Protein AF-A0A973J5K8-F1 (afdb_monomer)

Foldseek 3Di:
DDPPPDPDPPLRVLVVVLLVLQQVLNALVNSLVSLVVVCVVPVPPQVSLLLNLLSCVVVVNLVVSCVSLVVQCPDPHHDLSSLLSNLLSCLLVLVLVSNVVSLVVNCVVCVPNPLCNLVSQLNSCLSNLNLVSNLVSLPVQLPPLVPLDPSVLLSLLSNLLSCVSVVNLLVSQVSLVSSVVSCQLALCVVVSNDPVVSNSPPPSLQVVLCCCPPPPVNVVSHALQSNLVSLVSNLSNCSRHNSDRDCVSLVSSCVRNVRLSSLQVQLVVCLVVLVQLSNLLSQLSVLVSVVVSPPPDDLVVQVCPVPRTDDAFLVSLVVHDLVCLVSNLVSLVVSVVVDPDLVSLQSRVVVSCVGHNVNNCVVNVVLVSLLVSLVVSQVRDDGDPPSLVSNLVSCVSVVNVVVSVVSVVVVVVVVVVVVVVVVVVVVVPDDDDDDDDDQQPADPPDPDADWDDDPSHTDRDPLLVLLVVLCVVVVWDKDAQDWDADVVPRDIDTARMWTDDPNATEGEHEDEPVPPPPPVVVVVVVVSVVVVPHPQYDYDYSVCSNPPSNVSVVVSVVSSVVVPVVPDDPPPDD

Solvent-accessible surface area (backbone atoms only — not comparable to full-atom values): 31720 Å² total; per-residue (Å²): 135,79,95,75,74,73,78,67,50,77,65,54,50,50,53,49,48,54,52,45,29,70,75,71,74,45,38,39,62,59,47,52,52,50,36,54,52,46,34,72,78,39,76,83,42,63,70,44,31,43,54,43,22,47,52,26,44,75,70,74,35,32,70,62,17,44,62,58,30,45,79,40,61,79,45,102,75,47,41,57,69,37,25,50,50,42,10,43,30,29,12,71,71,63,38,56,70,59,12,54,49,29,45,52,50,37,48,74,77,34,76,91,71,50,89,56,48,34,52,53,50,15,53,28,25,42,53,67,68,40,35,69,66,12,32,54,22,9,48,65,38,19,56,56,85,86,56,77,44,71,51,23,36,53,11,28,50,46,33,16,35,27,27,45,76,72,66,40,40,69,59,14,46,53,32,44,52,53,26,49,51,51,44,68,70,57,73,54,80,68,68,80,76,50,82,64,48,78,77,61,69,48,69,52,54,54,52,45,26,48,38,44,71,72,35,63,83,43,30,71,68,43,54,58,44,55,45,11,48,30,31,37,53,40,28,58,48,24,64,60,63,33,82,72,51,58,64,62,36,44,54,53,10,48,73,43,42,66,53,42,83,53,12,59,62,47,21,57,51,24,56,77,70,66,39,56,34,56,19,47,46,24,40,55,43,21,53,52,51,50,57,72,62,40,92,78,64,65,78,69,66,75,73,44,83,79,72,81,66,94,65,80,30,65,83,45,31,82,71,57,54,79,87,46,52,60,51,33,49,51,33,47,51,49,56,54,70,76,49,85,52,51,65,57,41,60,68,48,49,50,53,47,34,68,38,19,52,50,53,41,29,58,78,64,68,34,33,73,58,42,25,54,53,24,50,68,59,51,75,59,56,85,81,61,67,63,37,55,50,44,24,41,51,19,28,53,77,70,72,34,63,68,57,40,52,53,49,54,53,49,51,54,50,50,54,52,50,53,51,50,51,51,51,49,52,54,71,74,71,58,86,91,81,86,87,86,91,64,84,51,82,47,82,81,86,66,91,92,64,76,72,42,80,55,97,55,32,69,34,81,45,74,24,54,53,38,35,51,52,37,43,54,76,68,70,54,54,66,40,67,48,41,80,44,73,43,88,90,72,78,46,74,47,64,49,53,28,40,38,44,57,97,91,41,54,31,38,47,36,70,47,49,87,90,63,63,97,41,62,70,56,56,54,56,61,54,51,61,45,43,80,75,69,37,73,38,72,48,78,40,50,30,65,52,29,55,77,38,20,58,60,50,51,53,51,50,53,51,54,54,54,57,73,57,66,88,67,67,76,81,83,72,84,132

Nearest PDB structures (foldseek):
  8re6-assembly1_A  TM=4.467E-01  e=5.058E-03  Homo sapiens
  9f8w-assembly2_B  TM=3.833E-01  e=9.971E-03  Trypanosoma brucei
  4zlh-assembly1_A  TM=3.285E-01  e=1.487E-02  Escherichia coli O157:H7
  7naz-assembly1_A  TM=5.073E-01  e=8.060E-01  Mycolicibacterium smegmatis MC2 155
  4ja7-assembly1_A  TM=4.007E-01  e=5.407E-01  Rattus norvegicus

Structure (mmCIF, N/CA/C/O backbone):
data_AF-A0A973J5K8-F1
#
_entry.id   AF-A0A973J5K8-F1
#
loop_
_atom_site.group_PDB
_atom_site.id
_atom_site.type_symbol
_atom_site.label_atom_id
_atom_site.label_alt_id
_atom_site.label_comp_id
_atom_site.label_asym_id
_atom_site.label_entity_id
_atom_site.label_seq_id
_atom_site.pdbx_PDB_ins_code
_atom_site.Cartn_x
_atom_site.Cartn_y
_atom_site.Cartn_z
_atom_site.occupancy
_atom_site.B_iso_or_equiv
_atom_site.auth_seq_id
_atom_site.auth_comp_id
_atom_site.auth_asym_id
_atom_site.auth_atom_id
_atom_site.pdbx_PDB_model_num
ATOM 1 N N . MET A 1 1 ? -28.794 -14.632 -7.925 1.00 35.38 1 MET A N 1
ATOM 2 C CA . MET A 1 1 ? -27.806 -15.325 -8.776 1.00 35.38 1 MET A CA 1
ATOM 3 C C . MET A 1 1 ? -28.129 -14.933 -10.201 1.00 35.38 1 MET A C 1
ATOM 5 O O . MET A 1 1 ? -29.163 -15.359 -10.692 1.00 35.38 1 MET A O 1
ATOM 9 N N . ASP A 1 2 ? -27.341 -14.034 -1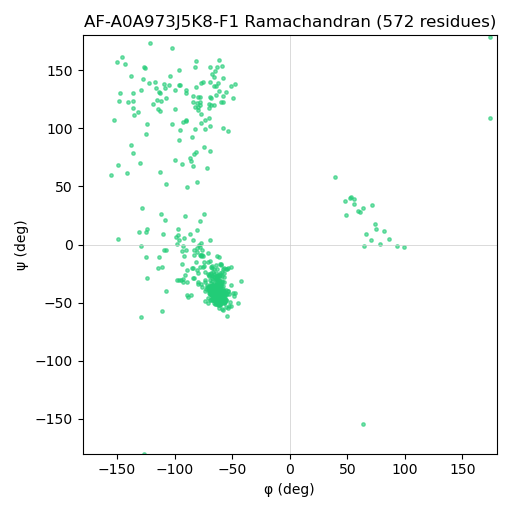0.788 1.00 38.00 2 ASP A N 1
ATOM 10 C CA . ASP A 1 2 ? -27.582 -13.514 -12.139 1.00 38.00 2 ASP A CA 1
ATOM 11 C C . ASP A 1 2 ? -27.044 -14.485 -13.201 1.00 38.00 2 ASP A C 1
ATOM 13 O O . ASP A 1 2 ? -25.845 -14.740 -13.277 1.00 38.00 2 ASP A O 1
ATOM 17 N N . GLU A 1 3 ? -27.938 -15.002 -14.045 1.00 38.19 3 GLU A N 1
ATOM 18 C CA . GLU A 1 3 ? -27.692 -15.977 -15.126 1.00 38.19 3 GLU A CA 1
ATOM 19 C C . GLU A 1 3 ? -27.067 -15.367 -16.407 1.00 38.19 3 GLU A C 1
ATOM 21 O O . GLU A 1 3 ? -27.139 -15.949 -17.491 1.00 38.19 3 GLU A O 1
ATOM 26 N N . HIS A 1 4 ? -26.434 -14.189 -16.323 1.00 42.28 4 HIS A N 1
ATOM 27 C CA . HIS A 1 4 ? -25.951 -13.452 -17.505 1.00 42.28 4 HIS A CA 1
ATOM 28 C C . HIS A 1 4 ? -24.464 -13.071 -17.517 1.00 42.28 4 HIS A C 1
ATOM 30 O O . HIS A 1 4 ? -24.026 -12.362 -18.426 1.00 42.28 4 HIS A O 1
ATOM 36 N N . GLN A 1 5 ? -23.641 -13.594 -16.603 1.00 44.12 5 GLN A N 1
ATOM 37 C CA . GLN A 1 5 ? -22.193 -13.588 -16.829 1.00 44.12 5 GLN A CA 1
ATOM 38 C C . GLN A 1 5 ? -21.855 -14.648 -17.884 1.00 44.12 5 GLN A C 1
ATOM 40 O O . GLN A 1 5 ? -21.917 -15.847 -17.621 1.00 44.12 5 GLN A O 1
ATOM 45 N N . GLN A 1 6 ? -21.515 -14.208 -19.102 1.00 42.88 6 GLN A N 1
ATOM 46 C CA . GLN A 1 6 ? -20.820 -15.081 -20.051 1.00 42.88 6 GLN A CA 1
ATOM 47 C C . GLN A 1 6 ? -19.608 -15.698 -19.336 1.00 42.88 6 GLN A C 1
ATOM 49 O O . GLN A 1 6 ? -18.919 -14.966 -18.619 1.00 42.88 6 GLN A O 1
ATOM 54 N N . PRO A 1 7 ? -19.335 -17.004 -19.497 1.00 47.56 7 PRO A N 1
ATOM 55 C CA . PRO A 1 7 ? -18.177 -17.610 -18.863 1.00 47.56 7 PRO A CA 1
ATOM 56 C C . PRO A 1 7 ? -16.928 -16.869 -19.344 1.00 47.56 7 PRO A C 1
ATOM 58 O O . PRO A 1 7 ? -16.696 -16.771 -20.552 1.00 47.56 7 PRO A O 1
ATOM 61 N N . ALA A 1 8 ? -16.158 -16.318 -18.400 1.00 70.81 8 ALA A N 1
ATOM 62 C CA . ALA A 1 8 ? -14.823 -15.803 -18.679 1.00 70.81 8 ALA A CA 1
ATOM 63 C C . ALA A 1 8 ? -14.064 -16.865 -19.487 1.00 70.81 8 ALA A C 1
ATOM 65 O O . ALA A 1 8 ? -14.207 -18.065 -19.217 1.00 70.81 8 ALA A O 1
ATOM 66 N N . SER A 1 9 ? -13.310 -16.460 -20.516 1.00 89.88 9 SER A N 1
ATOM 67 C CA . SER A 1 9 ? -12.543 -17.446 -21.277 1.00 89.88 9 SER A CA 1
ATOM 68 C C . SER A 1 9 ? -11.588 -18.180 -20.328 1.00 89.88 9 SER A C 1
ATOM 70 O O . SER A 1 9 ? -11.187 -17.641 -19.298 1.00 89.88 9 SER A O 1
ATOM 72 N N . ALA A 1 10 ? -11.201 -19.417 -20.647 1.00 90.62 10 ALA A N 1
ATOM 73 C CA . ALA A 1 10 ? -10.268 -20.160 -19.795 1.00 90.62 10 ALA A CA 1
ATOM 74 C C . ALA A 1 10 ? -8.937 -19.402 -19.577 1.00 90.62 10 ALA A C 1
ATOM 76 O O . ALA A 1 10 ? -8.305 -19.559 -18.534 1.00 90.62 10 ALA A O 1
ATOM 77 N N . LEU A 1 11 ? -8.546 -18.557 -20.539 1.00 90.50 11 LEU A N 1
ATOM 78 C CA . LEU A 1 11 ? -7.418 -17.637 -20.419 1.00 90.50 11 LEU A CA 1
ATOM 79 C C . LEU A 1 11 ? -7.700 -16.523 -19.401 1.00 90.50 11 LEU A C 1
ATOM 81 O O . LEU A 1 11 ? -6.868 -16.284 -18.531 1.00 90.50 11 LEU A O 1
ATOM 85 N N . ASP A 1 12 ? -8.865 -15.876 -19.476 1.00 89.19 12 ASP A N 1
ATOM 86 C CA . ASP A 1 12 ? -9.245 -14.813 -18.536 1.00 89.19 12 ASP A CA 1
ATOM 87 C C . ASP A 1 12 ? -9.329 -15.345 -17.105 1.00 89.19 12 ASP A C 1
ATOM 89 O O . ASP A 1 12 ? -8.815 -14.709 -16.193 1.00 89.19 12 ASP A O 1
ATOM 93 N N . ALA A 1 13 ? -9.901 -16.536 -16.910 1.00 89.38 13 ALA A N 1
ATOM 94 C CA . ALA A 1 13 ? -9.967 -17.182 -15.602 1.00 89.38 13 ALA A CA 1
ATOM 95 C C . ALA A 1 13 ? -8.569 -17.503 -15.043 1.00 89.38 13 ALA A C 1
ATOM 97 O O . ALA A 1 13 ? -8.321 -17.296 -13.858 1.00 89.38 13 ALA A O 1
ATOM 98 N N . LEU A 1 14 ? -7.633 -17.962 -15.886 1.00 93.12 14 LEU A N 1
ATOM 99 C CA . LEU A 1 14 ? -6.245 -18.205 -15.474 1.00 93.12 14 LEU A CA 1
ATOM 100 C C . LEU A 1 14 ? -5.534 -16.904 -15.095 1.00 93.12 14 LEU A C 1
ATOM 102 O O . LEU A 1 14 ? -4.844 -16.864 -14.082 1.00 93.12 14 LEU A O 1
ATOM 106 N N . LEU A 1 15 ? -5.702 -15.841 -15.887 1.00 88.31 15 LEU A N 1
ATOM 107 C CA . LEU A 1 15 ? -5.107 -14.536 -15.594 1.00 88.31 15 LEU A CA 1
ATOM 108 C C . LEU A 1 15 ? -5.722 -13.907 -14.339 1.00 88.31 15 LEU A C 1
ATOM 110 O O . LEU A 1 15 ? -4.998 -13.320 -13.545 1.00 88.31 15 LEU A O 1
ATOM 114 N N . GLN A 1 16 ? -7.029 -14.061 -14.126 1.00 86.88 16 GLN A N 1
ATOM 115 C CA . GLN A 1 16 ? -7.697 -13.643 -12.893 1.00 86.88 16 GLN A CA 1
ATOM 116 C C . GLN A 1 16 ? -7.190 -14.425 -11.685 1.00 86.88 16 GLN A C 1
ATOM 118 O O . GLN A 1 16 ? -6.966 -13.827 -10.640 1.00 86.88 16 GLN A O 1
ATOM 123 N N . TRP A 1 17 ? -6.959 -15.731 -11.827 1.00 88.38 17 TRP A N 1
ATOM 124 C CA . TRP A 1 17 ? -6.377 -16.542 -10.761 1.00 88.38 17 TRP A CA 1
ATOM 125 C C . TRP A 1 17 ? -4.927 -16.143 -10.468 1.00 88.38 17 TRP A C 1
ATOM 127 O O . TRP A 1 17 ? -4.540 -16.004 -9.316 1.00 88.38 17 TRP A O 1
ATOM 137 N N . GLU A 1 18 ? -4.121 -15.872 -11.493 1.00 88.12 18 GLU A N 1
ATOM 138 C CA . GLU A 1 18 ? -2.761 -15.365 -11.289 1.00 88.12 18 GLU A CA 1
ATOM 139 C C . GLU A 1 18 ? -2.751 -14.008 -10.572 1.00 88.12 18 GLU A C 1
ATOM 141 O O . GLU A 1 18 ? -1.884 -13.770 -9.732 1.00 88.12 18 GLU A O 1
ATOM 146 N N . VAL A 1 19 ? -3.734 -13.151 -10.859 1.00 83.81 19 VAL A N 1
ATOM 147 C CA . VAL A 1 19 ? -3.956 -11.903 -10.122 1.00 83.81 19 VAL A CA 1
ATOM 148 C C . VAL A 1 19 ? -4.424 -12.180 -8.694 1.00 83.81 19 VAL A C 1
ATOM 150 O O . VAL A 1 19 ? -3.909 -11.549 -7.783 1.00 83.81 19 VAL A O 1
ATOM 153 N N . SER A 1 20 ? -5.336 -13.126 -8.452 1.00 81.94 20 SER A N 1
ATOM 154 C CA . SER A 1 20 ? -5.770 -13.440 -7.081 1.00 81.94 20 SER A CA 1
ATOM 155 C C . SER A 1 20 ? -4.614 -13.967 -6.236 1.00 81.94 20 SER A C 1
ATOM 157 O O . SER A 1 20 ? -4.488 -13.570 -5.086 1.00 81.94 20 SER A O 1
ATOM 159 N N . LEU A 1 21 ? -3.695 -14.747 -6.820 1.00 81.25 21 LEU A N 1
ATOM 160 C CA . LEU A 1 21 ? -2.487 -15.208 -6.133 1.00 81.25 21 LEU A CA 1
ATOM 161 C C . LEU A 1 21 ? -1.580 -14.058 -5.666 1.00 81.25 21 LEU A C 1
ATOM 163 O O . LEU A 1 21 ? -0.841 -14.251 -4.711 1.00 81.25 21 LEU A O 1
ATOM 167 N N . TRP A 1 22 ? -1.628 -12.867 -6.276 1.00 71.50 22 TRP A N 1
ATOM 168 C CA . TRP A 1 22 ? -0.934 -11.696 -5.719 1.00 71.50 22 TRP A CA 1
ATOM 169 C C . TRP A 1 22 ? -1.528 -11.227 -4.392 1.00 71.50 22 TRP A C 1
ATOM 171 O O . TRP A 1 22 ? -0.795 -10.756 -3.528 1.00 71.50 22 TRP A O 1
ATOM 181 N N . PHE A 1 23 ? -2.848 -11.325 -4.251 1.00 69.31 23 PHE A N 1
ATOM 182 C CA . PHE A 1 23 ? -3.581 -10.802 -3.102 1.00 69.31 23 PHE A CA 1
ATOM 183 C C . PHE A 1 23 ? -3.767 -11.854 -2.003 1.00 69.31 23 PHE A C 1
ATOM 185 O O . PHE A 1 23 ? -3.746 -11.532 -0.823 1.00 69.31 23 PHE A O 1
ATOM 192 N N . GLU A 1 24 ? -3.896 -13.124 -2.379 1.00 71.88 24 GLU A N 1
ATOM 193 C CA . GLU A 1 24 ? -4.186 -14.249 -1.483 1.00 71.88 24 GLU A CA 1
ATOM 194 C C . GLU A 1 24 ? -2.912 -14.916 -0.931 1.00 71.88 24 GLU A C 1
ATOM 196 O O . GLU A 1 24 ? -2.932 -16.095 -0.582 1.00 71.88 24 GLU A O 1
ATOM 201 N N . GLN A 1 25 ? -1.792 -14.184 -0.866 1.00 67.69 25 GLN A N 1
ATOM 202 C CA . GLN A 1 25 ? -0.486 -14.697 -0.414 1.00 67.69 25 GLN A CA 1
ATOM 203 C C . GLN A 1 25 ? 0.043 -15.884 -1.246 1.00 67.69 25 GLN A C 1
ATOM 205 O O . GLN A 1 25 ? 0.785 -16.734 -0.747 1.00 67.69 25 GLN A O 1
ATOM 210 N N . GLY A 1 26 ? -0.325 -15.965 -2.527 1.00 72.81 26 GLY A N 1
ATOM 211 C CA . GLY A 1 26 ? 0.233 -16.957 -3.438 1.00 72.81 26 GLY A CA 1
ATOM 212 C C . GLY A 1 26 ? 1.740 -16.761 -3.588 1.00 72.81 26 GLY A C 1
ATOM 213 O O . GLY A 1 26 ? 2.218 -15.647 -3.812 1.00 72.81 26 GLY A O 1
ATOM 214 N N . THR A 1 27 ? 2.512 -17.842 -3.474 1.00 82.06 27 THR A N 1
ATOM 215 C CA . THR A 1 27 ? 3.973 -17.735 -3.550 1.00 82.06 27 THR A CA 1
ATOM 216 C C . THR A 1 27 ? 4.419 -17.377 -4.968 1.00 82.06 27 THR A C 1
ATOM 218 O O . THR A 1 27 ? 3.773 -17.730 -5.963 1.00 82.06 27 THR A O 1
ATOM 221 N N . PHE A 1 28 ? 5.572 -16.715 -5.081 1.00 84.69 28 PHE A N 1
ATOM 222 C CA . PHE A 1 28 ? 6.217 -16.445 -6.369 1.00 84.69 28 PHE A CA 1
ATOM 223 C C . PHE A 1 28 ? 6.330 -17.715 -7.236 1.00 84.69 28 PHE A C 1
ATOM 225 O O . PHE A 1 28 ? 6.009 -17.700 -8.425 1.00 84.69 28 PHE A O 1
ATOM 232 N N . GLU A 1 29 ? 6.691 -18.843 -6.619 1.00 88.62 29 GLU A N 1
ATOM 233 C CA . GLU A 1 29 ? 6.800 -20.154 -7.268 1.00 88.62 29 GLU A CA 1
ATOM 234 C C . GLU A 1 29 ? 5.454 -20.666 -7.794 1.00 88.62 29 GLU A C 1
ATOM 236 O O . GLU A 1 29 ? 5.379 -21.145 -8.925 1.00 88.62 29 GLU A O 1
ATOM 241 N N . GLN A 1 30 ? 4.374 -20.540 -7.015 1.00 89.88 30 GLN A N 1
ATOM 242 C CA . GLN A 1 30 ? 3.031 -20.934 -7.454 1.00 89.88 30 GLN A CA 1
ATOM 243 C C . GLN A 1 30 ? 2.604 -20.149 -8.694 1.00 89.88 30 GLN A C 1
ATOM 245 O O . GLN A 1 30 ? 2.054 -20.724 -9.635 1.00 89.88 30 GLN A O 1
ATOM 250 N N . ARG A 1 31 ? 2.904 -18.848 -8.728 1.00 90.19 31 ARG A N 1
ATOM 251 C CA . ARG A 1 31 ? 2.597 -17.982 -9.871 1.00 90.19 31 ARG A CA 1
ATOM 252 C C . ARG A 1 31 ? 3.441 -18.315 -11.093 1.00 90.19 31 ARG A C 1
ATOM 254 O O . ARG A 1 31 ? 2.902 -18.403 -12.198 1.00 90.19 31 ARG A O 1
ATOM 261 N N . LEU A 1 32 ? 4.736 -18.559 -10.899 1.00 92.25 32 LEU A N 1
ATOM 262 C CA . LEU A 1 32 ? 5.631 -18.998 -11.966 1.00 92.25 32 LEU A CA 1
ATOM 263 C C . LEU A 1 32 ? 5.133 -20.313 -12.587 1.00 92.25 32 LEU A C 1
ATOM 265 O O . LEU A 1 32 ? 4.988 -20.399 -13.807 1.00 92.25 32 LEU A O 1
ATOM 269 N N . LEU A 1 33 ? 4.784 -21.302 -11.757 1.00 94.31 33 LEU A N 1
ATOM 270 C CA . LEU A 1 33 ? 4.230 -22.587 -12.196 1.00 94.31 33 LEU A CA 1
ATOM 271 C C . LEU A 1 33 ? 2.882 -22.427 -12.913 1.00 94.31 33 LEU A C 1
ATOM 273 O O . LEU A 1 33 ? 2.669 -23.051 -13.956 1.00 94.31 33 LEU A O 1
ATOM 277 N N . LEU A 1 34 ? 1.987 -21.577 -12.397 1.00 94.62 34 LEU A N 1
ATOM 278 C CA . LEU A 1 34 ? 0.690 -21.296 -13.018 1.00 94.62 34 LEU A CA 1
ATOM 279 C C . LEU A 1 34 ? 0.861 -20.696 -14.419 1.00 94.62 34 LEU A C 1
ATOM 281 O O . LEU A 1 34 ? 0.202 -21.134 -15.362 1.00 94.62 34 LEU A O 1
ATOM 285 N N . LEU A 1 35 ? 1.764 -19.727 -14.582 1.00 95.31 35 LEU A N 1
ATOM 286 C CA . LEU A 1 35 ? 2.022 -19.089 -15.874 1.00 95.31 35 LEU A CA 1
ATOM 287 C C . LEU A 1 35 ? 2.764 -20.011 -16.847 1.00 95.31 35 LEU A C 1
ATOM 289 O O . LEU A 1 35 ? 2.469 -19.985 -18.042 1.00 95.31 35 LEU A O 1
ATOM 293 N N . GLN A 1 36 ? 3.670 -20.865 -16.366 1.00 96.94 36 GLN A N 1
ATOM 294 C CA . GLN A 1 36 ? 4.286 -21.915 -17.185 1.00 96.94 36 GLN A CA 1
ATOM 295 C C . GLN A 1 36 ? 3.241 -22.922 -17.685 1.00 96.94 36 GLN A C 1
ATOM 297 O O . GLN A 1 36 ? 3.244 -23.291 -18.862 1.00 96.94 36 GLN A O 1
ATOM 302 N N . ASP A 1 37 ? 2.311 -23.349 -16.826 1.00 96.31 37 ASP A N 1
ATOM 303 C CA . ASP A 1 37 ? 1.196 -24.205 -17.235 1.00 96.31 37 ASP A CA 1
ATOM 304 C C . ASP A 1 37 ? 0.266 -23.496 -18.226 1.00 96.31 37 ASP A C 1
ATOM 306 O O . ASP A 1 37 ? -0.091 -24.060 -19.263 1.00 96.31 37 ASP A O 1
ATOM 310 N N . GLY A 1 38 ? -0.046 -22.228 -17.956 1.00 95.88 38 GLY A N 1
ATOM 311 C CA . GLY A 1 38 ? -0.803 -21.367 -18.852 1.00 95.88 38 GLY A CA 1
ATOM 312 C C . GLY A 1 38 ? -0.159 -21.253 -20.232 1.00 95.88 38 GLY A C 1
ATOM 313 O O . GLY A 1 38 ? -0.855 -21.399 -21.233 1.00 95.88 38 GLY A O 1
ATOM 314 N N . LEU A 1 39 ? 1.166 -21.086 -20.309 1.00 97.56 39 LEU A N 1
ATOM 315 C CA . LEU A 1 39 ? 1.885 -21.000 -21.581 1.00 97.56 39 LEU A CA 1
ATOM 316 C C . LEU A 1 39 ? 1.824 -22.321 -22.359 1.00 97.56 39 LEU A C 1
ATOM 318 O O . LEU A 1 39 ? 1.682 -22.302 -23.577 1.00 97.56 39 LEU A O 1
ATOM 322 N N . ARG A 1 40 ? 1.872 -23.477 -21.680 1.00 97.44 40 ARG A N 1
ATOM 323 C CA . ARG A 1 40 ? 1.702 -24.785 -22.343 1.00 97.44 40 ARG A CA 1
ATOM 324 C C . ARG A 1 40 ? 0.308 -24.955 -22.947 1.00 97.44 40 ARG A C 1
ATOM 326 O O . ARG A 1 40 ? 0.180 -25.562 -24.006 1.00 97.44 40 ARG A O 1
ATOM 333 N N . ARG A 1 41 ? -0.730 -24.446 -22.277 1.00 96.62 41 ARG A N 1
ATOM 334 C CA . ARG A 1 41 ? -2.128 -24.531 -22.742 1.00 96.62 41 ARG A CA 1
ATOM 335 C C . ARG A 1 41 ? -2.461 -23.488 -23.808 1.00 96.62 41 ARG A C 1
ATOM 337 O O . ARG A 1 41 ? -3.258 -23.765 -24.699 1.00 96.62 41 ARG A O 1
ATOM 344 N N . PHE A 1 42 ? -1.853 -22.309 -23.713 1.00 96.62 42 PHE A N 1
ATOM 345 C CA . PHE A 1 42 ? -2.103 -21.159 -24.577 1.00 96.62 42 PHE A CA 1
ATOM 346 C C . PHE A 1 42 ? -0.771 -20.596 -25.104 1.00 96.62 42 PHE A C 1
ATOM 348 O O . PHE A 1 42 ? -0.363 -19.500 -24.708 1.00 96.62 42 PHE A O 1
ATOM 355 N N . PRO A 1 43 ? -0.074 -21.322 -26.000 1.00 96.12 43 PRO A N 1
ATOM 356 C CA . PRO A 1 43 ? 1.269 -20.951 -26.446 1.00 96.12 43 PRO A CA 1
ATOM 357 C C . PRO A 1 43 ? 1.323 -19.585 -27.135 1.00 96.12 43 PRO A C 1
ATOM 359 O O . PRO A 1 43 ? 2.346 -18.914 -27.062 1.00 96.12 43 PRO A O 1
ATOM 362 N N . ASP A 1 44 ? 0.233 -19.120 -27.740 1.00 94.19 44 ASP A N 1
ATOM 363 C CA . ASP A 1 44 ? 0.199 -17.842 -28.462 1.00 94.19 44 ASP A CA 1
ATOM 364 C C . ASP A 1 44 ? -0.344 -16.679 -27.608 1.00 94.19 44 ASP A C 1
ATOM 366 O O . ASP A 1 44 ? -0.494 -15.555 -28.087 1.00 94.19 44 ASP A O 1
ATOM 370 N N . ALA A 1 45 ? -0.643 -16.911 -26.323 1.00 94.69 45 ALA A N 1
ATOM 371 C CA . ALA A 1 45 ? -1.190 -15.880 -25.446 1.00 94.69 45 ALA A CA 1
ATOM 372 C C . ALA A 1 45 ? -0.117 -14.855 -25.041 1.00 94.69 45 ALA A C 1
ATOM 374 O O . ALA A 1 45 ? 0.650 -15.061 -24.095 1.00 94.69 45 ALA A O 1
ATOM 375 N N . ALA A 1 46 ? -0.114 -13.702 -25.716 1.00 93.00 46 ALA A N 1
ATOM 376 C CA . ALA A 1 46 ? 0.823 -12.609 -25.453 1.00 93.00 46 ALA A CA 1
ATOM 377 C C . ALA A 1 46 ? 0.839 -12.164 -23.978 1.00 93.00 46 ALA A C 1
ATOM 379 O O . ALA A 1 46 ? 1.909 -11.943 -23.414 1.00 93.00 46 ALA A O 1
ATOM 380 N N . ALA A 1 47 ? -0.328 -12.095 -23.327 1.00 91.00 47 ALA A N 1
ATOM 381 C CA . ALA A 1 47 ? -0.439 -11.711 -21.918 1.00 91.00 47 ALA A CA 1
ATOM 382 C C . ALA A 1 47 ? 0.319 -12.669 -20.978 1.00 91.00 47 ALA A C 1
ATOM 384 O O . ALA A 1 47 ? 1.014 -12.210 -20.073 1.00 91.00 47 ALA A O 1
ATOM 385 N N . ILE A 1 48 ? 0.242 -13.985 -21.221 1.00 94.38 48 ILE A N 1
ATOM 386 C CA . ILE A 1 48 ? 0.965 -14.989 -20.425 1.00 94.38 48 ILE A CA 1
ATOM 387 C C . ILE A 1 48 ? 2.467 -14.859 -20.657 1.00 94.38 48 ILE A C 1
ATOM 389 O O . ILE A 1 48 ? 3.227 -14.829 -19.695 1.00 94.38 48 ILE A O 1
ATOM 393 N N . ARG A 1 49 ? 2.901 -14.734 -21.918 1.00 96.44 49 ARG A N 1
ATOM 394 C CA . ARG A 1 49 ? 4.322 -14.572 -22.266 1.00 96.44 49 ARG A CA 1
ATOM 395 C C . ARG A 1 49 ? 4.940 -13.342 -21.610 1.00 96.44 49 ARG A C 1
ATOM 397 O O . ARG A 1 49 ? 6.031 -13.443 -21.062 1.00 96.44 49 ARG A O 1
ATOM 404 N N . VAL A 1 50 ? 4.238 -12.207 -21.623 1.00 93.06 50 VAL A N 1
ATOM 405 C CA . VAL A 1 50 ? 4.683 -10.970 -20.961 1.00 93.06 50 VAL A CA 1
ATOM 406 C C . VAL A 1 50 ? 4.816 -11.169 -19.451 1.00 93.06 50 VAL A C 1
ATOM 408 O O . VAL A 1 50 ? 5.874 -10.879 -18.898 1.00 93.06 50 VAL A O 1
ATOM 411 N N . ARG A 1 51 ? 3.779 -11.694 -18.781 1.00 92.38 51 ARG A N 1
ATOM 412 C CA . ARG A 1 51 ? 3.799 -11.894 -17.320 1.00 92.38 51 ARG A CA 1
ATOM 413 C C . ARG A 1 51 ? 4.861 -12.908 -16.896 1.00 92.38 51 ARG A C 1
ATOM 415 O O . ARG A 1 51 ? 5.614 -12.643 -15.964 1.00 92.38 51 ARG A O 1
ATOM 422 N N . LEU A 1 52 ? 4.973 -14.027 -17.613 1.00 94.56 52 LEU A N 1
ATOM 423 C CA . LEU A 1 52 ? 5.990 -15.046 -17.361 1.00 94.56 52 LEU A CA 1
ATOM 424 C C . LEU A 1 52 ? 7.402 -14.513 -17.623 1.00 94.56 52 LEU A C 1
ATOM 426 O O . LEU A 1 52 ? 8.282 -14.699 -16.792 1.00 94.56 52 LEU A O 1
ATOM 430 N N . GLY A 1 53 ? 7.611 -13.810 -18.740 1.00 95.25 53 GLY A N 1
ATOM 431 C CA . GLY A 1 53 ? 8.889 -13.174 -19.057 1.00 95.25 53 GLY A CA 1
ATOM 432 C C . GLY A 1 53 ? 9.328 -12.189 -17.973 1.00 95.25 53 GLY A C 1
ATOM 433 O O . GLY A 1 53 ? 10.493 -12.186 -17.594 1.00 95.25 53 GLY A O 1
ATOM 434 N N . HIS A 1 54 ? 8.399 -11.406 -17.415 1.00 91.62 54 HIS A N 1
ATOM 435 C CA . HIS A 1 54 ? 8.701 -10.505 -16.303 1.00 91.62 54 HIS A CA 1
ATOM 436 C C . HIS A 1 54 ? 9.143 -11.260 -15.039 1.00 91.62 54 HIS A C 1
ATOM 438 O O . HIS A 1 54 ? 10.179 -10.922 -14.469 1.00 91.62 54 HIS A O 1
ATOM 444 N N . LEU A 1 55 ? 8.405 -12.303 -14.629 1.00 89.94 55 LEU A N 1
ATOM 445 C CA . LEU A 1 55 ? 8.782 -13.116 -13.465 1.00 89.94 55 LEU A CA 1
ATOM 446 C C . LEU A 1 55 ? 10.141 -13.791 -13.654 1.00 89.94 55 LEU A C 1
ATOM 448 O O . LEU A 1 55 ? 10.941 -13.805 -12.730 1.00 89.94 55 LEU A O 1
ATOM 452 N N . LEU A 1 56 ? 10.443 -14.280 -14.855 1.00 93.44 56 LEU A N 1
ATOM 453 C CA . LEU A 1 56 ? 11.742 -14.884 -15.150 1.00 93.44 56 LEU A CA 1
ATOM 454 C C . LEU A 1 56 ? 12.893 -13.876 -15.063 1.00 93.44 56 LEU A C 1
ATOM 456 O O . LEU A 1 56 ? 13.966 -14.233 -14.599 1.00 93.44 56 LEU A O 1
ATOM 460 N N . VAL A 1 57 ? 12.690 -12.612 -15.453 1.00 92.06 57 VAL A N 1
ATOM 461 C CA . VAL A 1 57 ? 13.706 -11.563 -15.237 1.00 92.06 57 VAL A CA 1
ATOM 462 C C . VAL A 1 57 ? 13.921 -11.291 -13.747 1.00 92.06 57 VAL A C 1
ATOM 464 O O . VAL A 1 57 ? 15.059 -11.088 -13.331 1.00 92.06 57 VAL A O 1
ATOM 467 N N . ILE A 1 58 ? 12.854 -11.303 -12.942 1.00 87.25 58 ILE A N 1
ATOM 468 C CA . ILE A 1 58 ? 12.947 -11.153 -11.480 1.00 87.25 58 ILE A CA 1
ATOM 469 C C . ILE A 1 58 ? 13.698 -12.333 -10.844 1.00 87.25 58 ILE A C 1
ATOM 471 O O . ILE A 1 58 ? 14.484 -12.124 -9.922 1.00 87.25 58 ILE A O 1
ATOM 475 N N . ASP A 1 59 ? 13.490 -13.544 -11.364 1.00 89.31 59 ASP A N 1
ATOM 476 C CA . ASP A 1 59 ? 14.148 -14.782 -10.922 1.00 89.31 59 ASP A CA 1
ATOM 477 C C . ASP A 1 59 ? 15.567 -14.972 -11.493 1.00 89.31 59 ASP A C 1
ATOM 479 O O . ASP A 1 59 ? 16.129 -16.059 -11.415 1.00 89.31 59 ASP A O 1
ATOM 483 N N . ASP A 1 60 ? 16.156 -13.933 -12.095 1.00 90.88 60 ASP A N 1
ATOM 484 C CA . ASP A 1 60 ? 17.501 -13.980 -12.690 1.00 90.88 60 ASP A CA 1
ATOM 485 C C . ASP A 1 60 ? 17.644 -15.008 -13.844 1.00 90.88 60 ASP A C 1
ATOM 487 O O . ASP A 1 60 ? 18.718 -15.536 -14.119 1.00 90.88 60 ASP A O 1
ATOM 491 N N . GLN A 1 61 ? 16.547 -15.298 -14.557 1.00 94.81 61 GLN A N 1
ATOM 492 C CA . GLN A 1 61 ? 16.474 -16.224 -15.699 1.00 94.81 61 GLN A CA 1
ATOM 493 C C . GLN A 1 61 ? 16.306 -15.476 -17.036 1.00 94.81 61 GLN A C 1
ATOM 495 O O . GLN A 1 61 ? 15.404 -15.755 -17.837 1.00 94.81 61 GLN A O 1
ATOM 500 N N . GLN A 1 62 ? 17.176 -14.501 -17.314 1.00 96.50 62 GLN A N 1
ATOM 501 C CA . GLN A 1 62 ? 17.011 -13.565 -18.438 1.00 96.50 62 GLN A CA 1
ATOM 502 C C . GLN A 1 62 ? 17.002 -14.252 -19.805 1.00 96.50 62 GLN A C 1
ATOM 504 O O . GLN A 1 62 ? 16.220 -13.875 -20.676 1.00 96.50 62 GLN A O 1
AT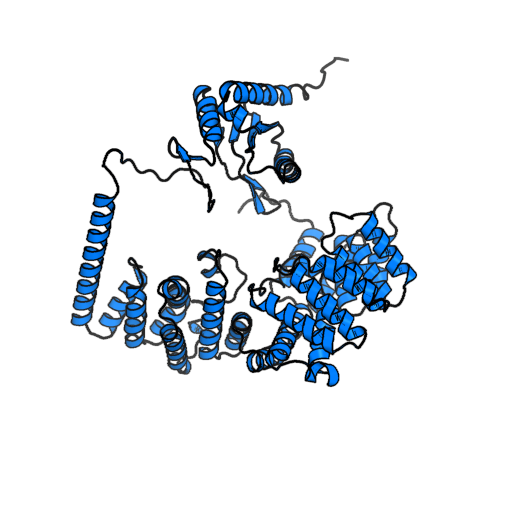OM 509 N N . HIS A 1 63 ? 17.829 -15.281 -20.010 1.00 97.38 63 HIS A N 1
ATOM 510 C CA . HIS A 1 63 ? 17.864 -16.009 -21.282 1.00 97.38 63 HIS A CA 1
ATOM 511 C C . HIS A 1 63 ? 16.529 -16.698 -21.592 1.00 97.38 63 HIS A C 1
ATOM 513 O O . HIS A 1 63 ? 16.033 -16.597 -22.715 1.00 97.38 63 HIS A O 1
ATOM 519 N N . GLN A 1 64 ? 15.915 -17.333 -20.591 1.00 97.75 64 GLN A N 1
ATOM 520 C CA . GLN A 1 64 ? 14.609 -17.969 -20.744 1.00 97.75 64 GLN A CA 1
ATOM 521 C C . GLN A 1 64 ? 13.500 -16.927 -20.935 1.00 97.75 64 GLN A C 1
ATOM 523 O O . GLN A 1 64 ? 12.599 -17.123 -21.754 1.00 97.75 64 GLN A O 1
ATOM 528 N N . ALA A 1 65 ? 13.580 -15.792 -20.230 1.00 97.06 65 ALA A N 1
ATOM 529 C CA . ALA A 1 65 ? 12.667 -14.674 -20.442 1.00 97.06 65 ALA A CA 1
ATOM 530 C C . ALA A 1 65 ? 12.711 -14.184 -21.900 1.00 97.06 65 ALA A C 1
ATOM 532 O O . ALA A 1 65 ? 11.666 -14.035 -22.532 1.00 97.06 65 ALA A O 1
ATOM 533 N N . LEU A 1 66 ? 13.911 -13.990 -22.458 1.00 97.31 66 LEU A N 1
ATOM 534 C CA . LEU A 1 66 ? 14.101 -13.558 -23.846 1.00 97.31 66 LEU A CA 1
ATOM 535 C C . LEU A 1 66 ? 13.568 -14.580 -24.858 1.00 97.31 66 LEU A C 1
ATOM 537 O O . LEU A 1 66 ? 12.947 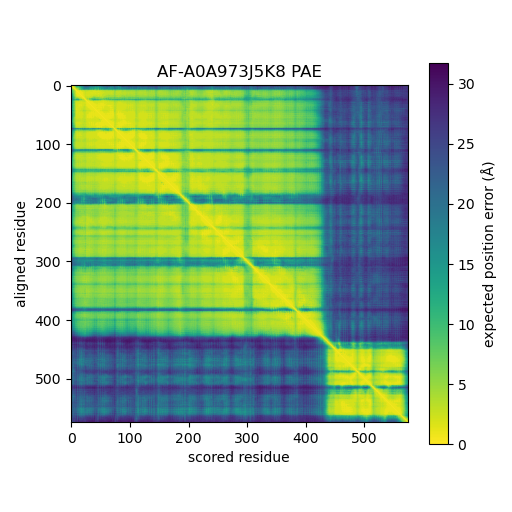-14.183 -25.844 1.00 97.31 66 LEU A O 1
ATOM 541 N N . GLU A 1 67 ? 13.744 -15.880 -24.610 1.00 97.38 67 GLU A N 1
ATOM 542 C CA . GLU A 1 67 ? 13.176 -16.938 -25.455 1.00 97.38 67 GLU A CA 1
ATOM 543 C C . GLU A 1 67 ? 11.640 -16.873 -25.481 1.00 97.38 67 GLU A C 1
ATOM 545 O O . GLU A 1 67 ? 11.031 -16.842 -26.554 1.00 97.38 67 GLU A O 1
ATOM 550 N N . ILE A 1 68 ? 11.008 -16.769 -24.307 1.00 97.56 68 ILE A N 1
ATOM 551 C CA . ILE A 1 68 ? 9.544 -16.700 -24.168 1.00 97.56 68 ILE A CA 1
ATOM 552 C C . ILE A 1 68 ? 8.968 -15.431 -24.799 1.00 97.56 68 ILE A C 1
ATOM 554 O O . ILE A 1 68 ? 7.875 -15.477 -25.375 1.00 97.56 68 ILE A O 1
ATOM 558 N N . LEU A 1 69 ? 9.687 -14.314 -24.703 1.00 96.62 69 LEU A N 1
ATOM 559 C CA . LEU A 1 69 ? 9.260 -13.030 -25.251 1.00 96.62 69 LEU A CA 1
ATOM 560 C C . LEU A 1 69 ? 9.517 -12.902 -26.750 1.00 96.62 69 LEU A C 1
ATOM 562 O O . LEU A 1 69 ? 8.823 -12.111 -27.381 1.00 96.62 69 LEU A O 1
ATOM 566 N N . SER A 1 70 ? 10.450 -13.672 -27.323 1.00 96.25 70 SER A N 1
ATOM 567 C CA . SER A 1 70 ? 10.876 -13.531 -28.723 1.00 96.25 70 SER A CA 1
ATOM 568 C C . SER A 1 70 ? 9.733 -13.420 -29.744 1.00 96.25 70 SER A C 1
ATOM 570 O O . SER A 1 70 ? 9.802 -12.507 -30.568 1.00 96.25 70 SER A O 1
ATOM 572 N N . PRO A 1 71 ? 8.622 -14.191 -29.663 1.00 95.25 71 PRO A N 1
ATOM 573 C CA . PRO A 1 71 ? 7.548 -14.074 -30.651 1.00 95.25 71 PRO A CA 1
ATOM 574 C C . PRO A 1 71 ? 6.806 -12.734 -30.595 1.00 95.25 71 PRO A C 1
ATOM 576 O O . PRO A 1 71 ? 6.132 -12.378 -31.546 1.00 95.25 71 PRO A O 1
ATOM 579 N N . LEU A 1 72 ? 6.919 -11.990 -29.490 1.00 94.69 72 LEU A N 1
ATOM 580 C CA . LEU A 1 72 ? 6.276 -10.686 -29.298 1.00 94.69 72 LEU A CA 1
ATOM 581 C C . LEU A 1 72 ? 7.178 -9.501 -29.675 1.00 94.69 72 LEU A C 1
ATOM 583 O O . LEU A 1 72 ? 6.731 -8.351 -29.596 1.00 94.69 72 LEU A O 1
ATOM 587 N N . LEU A 1 73 ? 8.446 -9.764 -30.013 1.00 94.75 73 LEU A N 1
ATOM 588 C CA . LEU A 1 73 ? 9.435 -8.740 -30.364 1.00 94.75 73 LEU A CA 1
ATOM 589 C C . LEU A 1 73 ? 9.490 -8.477 -31.878 1.00 94.75 73 LEU A C 1
ATOM 591 O O . LEU A 1 73 ? 9.766 -7.344 -32.274 1.00 94.75 73 LEU A O 1
ATOM 595 N N . ASP A 1 74 ? 9.186 -9.490 -32.697 1.00 80.12 74 ASP A N 1
ATOM 596 C CA . ASP A 1 74 ? 9.404 -9.488 -34.155 1.00 80.12 74 ASP A CA 1
ATOM 597 C C . ASP A 1 74 ? 8.151 -9.149 -34.998 1.00 80.12 74 ASP A C 1
ATOM 599 O O . ASP A 1 74 ? 8.190 -9.187 -36.230 1.00 80.12 74 ASP A O 1
ATOM 603 N N . ASP A 1 75 ? 7.040 -8.767 -34.366 1.00 72.62 75 ASP A N 1
ATOM 604 C CA . ASP A 1 75 ? 5.778 -8.475 -35.058 1.00 72.62 75 ASP A CA 1
ATOM 605 C C . ASP A 1 75 ? 5.703 -7.058 -35.665 1.00 72.62 75 ASP A C 1
ATOM 607 O O . ASP A 1 75 ? 6.330 -6.105 -35.199 1.00 72.62 75 ASP A O 1
ATOM 611 N N . ASN A 1 76 ? 4.819 -6.876 -36.662 1.00 75.69 76 ASN A N 1
ATOM 612 C CA . ASN A 1 76 ? 4.450 -5.555 -37.213 1.00 75.69 76 ASN A CA 1
ATOM 613 C C . ASN A 1 76 ? 3.905 -4.584 -36.138 1.00 75.69 76 ASN A C 1
ATOM 615 O O . ASN A 1 76 ? 3.903 -3.370 -36.348 1.00 75.69 76 ASN A O 1
ATOM 619 N N . LEU A 1 77 ? 3.437 -5.111 -35.000 1.00 81.19 77 LEU A N 1
ATOM 620 C CA . LEU A 1 77 ? 2.957 -4.372 -33.831 1.00 81.19 77 LEU A CA 1
ATOM 621 C C . LEU A 1 77 ? 3.525 -5.021 -32.556 1.00 81.19 77 LEU A C 1
ATOM 623 O O . LEU A 1 77 ? 2.821 -5.788 -31.899 1.00 81.19 77 LEU A O 1
ATOM 627 N N . PRO A 1 78 ? 4.796 -4.756 -32.207 1.00 87.94 78 PRO A N 1
ATOM 628 C CA . PRO A 1 78 ? 5.426 -5.407 -31.070 1.00 87.94 78 PRO A CA 1
ATOM 629 C C . PRO A 1 78 ? 4.784 -4.943 -29.760 1.00 87.94 78 PRO A C 1
ATOM 631 O O . PRO A 1 78 ? 4.372 -3.788 -29.605 1.00 87.94 78 PRO A O 1
ATOM 634 N N . SER A 1 79 ? 4.730 -5.848 -28.787 1.00 90.38 79 SER A N 1
ATOM 635 C CA . SER A 1 79 ? 4.231 -5.526 -27.452 1.00 90.38 79 SER A CA 1
ATOM 636 C C . SER A 1 79 ? 5.223 -4.604 -26.736 1.00 90.38 79 SER A C 1
ATOM 638 O O . SER A 1 79 ? 6.355 -5.002 -26.466 1.00 90.38 79 SER A O 1
ATOM 640 N N . ILE A 1 80 ? 4.806 -3.378 -26.392 1.00 91.00 80 ILE A N 1
ATOM 641 C CA . ILE A 1 80 ? 5.633 -2.401 -25.649 1.00 91.00 80 ILE A CA 1
ATOM 642 C C . ILE A 1 80 ? 6.141 -3.010 -24.339 1.00 91.00 80 ILE A C 1
ATOM 644 O O . ILE A 1 80 ? 7.310 -2.890 -23.987 1.00 91.00 80 ILE A O 1
ATOM 648 N N . SER A 1 81 ? 5.251 -3.724 -23.664 1.00 90.44 81 SER A N 1
ATOM 649 C CA . SER A 1 81 ? 5.513 -4.517 -22.475 1.00 90.44 81 SER A CA 1
ATOM 650 C C . SER A 1 81 ? 6.615 -5.563 -22.681 1.00 90.44 81 SER A C 1
ATOM 652 O O . SER A 1 81 ? 7.562 -5.627 -21.899 1.00 90.44 81 SER A O 1
ATOM 654 N N . ALA A 1 82 ? 6.535 -6.355 -23.756 1.00 93.38 82 ALA A N 1
ATOM 655 C CA . ALA A 1 82 ? 7.567 -7.342 -24.078 1.00 93.38 82 ALA A CA 1
ATOM 656 C C . ALA A 1 82 ? 8.907 -6.673 -24.417 1.00 93.38 82 ALA A C 1
ATOM 658 O O . ALA A 1 82 ? 9.945 -7.120 -23.936 1.00 93.38 82 ALA A O 1
ATOM 659 N N . LEU A 1 83 ? 8.884 -5.577 -25.185 1.00 94.69 83 LEU A N 1
ATOM 660 C CA . LEU A 1 83 ? 10.074 -4.790 -25.519 1.00 94.69 83 LEU A CA 1
ATOM 661 C C . LEU A 1 83 ? 10.751 -4.217 -24.269 1.00 94.69 83 LEU A C 1
ATOM 663 O O . LEU A 1 83 ? 11.973 -4.264 -24.174 1.00 94.69 83 LEU A O 1
ATOM 667 N N . ALA A 1 84 ? 9.983 -3.708 -23.302 1.00 93.50 84 ALA A N 1
ATOM 668 C CA . ALA A 1 84 ? 10.516 -3.179 -22.049 1.00 93.50 84 ALA A CA 1
ATOM 669 C C . ALA A 1 84 ? 11.227 -4.264 -21.225 1.00 93.50 84 ALA A C 1
ATOM 671 O O . ALA A 1 84 ? 12.368 -4.074 -20.801 1.00 93.50 84 ALA A O 1
ATOM 672 N N . ILE A 1 85 ? 10.590 -5.429 -21.054 1.00 93.38 85 ILE A N 1
ATOM 673 C CA . ILE A 1 85 ? 11.187 -6.559 -20.324 1.00 93.38 85 ILE A CA 1
ATOM 674 C C . ILE A 1 85 ? 12.428 -7.072 -21.062 1.00 93.38 85 ILE A C 1
ATOM 676 O O . ILE A 1 85 ? 13.464 -7.296 -20.438 1.00 93.38 85 ILE A O 1
ATOM 680 N N . ALA A 1 86 ? 12.361 -7.196 -22.391 1.00 96.19 86 ALA A N 1
ATOM 681 C CA . ALA A 1 86 ? 13.492 -7.621 -23.206 1.00 96.19 86 ALA A CA 1
ATOM 682 C C . ALA A 1 86 ? 14.653 -6.617 -23.155 1.00 96.19 86 ALA A C 1
ATOM 684 O O . ALA A 1 86 ? 15.802 -7.035 -23.084 1.00 96.19 86 ALA A O 1
ATOM 685 N N . ALA A 1 87 ? 14.393 -5.305 -23.150 1.00 96.25 87 ALA A N 1
ATOM 686 C CA . ALA A 1 87 ? 15.437 -4.291 -22.999 1.00 96.25 87 ALA A CA 1
ATOM 687 C C . ALA A 1 87 ? 16.215 -4.475 -21.687 1.00 96.25 87 ALA A C 1
ATOM 689 O O . ALA A 1 87 ? 17.446 -4.476 -21.702 1.00 96.25 87 ALA A O 1
ATOM 690 N N . ARG A 1 88 ? 15.501 -4.690 -20.572 1.00 94.81 88 ARG A N 1
ATOM 691 C CA . ARG A 1 88 ? 16.105 -4.947 -19.257 1.00 94.81 88 ARG A CA 1
ATOM 692 C C . ARG A 1 88 ? 16.881 -6.268 -19.243 1.00 94.81 88 ARG A C 1
ATOM 694 O O . ARG A 1 88 ? 18.040 -6.277 -18.847 1.00 94.81 88 ARG A O 1
ATOM 701 N N . ALA A 1 89 ? 16.278 -7.356 -19.723 1.00 95.56 89 ALA A N 1
ATOM 702 C CA . ALA A 1 89 ? 16.908 -8.676 -19.775 1.00 95.56 89 ALA A CA 1
ATOM 703 C C . ALA A 1 89 ? 18.197 -8.680 -20.619 1.00 95.56 89 ALA A C 1
ATOM 705 O O . ALA A 1 89 ? 19.225 -9.179 -20.171 1.00 95.56 89 ALA A O 1
ATOM 706 N N . GLU A 1 90 ? 18.177 -8.062 -21.805 1.00 97.56 90 GLU A N 1
ATOM 707 C CA . GLU A 1 90 ? 19.371 -7.914 -22.650 1.00 97.56 90 GLU A CA 1
ATOM 708 C C . GLU A 1 90 ? 20.458 -7.083 -21.953 1.00 97.56 90 GLU A C 1
ATOM 710 O O . GLU A 1 90 ? 21.636 -7.424 -22.046 1.00 97.56 90 GLU A O 1
ATOM 715 N N . ALA A 1 91 ? 20.088 -6.016 -21.231 1.00 96.56 91 ALA A N 1
ATOM 716 C CA . ALA A 1 91 ? 21.044 -5.193 -20.490 1.00 96.56 91 ALA A CA 1
ATOM 717 C C . ALA A 1 91 ? 21.714 -5.984 -19.357 1.00 96.56 91 ALA A C 1
ATOM 719 O O . ALA A 1 91 ? 22.933 -5.933 -19.218 1.00 96.56 91 ALA A O 1
ATOM 720 N N . MET A 1 92 ? 20.937 -6.771 -18.605 1.00 94.00 92 MET A N 1
ATOM 721 C CA . MET A 1 92 ? 21.445 -7.674 -17.564 1.00 94.00 92 MET A CA 1
ATOM 722 C C . MET A 1 92 ? 22.389 -8.747 -18.132 1.00 94.00 92 MET A C 1
ATOM 724 O O . MET A 1 92 ? 23.366 -9.106 -17.484 1.00 94.00 92 MET A O 1
ATOM 728 N N . CYS A 1 93 ? 22.153 -9.210 -19.365 1.00 96.38 93 CYS A N 1
ATOM 729 C CA . CYS A 1 93 ? 23.066 -10.105 -20.086 1.00 96.38 93 CYS A CA 1
ATOM 730 C C . CYS A 1 93 ? 24.297 -9.397 -20.693 1.00 96.38 93 CYS A C 1
ATOM 732 O O . CYS A 1 93 ? 25.122 -10.059 -21.321 1.00 96.38 93 CYS A O 1
ATOM 734 N N . GLY A 1 94 ? 24.423 -8.070 -20.572 1.00 95.75 94 GLY A N 1
ATOM 735 C CA . GLY A 1 94 ? 25.503 -7.287 -21.186 1.00 95.75 94 GLY A CA 1
ATOM 736 C C . GLY A 1 94 ? 25.360 -7.072 -22.701 1.00 95.75 94 GLY A C 1
ATOM 737 O O . GLY A 1 94 ? 26.301 -6.627 -23.359 1.00 95.75 94 GLY A O 1
ATOM 738 N N . ASN A 1 95 ? 24.193 -7.355 -23.285 1.00 97.44 95 ASN A N 1
ATOM 739 C CA . ASN A 1 95 ? 23.927 -7.207 -24.717 1.00 97.44 95 ASN A CA 1
ATOM 740 C C . ASN A 1 95 ? 23.533 -5.764 -25.071 1.00 97.44 95 ASN A C 1
ATOM 742 O O . ASN A 1 95 ? 22.408 -5.483 -25.499 1.00 97.44 95 ASN A O 1
ATOM 746 N N . THR A 1 96 ? 24.487 -4.839 -24.937 1.00 97.25 96 THR A N 1
ATOM 747 C CA . THR A 1 96 ? 24.310 -3.383 -25.096 1.00 97.25 96 THR A CA 1
ATOM 748 C C . THR A 1 96 ? 23.494 -2.988 -26.324 1.00 97.25 96 THR A C 1
ATOM 750 O O . THR A 1 96 ? 22.531 -2.230 -26.217 1.00 97.25 96 THR A O 1
ATOM 753 N N . THR A 1 97 ? 23.838 -3.522 -27.499 1.00 97.44 97 THR A N 1
ATOM 754 C CA . THR A 1 97 ? 23.177 -3.155 -28.758 1.00 97.44 97 THR A CA 1
ATOM 755 C C . THR A 1 97 ? 21.701 -3.551 -28.776 1.00 97.44 97 THR A C 1
ATOM 757 O O . THR A 1 97 ? 20.865 -2.756 -29.201 1.00 97.44 97 THR A O 1
ATOM 760 N N . ARG A 1 98 ? 21.355 -4.754 -28.294 1.00 97.56 98 ARG A N 1
ATOM 761 C CA . ARG A 1 98 ? 19.961 -5.232 -28.276 1.00 97.56 98 ARG A CA 1
ATOM 762 C C . ARG A 1 98 ? 19.142 -4.524 -27.203 1.00 97.56 98 ARG A C 1
ATOM 764 O O . ARG A 1 98 ? 18.010 -4.133 -27.476 1.00 97.56 98 ARG A O 1
ATOM 771 N N . ALA A 1 99 ? 19.732 -4.287 -26.032 1.00 97.31 99 ALA A N 1
ATOM 772 C CA . ALA A 1 99 ? 19.104 -3.521 -24.961 1.00 97.31 99 ALA A CA 1
ATOM 773 C C . ALA A 1 99 ? 18.711 -2.110 -25.428 1.00 97.31 99 ALA A C 1
ATOM 775 O O . ALA A 1 99 ? 17.553 -1.709 -25.310 1.00 97.31 99 ALA A O 1
ATOM 776 N N . GLN A 1 100 ? 19.654 -1.384 -26.042 1.00 96.94 100 GLN A N 1
ATOM 777 C CA . GLN A 1 100 ? 19.406 -0.048 -26.592 1.00 96.94 100 GLN A CA 1
ATOM 778 C C . GLN A 1 100 ? 18.407 -0.074 -27.752 1.00 96.94 100 GLN A C 1
ATOM 780 O O . GLN A 1 100 ? 17.547 0.805 -27.838 1.00 96.94 100 GLN A O 1
ATOM 785 N N . TYR A 1 101 ? 18.479 -1.091 -28.618 1.00 96.50 101 TYR A N 1
ATOM 786 C CA . TYR A 1 101 ? 17.506 -1.281 -29.689 1.00 96.50 101 TYR A CA 1
ATOM 787 C C . TYR A 1 101 ? 16.084 -1.400 -29.123 1.00 96.50 101 TYR A C 1
ATOM 789 O O . TYR A 1 101 ? 15.236 -0.574 -29.462 1.00 96.50 101 TYR A O 1
ATOM 797 N N . HIS A 1 102 ? 15.825 -2.338 -28.206 1.00 96.06 102 HIS A N 1
ATOM 798 C CA . HIS A 1 102 ? 14.496 -2.512 -27.610 1.00 96.06 102 HIS A CA 1
ATOM 799 C C . HIS A 1 102 ? 14.028 -1.265 -26.842 1.00 96.06 102 HIS A C 1
ATOM 801 O O . HIS A 1 102 ? 12.887 -0.839 -27.022 1.00 96.06 102 HIS A O 1
ATOM 807 N N . LEU A 1 103 ? 14.906 -0.619 -26.065 1.00 95.62 103 LEU A N 1
ATOM 808 C CA . LEU A 1 103 ? 14.584 0.622 -25.350 1.00 95.62 103 LEU A CA 1
ATOM 809 C C . LEU A 1 103 ? 14.161 1.747 -26.310 1.00 95.62 103 LEU A C 1
ATOM 811 O O . LEU A 1 103 ? 13.145 2.408 -26.090 1.00 95.62 103 LEU A O 1
ATOM 815 N N . SER A 1 104 ? 14.890 1.930 -27.415 1.00 95.00 104 SER A N 1
ATOM 816 C CA . SER A 1 104 ? 14.545 2.936 -28.428 1.00 95.00 104 SER A CA 1
ATOM 817 C C . SER A 1 104 ? 13.187 2.657 -29.083 1.00 95.00 104 SER A C 1
ATOM 819 O O . SER A 1 104 ? 12.434 3.587 -29.378 1.00 95.00 104 SER A O 1
ATOM 821 N N . ARG A 1 105 ? 12.830 1.377 -29.257 1.00 94.31 105 ARG A N 1
ATOM 822 C CA . ARG A 1 105 ? 11.526 0.961 -29.788 1.00 94.31 105 ARG A CA 1
ATOM 823 C C . ARG A 1 105 ? 10.393 1.271 -28.810 1.00 94.31 105 ARG A C 1
ATOM 825 O O . ARG A 1 105 ? 9.370 1.786 -29.254 1.00 94.31 105 ARG A O 1
ATOM 832 N N . VAL A 1 106 ? 10.579 1.048 -27.504 1.00 92.56 106 VAL A N 1
ATOM 833 C CA . VAL A 1 106 ? 9.612 1.472 -26.467 1.00 92.56 106 VAL A CA 1
ATOM 834 C C . VAL A 1 106 ? 9.360 2.981 -26.559 1.00 92.56 106 VAL A C 1
ATOM 836 O O . VAL A 1 106 ? 8.208 3.409 -26.636 1.00 92.56 106 VAL A O 1
ATOM 839 N N . GLN A 1 107 ? 10.427 3.782 -26.638 1.00 92.38 107 GLN A N 1
ATOM 840 C CA . GLN A 1 107 ? 10.331 5.242 -26.731 1.00 92.38 107 GLN A CA 1
ATOM 841 C C . GLN A 1 107 ? 9.614 5.715 -28.008 1.00 92.38 107 GLN A C 1
ATOM 843 O O . GLN A 1 107 ? 8.832 6.659 -27.953 1.00 92.38 107 GLN A O 1
ATOM 848 N N . GLN A 1 108 ? 9.840 5.059 -29.151 1.00 92.00 108 GLN A N 1
ATOM 849 C CA . GLN A 1 108 ? 9.160 5.386 -30.414 1.00 92.00 108 GLN A CA 1
ATOM 850 C C . GLN A 1 108 ? 7.661 5.068 -30.382 1.00 92.00 108 GLN A C 1
ATOM 852 O O . GLN A 1 108 ? 6.864 5.802 -30.964 1.00 92.00 108 GLN A O 1
ATOM 857 N N . LEU A 1 109 ? 7.275 3.963 -29.739 1.00 88.19 109 LEU A N 1
ATOM 858 C CA . LEU A 1 109 ? 5.896 3.473 -29.745 1.00 88.19 109 LEU A CA 1
ATOM 859 C C . LEU A 1 109 ? 5.016 4.129 -28.677 1.00 88.19 109 LEU A C 1
ATOM 861 O O . LEU A 1 109 ? 3.791 4.068 -28.784 1.00 88.19 109 LEU A O 1
ATOM 865 N N . SER A 1 110 ? 5.595 4.724 -27.629 1.00 75.00 110 SER A N 1
ATOM 866 C CA . SER A 1 110 ? 4.827 5.316 -26.522 1.00 75.00 110 SER A CA 1
ATOM 867 C C . SER A 1 110 ? 5.561 6.430 -25.762 1.00 75.00 110 SER A C 1
ATOM 869 O O . SER A 1 110 ? 5.711 6.332 -24.544 1.00 75.00 110 SER A O 1
ATOM 871 N N . PRO A 1 111 ? 5.956 7.530 -26.431 1.00 62.44 111 PRO A N 1
ATOM 872 C CA . PRO A 1 111 ? 6.666 8.625 -25.768 1.00 62.44 111 PRO A CA 1
ATOM 873 C C . PRO A 1 111 ? 5.834 9.328 -24.678 1.00 62.44 111 PRO A C 1
ATOM 875 O O . PRO A 1 111 ? 6.405 9.818 -23.716 1.00 62.44 111 PRO A O 1
ATOM 878 N N . GLU A 1 112 ? 4.498 9.330 -24.777 1.00 65.56 112 GLU A N 1
ATOM 879 C CA . GLU A 1 112 ? 3.604 9.997 -23.807 1.00 65.56 112 GLU A CA 1
ATOM 880 C C . GLU A 1 112 ? 2.806 9.024 -22.916 1.00 65.56 112 GLU A C 1
ATOM 882 O O . GLU A 1 112 ? 2.058 9.453 -22.041 1.00 65.56 112 GLU A O 1
ATOM 887 N N . ARG A 1 113 ? 2.909 7.706 -23.146 1.00 62.12 113 ARG A N 1
ATOM 888 C CA . ARG A 1 113 ? 2.001 6.706 -22.539 1.00 62.12 113 ARG A CA 1
ATOM 889 C C . ARG A 1 113 ? 2.663 5.747 -21.559 1.00 62.12 113 ARG A C 1
ATOM 891 O O . ARG A 1 113 ? 1.961 5.150 -20.748 1.00 62.12 113 ARG A O 1
ATOM 898 N N . PHE A 1 114 ? 3.982 5.577 -21.620 1.00 75.44 114 PHE A N 1
ATOM 899 C CA . PHE A 1 114 ? 4.679 4.659 -20.725 1.00 75.44 114 PHE A CA 1
ATOM 900 C C . PHE A 1 114 ? 5.254 5.427 -19.530 1.00 75.44 114 PHE A C 1
ATOM 902 O O . PHE A 1 114 ? 6.394 5.880 -19.573 1.00 75.44 114 PHE A O 1
ATOM 909 N N . MET A 1 115 ? 4.466 5.555 -18.452 1.00 74.38 115 MET A N 1
ATOM 910 C CA . MET A 1 115 ? 4.883 6.239 -17.210 1.00 74.38 115 MET A CA 1
ATOM 911 C C . MET A 1 115 ? 6.198 5.685 -16.625 1.00 74.38 115 MET A C 1
ATOM 913 O O . MET A 1 115 ? 6.877 6.366 -15.863 1.00 74.38 115 MET A O 1
ATOM 917 N N . GLY A 1 116 ? 6.581 4.456 -16.988 1.00 83.38 116 GLY A N 1
ATOM 918 C CA . GLY A 1 116 ? 7.817 3.806 -16.549 1.00 83.38 116 GLY A CA 1
ATOM 919 C C . GLY A 1 116 ? 9.020 4.007 -17.455 1.00 83.38 116 GLY A C 1
ATOM 920 O O . GLY A 1 116 ? 10.047 3.382 -17.202 1.00 83.38 116 GLY A O 1
ATOM 921 N N . LEU A 1 117 ? 8.929 4.830 -18.507 1.00 89.31 117 LEU A N 1
ATOM 922 C CA . LEU A 1 117 ? 10.032 4.999 -19.456 1.00 89.31 117 LEU A CA 1
ATOM 923 C C . LEU A 1 117 ? 11.307 5.530 -18.790 1.00 89.31 117 LEU A C 1
ATOM 925 O O . LEU A 1 117 ? 12.360 4.937 -19.038 1.00 89.31 117 LEU A O 1
ATOM 929 N N . PRO A 1 118 ? 11.255 6.566 -17.927 1.00 92.06 118 PRO A N 1
ATOM 930 C CA . PRO A 1 118 ? 12.464 7.058 -17.280 1.00 92.06 118 PRO A CA 1
ATOM 931 C C . PRO A 1 118 ? 13.076 6.006 -16.340 1.00 92.06 118 PRO A C 1
ATOM 933 O O . PRO A 1 118 ? 14.286 5.801 -16.370 1.00 92.06 118 PRO A O 1
ATOM 936 N N . ASN A 1 119 ? 12.247 5.236 -15.617 1.00 90.75 119 ASN A N 1
ATOM 937 C CA . ASN A 1 119 ? 12.716 4.113 -14.797 1.00 90.75 119 ASN A CA 1
ATOM 938 C C . ASN A 1 119 ? 13.415 3.034 -15.635 1.00 90.75 119 ASN A C 1
ATOM 940 O O . ASN A 1 119 ? 14.536 2.639 -15.339 1.00 90.75 119 ASN A O 1
ATOM 944 N N . LEU A 1 120 ? 12.768 2.576 -16.712 1.00 92.44 120 LEU A N 1
ATOM 945 C CA . LEU A 1 120 ? 13.320 1.559 -17.606 1.00 92.44 120 LEU A CA 1
ATOM 946 C C . LEU A 1 120 ? 14.640 2.024 -18.233 1.00 92.44 120 LEU A C 1
ATOM 948 O O . LEU A 1 120 ? 15.588 1.246 -18.330 1.00 92.44 120 LEU A O 1
ATOM 952 N N . LYS A 1 121 ? 14.699 3.286 -18.672 1.00 94.81 121 LYS A N 1
ATOM 953 C CA . LYS A 1 121 ? 15.918 3.893 -19.206 1.00 94.81 121 LYS A CA 1
ATOM 954 C C . LYS A 1 121 ? 17.012 3.890 -18.141 1.00 94.81 121 LYS A C 1
ATOM 956 O O . LYS A 1 121 ? 18.108 3.433 -18.444 1.00 94.81 121 LYS A O 1
ATOM 961 N N . GLY A 1 122 ? 16.703 4.335 -16.924 1.00 94.94 122 GLY A N 1
ATOM 962 C CA . GLY A 1 122 ? 17.611 4.286 -15.781 1.00 94.94 122 GLY A CA 1
ATOM 963 C C . GLY A 1 122 ? 18.169 2.883 -15.549 1.00 94.94 122 GLY A C 1
ATOM 964 O O . GLY A 1 122 ? 19.385 2.703 -15.575 1.00 94.94 122 GLY A O 1
ATOM 965 N N . ASP A 1 123 ? 17.295 1.879 -15.436 1.00 93.62 123 ASP A N 1
ATOM 966 C CA . ASP A 1 123 ? 17.680 0.485 -15.186 1.00 93.62 123 ASP A CA 1
ATOM 967 C C . ASP A 1 123 ? 18.637 -0.043 -16.258 1.00 93.62 123 ASP A C 1
ATOM 969 O O . ASP A 1 123 ? 19.703 -0.579 -15.952 1.00 93.62 123 ASP A O 1
ATOM 973 N N . VAL A 1 124 ? 18.266 0.133 -17.531 1.00 95.50 124 VAL A N 1
ATOM 974 C CA . VAL A 1 124 ? 19.085 -0.302 -18.666 1.00 95.50 124 VAL A CA 1
ATOM 975 C C . VAL A 1 124 ? 20.453 0.373 -18.617 1.00 95.50 124 VAL A C 1
ATOM 977 O O . VAL A 1 124 ? 21.461 -0.307 -18.775 1.00 95.50 124 VAL A O 1
ATOM 980 N N . GLN A 1 125 ? 20.522 1.681 -18.362 1.00 97.44 125 GLN A N 1
ATOM 981 C CA . GLN A 1 125 ? 21.804 2.383 -18.310 1.00 97.44 125 GLN A CA 1
ATOM 982 C C . GLN A 1 125 ? 22.676 1.939 -17.124 1.00 97.44 125 GLN A C 1
ATOM 984 O O . GLN A 1 125 ? 23.881 1.773 -17.314 1.00 97.44 125 GLN A O 1
ATOM 989 N N . VAL A 1 126 ? 22.100 1.649 -15.947 1.00 95.94 126 VAL A N 1
ATOM 990 C CA . VAL A 1 126 ? 22.860 1.089 -14.810 1.00 95.94 126 VAL A CA 1
ATOM 991 C C . VAL A 1 126 ? 23.489 -0.255 -15.174 1.00 95.94 126 VAL A C 1
ATOM 993 O O . VAL A 1 126 ? 24.682 -0.450 -14.940 1.00 95.94 126 VAL A O 1
ATOM 996 N N . PHE A 1 127 ? 22.728 -1.174 -15.779 1.00 95.06 127 PHE A N 1
ATOM 997 C CA . PHE A 1 127 ? 23.261 -2.482 -16.181 1.00 95.06 127 PHE A CA 1
ATOM 998 C C . PHE A 1 127 ? 24.355 -2.382 -17.251 1.00 95.06 127 PHE A C 1
ATOM 1000 O O . PHE A 1 127 ? 25.268 -3.203 -17.272 1.00 95.06 127 PHE A O 1
ATOM 1007 N N . LEU A 1 128 ? 24.298 -1.355 -18.101 1.00 96.00 128 LEU A N 1
ATOM 1008 C CA . LEU A 1 128 ? 25.315 -1.081 -19.118 1.00 96.00 128 LEU A CA 1
ATOM 1009 C C . LEU A 1 128 ? 26.528 -0.294 -18.586 1.00 96.00 128 LEU A C 1
ATOM 1011 O O . LEU A 1 128 ? 27.485 -0.100 -19.333 1.00 96.00 128 LEU A O 1
ATOM 1015 N N . GLY A 1 129 ? 26.508 0.148 -17.323 1.00 96.62 129 GLY A N 1
ATOM 1016 C CA . GLY A 1 129 ? 27.586 0.924 -16.697 1.00 96.62 129 GLY A CA 1
ATOM 1017 C C . GLY A 1 129 ? 27.569 2.429 -17.003 1.00 96.62 129 GLY A C 1
ATOM 1018 O O . GLY A 1 129 ? 28.530 3.127 -16.686 1.00 96.62 129 GLY A O 1
ATOM 1019 N N . ASN A 1 130 ? 26.489 2.942 -17.596 1.00 97.62 130 ASN A N 1
ATOM 1020 C CA . ASN A 1 130 ? 26.315 4.348 -17.973 1.00 97.62 130 ASN A CA 1
ATOM 1021 C C . ASN A 1 130 ? 25.586 5.115 -16.854 1.00 97.62 130 ASN A C 1
ATOM 1023 O O . ASN A 1 130 ? 24.404 5.450 -16.955 1.00 97.62 130 ASN A O 1
ATOM 1027 N N . TYR A 1 131 ? 26.264 5.313 -15.723 1.00 97.50 131 TYR A N 1
ATOM 1028 C CA . TYR A 1 131 ? 25.612 5.771 -14.490 1.00 97.50 131 TYR A CA 1
ATOM 1029 C C . TYR A 1 131 ? 25.091 7.215 -14.549 1.00 97.50 131 TYR A C 1
ATOM 1031 O O . TYR A 1 131 ? 24.049 7.497 -13.966 1.00 97.50 131 TYR A O 1
ATOM 1039 N N . GLU A 1 132 ? 25.757 8.118 -15.270 1.00 98.12 132 GLU A N 1
ATOM 1040 C CA . GLU A 1 132 ? 25.323 9.521 -15.398 1.00 98.12 132 GLU A CA 1
ATOM 1041 C C . GLU A 1 132 ? 24.007 9.631 -16.188 1.00 98.12 132 GLU A C 1
ATOM 1043 O O . GLU A 1 132 ? 23.063 10.316 -15.784 1.00 98.12 132 GLU A O 1
ATOM 1048 N N . GLU A 1 133 ? 23.895 8.884 -17.290 1.00 97.44 133 GLU A N 1
ATOM 1049 C CA . GLU A 1 133 ? 22.665 8.790 -18.073 1.00 97.44 133 GLU A CA 1
ATOM 1050 C C . GLU A 1 133 ? 21.539 8.112 -17.288 1.00 97.44 133 GLU A C 1
ATOM 1052 O O . GLU A 1 133 ? 20.370 8.473 -17.462 1.00 97.44 133 GLU A O 1
ATOM 1057 N N . ALA A 1 134 ? 21.882 7.144 -16.431 1.00 96.75 134 ALA A N 1
ATOM 1058 C CA . ALA A 1 134 ? 20.922 6.516 -15.537 1.00 96.75 134 ALA A CA 1
ATOM 1059 C C . ALA A 1 134 ? 20.363 7.517 -14.520 1.00 96.75 134 ALA A C 1
ATOM 1061 O O . ALA A 1 134 ? 19.146 7.630 -14.390 1.00 96.75 134 ALA A O 1
ATOM 1062 N N . ILE A 1 135 ? 21.238 8.276 -13.850 1.00 96.94 135 ILE A N 1
ATOM 1063 C CA . ILE A 1 135 ? 20.855 9.304 -12.873 1.00 96.94 135 ILE A CA 1
ATOM 1064 C C . ILE A 1 135 ? 19.935 10.335 -13.524 1.00 96.94 135 ILE A C 1
ATOM 1066 O O . ILE A 1 135 ? 18.852 10.572 -13.004 1.00 96.94 135 ILE A O 1
ATOM 1070 N N . THR A 1 136 ? 20.289 10.848 -14.706 1.00 97.00 136 THR A N 1
ATOM 1071 C CA . THR A 1 136 ? 19.445 11.815 -15.434 1.00 97.00 136 THR A CA 1
ATOM 1072 C C . THR A 1 136 ? 18.039 11.259 -15.702 1.00 97.00 136 THR A C 1
ATOM 1074 O O . THR A 1 136 ? 17.043 11.969 -15.580 1.00 97.00 136 THR A O 1
ATOM 1077 N N . ALA A 1 137 ? 17.933 9.977 -16.072 1.00 94.69 137 ALA A N 1
ATOM 1078 C CA . ALA A 1 137 ? 16.641 9.338 -16.312 1.00 94.69 137 ALA A CA 1
ATOM 1079 C C . ALA A 1 137 ? 15.830 9.158 -15.017 1.00 94.69 137 ALA A C 1
ATOM 1081 O O . ALA A 1 137 ? 14.613 9.334 -15.013 1.00 94.69 137 ALA A O 1
ATOM 1082 N N . TYR A 1 138 ? 16.485 8.838 -13.904 1.00 94.88 138 TYR A N 1
ATOM 1083 C CA . TYR A 1 138 ? 15.807 8.739 -12.618 1.00 94.88 138 TYR A CA 1
ATOM 1084 C C . TYR A 1 138 ? 15.433 10.098 -12.023 1.00 94.88 138 TYR A C 1
ATOM 1086 O O . TYR A 1 138 ? 14.419 10.177 -11.343 1.00 94.88 138 TYR A O 1
ATOM 1094 N N . GLU A 1 139 ? 16.187 11.164 -12.290 1.00 94.81 139 GLU A N 1
ATOM 1095 C CA . GLU A 1 139 ? 15.822 12.537 -11.916 1.00 94.81 139 GLU A CA 1
ATOM 1096 C C . GLU A 1 139 ? 14.556 12.997 -12.647 1.00 94.81 139 GLU A C 1
ATOM 1098 O O . GLU A 1 139 ? 13.672 13.593 -12.034 1.00 94.81 139 GLU A O 1
ATOM 1103 N N . GLU A 1 140 ? 14.420 12.652 -13.933 1.00 93.00 140 GLU A N 1
ATOM 1104 C CA . GLU A 1 140 ? 13.185 12.874 -14.695 1.00 93.00 140 GLU A CA 1
ATOM 1105 C C . GLU A 1 140 ? 11.989 12.156 -14.048 1.00 93.00 140 GLU A C 1
ATOM 1107 O O . GLU A 1 140 ? 10.906 12.730 -13.949 1.00 93.00 140 GLU A O 1
ATOM 1112 N N . LEU A 1 141 ? 12.192 10.923 -13.562 1.00 89.88 141 LEU A N 1
ATOM 1113 C CA . LEU A 1 141 ? 11.166 10.181 -12.825 1.00 89.88 141 LEU A CA 1
ATOM 1114 C C . LEU A 1 141 ? 10.873 10.787 -11.452 1.00 89.88 141 LEU A C 1
ATOM 1116 O O . LEU A 1 141 ? 9.723 10.794 -11.015 1.00 89.88 141 LEU A O 1
ATOM 1120 N N . ALA A 1 142 ? 11.926 11.242 -10.770 1.00 89.06 142 ALA A N 1
ATOM 1121 C CA . ALA A 1 142 ? 11.849 11.755 -9.416 1.00 89.06 142 ALA A CA 1
ATOM 1122 C C . ALA A 1 142 ? 11.009 13.041 -9.355 1.00 89.06 142 ALA A C 1
ATOM 1124 O O . ALA A 1 142 ? 10.350 13.296 -8.350 1.00 89.06 142 ALA A O 1
ATOM 1125 N N . GLY A 1 143 ? 11.019 13.820 -10.442 1.00 87.81 143 GLY A N 1
ATOM 1126 C CA . GLY A 1 143 ? 10.232 15.037 -10.580 1.00 87.81 143 GLY A CA 1
ATOM 1127 C C . GLY A 1 143 ? 10.626 16.125 -9.579 1.00 87.81 143 GLY A C 1
ATOM 1128 O O . GLY A 1 143 ? 11.764 16.196 -9.106 1.00 87.81 143 GLY A O 1
ATOM 1129 N N . ASP A 1 144 ? 9.674 17.010 -9.277 1.00 77.50 144 ASP A N 1
ATOM 1130 C CA . ASP A 1 144 ? 9.851 18.020 -8.235 1.00 77.50 144 ASP A CA 1
ATOM 1131 C C . ASP A 1 144 ? 9.880 17.330 -6.856 1.00 77.50 144 ASP A C 1
ATOM 1133 O O . ASP A 1 144 ? 8.938 16.606 -6.533 1.00 77.50 144 ASP A O 1
ATOM 1137 N N . PRO A 1 145 ? 10.901 17.565 -6.009 1.00 72.81 145 PRO A N 1
ATOM 1138 C CA . PRO A 1 145 ? 10.971 16.990 -4.663 1.00 72.81 145 PRO A CA 1
ATOM 1139 C C . PRO A 1 145 ? 9.756 17.285 -3.770 1.00 72.81 145 PRO A C 1
ATOM 1141 O O . PRO A 1 145 ? 9.541 16.578 -2.789 1.00 72.81 145 PRO A O 1
ATOM 1144 N N . SER A 1 146 ? 8.984 18.334 -4.072 1.00 71.19 146 SER A N 1
ATOM 1145 C CA . SER A 1 146 ? 7.744 18.668 -3.363 1.00 71.19 146 SER A CA 1
ATOM 1146 C C . SER A 1 146 ? 6.546 17.800 -3.772 1.00 71.19 146 SER A C 1
ATOM 1148 O O . SER A 1 146 ? 5.580 17.688 -3.010 1.00 71.19 146 SER A O 1
ATOM 1150 N N . ASP A 1 147 ? 6.608 17.143 -4.934 1.00 71.06 147 ASP A N 1
ATOM 1151 C CA . ASP A 1 147 ? 5.615 16.176 -5.397 1.00 71.06 147 ASP A CA 1
ATOM 1152 C C . ASP A 1 147 ? 5.964 14.785 -4.853 1.00 71.06 147 ASP A C 1
ATOM 1154 O O . ASP A 1 147 ? 6.484 13.907 -5.542 1.00 71.06 147 ASP A O 1
ATOM 1158 N N . ALA A 1 148 ? 5.717 14.603 -3.554 1.00 68.12 148 ALA A N 1
ATOM 1159 C CA . ALA A 1 148 ? 5.941 13.341 -2.859 1.00 68.12 148 ALA A CA 1
ATOM 1160 C C . ALA A 1 148 ? 4.929 12.273 -3.321 1.00 68.12 148 ALA A C 1
ATOM 1162 O O . ALA A 1 148 ? 3.903 12.027 -2.676 1.00 68.12 148 ALA A O 1
ATOM 1163 N N . ASN A 1 149 ? 5.217 11.660 -4.467 1.00 79.19 149 ASN A N 1
ATOM 1164 C CA . ASN A 1 149 ? 4.456 10.568 -5.059 1.00 79.19 149 ASN A CA 1
ATOM 1165 C C . ASN A 1 149 ? 5.332 9.315 -5.265 1.00 79.19 149 ASN A C 1
ATOM 1167 O O . ASN A 1 149 ? 6.542 9.315 -5.037 1.00 79.19 149 ASN A O 1
ATOM 1171 N N . LEU A 1 150 ? 4.711 8.208 -5.675 1.00 80.19 150 LEU A N 1
ATOM 1172 C CA . LEU A 1 150 ? 5.400 6.931 -5.882 1.00 80.19 150 LEU A CA 1
ATOM 1173 C C . LEU A 1 150 ? 6.543 7.012 -6.899 1.00 80.19 150 LEU A C 1
ATOM 1175 O O . LEU A 1 150 ? 7.601 6.421 -6.685 1.00 80.19 150 LEU A O 1
ATOM 1179 N N . LEU A 1 151 ? 6.353 7.755 -7.986 1.00 84.50 151 LEU A N 1
ATOM 1180 C CA . LEU A 1 151 ? 7.386 7.912 -9.006 1.00 84.50 151 LEU A CA 1
ATOM 1181 C C . LEU A 1 151 ? 8.591 8.669 -8.436 1.00 84.50 151 LE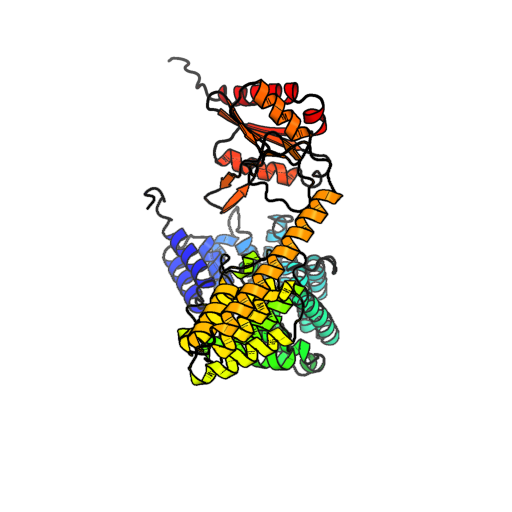U A C 1
ATOM 1183 O O . LEU A 1 151 ? 9.724 8.262 -8.691 1.00 84.50 151 LEU A O 1
ATOM 1187 N N . ALA A 1 152 ? 8.350 9.660 -7.569 1.00 87.94 152 ALA A N 1
ATOM 1188 C CA . ALA A 1 152 ? 9.398 10.367 -6.841 1.00 87.94 152 ALA A CA 1
ATOM 1189 C C . ALA A 1 152 ? 10.274 9.414 -6.013 1.00 87.94 152 ALA A C 1
ATOM 1191 O O . ALA A 1 152 ? 11.504 9.438 -6.109 1.00 87.94 152 ALA A O 1
ATOM 1192 N N . LEU A 1 153 ? 9.640 8.517 -5.249 1.00 87.12 153 LEU A N 1
ATOM 1193 C CA . LEU A 1 153 ? 10.347 7.504 -4.464 1.00 87.12 153 LEU A CA 1
ATOM 1194 C C . LEU A 1 153 ? 11.151 6.544 -5.355 1.00 87.12 153 LEU A C 1
ATOM 1196 O O . LEU A 1 153 ? 12.324 6.295 -5.077 1.00 87.12 153 LEU A O 1
ATOM 1200 N N . ILE A 1 154 ? 10.542 6.020 -6.424 1.00 87.38 154 ILE A N 1
ATOM 1201 C CA . ILE A 1 154 ? 11.204 5.097 -7.363 1.00 87.38 154 ILE A CA 1
ATOM 1202 C C . ILE A 1 154 ? 12.416 5.771 -8.006 1.00 87.38 154 ILE A C 1
ATOM 1204 O O . ILE A 1 154 ? 13.492 5.177 -8.042 1.00 87.38 154 ILE A O 1
ATOM 1208 N N . GLY A 1 155 ? 12.270 7.020 -8.458 1.00 91.00 155 GLY A N 1
ATOM 1209 C CA . GLY A 1 155 ? 13.364 7.803 -9.024 1.00 91.00 155 GLY A CA 1
ATOM 1210 C C . GLY A 1 155 ? 14.516 7.941 -8.034 1.00 91.00 155 GLY A C 1
ATOM 1211 O O . GLY A 1 155 ? 15.648 7.589 -8.350 1.00 91.00 155 GLY A O 1
ATOM 1212 N N . ARG A 1 156 ? 14.238 8.337 -6.788 1.00 92.44 156 ARG A N 1
ATOM 1213 C CA . ARG A 1 156 ? 15.273 8.477 -5.745 1.00 92.44 156 ARG A CA 1
ATOM 1214 C C . ARG A 1 156 ? 15.979 7.163 -5.413 1.00 92.44 156 ARG A C 1
ATOM 1216 O O . ARG A 1 156 ? 17.202 7.150 -5.253 1.00 92.44 156 ARG A O 1
ATOM 1223 N N . LEU A 1 157 ? 15.248 6.051 -5.347 1.00 91.00 157 LEU A N 1
ATOM 1224 C CA . LEU A 1 157 ? 15.845 4.722 -5.172 1.00 91.00 157 LEU A CA 1
ATOM 1225 C C . LEU A 1 157 ? 16.710 4.328 -6.381 1.00 91.00 157 LEU A C 1
ATOM 1227 O O . LEU A 1 157 ? 17.787 3.759 -6.204 1.00 91.00 157 LEU A O 1
ATOM 1231 N N . GLY A 1 158 ? 16.296 4.692 -7.596 1.00 92.94 158 GLY A N 1
ATOM 1232 C CA . GLY A 1 158 ? 17.084 4.525 -8.817 1.00 92.94 158 GLY A CA 1
ATOM 1233 C C . GLY A 1 158 ? 18.389 5.330 -8.812 1.00 92.94 158 GLY A C 1
ATOM 1234 O O . GLY A 1 158 ? 19.453 4.764 -9.067 1.00 92.94 158 GLY A O 1
ATOM 1235 N N . ILE A 1 159 ? 18.341 6.618 -8.444 1.00 95.38 159 ILE A N 1
ATOM 1236 C CA . ILE A 1 159 ? 19.535 7.476 -8.291 1.00 95.38 159 ILE A CA 1
ATOM 1237 C C . ILE A 1 159 ? 20.480 6.873 -7.246 1.00 95.38 159 ILE A C 1
ATOM 1239 O O . ILE A 1 159 ? 21.684 6.747 -7.478 1.00 95.38 159 ILE A O 1
ATOM 1243 N N . THR A 1 160 ? 19.923 6.447 -6.109 1.00 94.50 160 THR A N 1
ATOM 1244 C CA . THR A 1 160 ? 20.674 5.786 -5.039 1.00 94.50 160 THR A CA 1
ATOM 1245 C C . THR A 1 160 ? 21.425 4.563 -5.564 1.00 94.50 160 THR A C 1
ATOM 1247 O O . THR A 1 160 ? 22.619 4.403 -5.306 1.00 94.50 160 THR A O 1
ATOM 1250 N N . TRP A 1 161 ? 20.744 3.711 -6.330 1.00 94.88 161 TRP A N 1
ATOM 1251 C CA . TRP A 1 161 ? 21.342 2.519 -6.917 1.00 94.88 161 TRP A CA 1
ATOM 1252 C C . TRP A 1 161 ? 22.419 2.847 -7.953 1.00 94.88 161 TRP A C 1
ATOM 1254 O O . TRP A 1 161 ? 23.480 2.226 -7.936 1.00 94.88 161 TRP A O 1
ATOM 1264 N N . ALA A 1 162 ? 22.207 3.853 -8.804 1.00 96.00 162 ALA A N 1
ATOM 1265 C CA . ALA A 1 162 ? 23.210 4.289 -9.771 1.00 96.00 162 ALA A CA 1
ATOM 1266 C C . ALA A 1 162 ? 24.498 4.783 -9.083 1.00 96.00 162 ALA A C 1
ATOM 1268 O O . ALA A 1 162 ? 25.591 4.372 -9.474 1.00 96.00 162 ALA A O 1
ATOM 1269 N N . HIS A 1 163 ? 24.384 5.583 -8.015 1.00 96.62 163 HIS A N 1
ATOM 1270 C CA . HIS A 1 163 ? 25.536 6.001 -7.205 1.00 96.62 163 HIS A CA 1
ATOM 1271 C C . HIS A 1 163 ? 26.214 4.833 -6.486 1.00 96.62 163 HIS A C 1
ATOM 1273 O O . HIS A 1 163 ? 27.441 4.759 -6.439 1.00 96.62 163 HIS A O 1
ATOM 1279 N N . TYR A 1 164 ? 25.433 3.890 -5.957 1.00 95.38 164 TYR A N 1
ATOM 1280 C CA . TYR A 1 164 ? 25.983 2.686 -5.342 1.00 95.38 164 TYR A CA 1
ATOM 1281 C C . TYR A 1 164 ? 26.821 1.883 -6.352 1.00 95.38 164 TYR A C 1
ATOM 1283 O O . TYR A 1 164 ? 27.963 1.522 -6.068 1.00 95.38 164 TYR A O 1
ATOM 1291 N N . ARG A 1 165 ? 26.294 1.666 -7.564 1.00 95.06 165 ARG A N 1
ATOM 1292 C CA . ARG A 1 165 ? 26.958 0.905 -8.636 1.00 95.06 165 ARG A CA 1
ATOM 1293 C C . ARG A 1 165 ? 28.170 1.621 -9.231 1.00 95.06 165 ARG A C 1
ATOM 1295 O O . ARG A 1 165 ? 29.094 0.949 -9.688 1.00 95.06 165 ARG A O 1
ATOM 1302 N N . SER A 1 166 ? 28.206 2.953 -9.193 1.00 96.69 166 SER A N 1
ATOM 1303 C CA . SER A 1 166 ? 29.388 3.732 -9.578 1.00 96.69 166 SER A CA 1
ATOM 1304 C C . SER A 1 166 ? 30.485 3.761 -8.504 1.00 96.69 166 SER A C 1
ATOM 1306 O O . SER A 1 166 ? 31.596 4.211 -8.783 1.00 96.69 166 SER A O 1
ATOM 1308 N N . GLY A 1 167 ? 30.200 3.261 -7.294 1.00 96.06 167 GLY A N 1
ATOM 1309 C CA . GLY A 1 167 ? 31.111 3.270 -6.146 1.00 96.06 167 GLY A CA 1
ATOM 1310 C C . GLY A 1 167 ? 31.060 4.551 -5.306 1.00 96.06 167 GLY A C 1
ATOM 1311 O O . GLY A 1 167 ? 31.835 4.686 -4.358 1.00 96.06 167 GLY A O 1
ATOM 1312 N N . ASP A 1 168 ? 30.152 5.486 -5.604 1.00 96.88 168 ASP A N 1
ATOM 1313 C CA . ASP A 1 168 ? 29.939 6.699 -4.807 1.00 96.88 168 ASP A CA 1
ATOM 1314 C C . ASP A 1 168 ? 28.962 6.433 -3.649 1.00 96.88 168 ASP A C 1
ATOM 1316 O O . ASP A 1 168 ? 27.807 6.869 -3.627 1.00 96.88 168 ASP A O 1
ATOM 1320 N N . PHE A 1 169 ? 29.440 5.689 -2.650 1.00 95.31 169 PHE A N 1
ATOM 1321 C CA . PHE A 1 169 ? 28.634 5.295 -1.491 1.00 95.31 169 PHE A CA 1
ATOM 1322 C C . PHE A 1 169 ? 28.140 6.483 -0.655 1.00 95.31 169 PHE A C 1
ATOM 1324 O O . PHE A 1 169 ? 27.093 6.391 -0.013 1.00 95.31 169 PHE A O 1
ATOM 1331 N N . SER A 1 170 ? 28.854 7.613 -0.674 1.00 95.25 170 SER A N 1
ATOM 1332 C CA . SER A 1 170 ? 28.461 8.814 0.070 1.00 95.25 170 SER A CA 1
ATOM 1333 C C . SER A 1 170 ? 27.226 9.474 -0.542 1.00 95.25 170 SER A C 1
ATOM 1335 O O . SER A 1 170 ? 26.270 9.785 0.180 1.00 95.25 170 SER A O 1
ATOM 1337 N N . ARG A 1 171 ? 27.200 9.636 -1.872 1.00 96.06 171 ARG A N 1
ATOM 1338 C CA . ARG A 1 171 ? 26.002 10.129 -2.562 1.00 96.06 171 ARG A CA 1
ATOM 1339 C C . ARG A 1 171 ? 24.860 9.129 -2.492 1.00 96.06 171 ARG A C 1
ATOM 1341 O O . ARG A 1 171 ? 23.741 9.540 -2.204 1.00 96.06 171 ARG A O 1
ATOM 1348 N N . ALA A 1 172 ? 25.143 7.834 -2.639 1.00 94.81 172 ALA A N 1
ATOM 1349 C CA . ALA A 1 172 ? 24.130 6.795 -2.465 1.00 94.81 172 ALA A CA 1
ATOM 1350 C C . ALA A 1 172 ? 23.460 6.889 -1.080 1.00 94.81 172 ALA A C 1
ATOM 1352 O O . ALA A 1 172 ? 22.238 6.927 -0.985 1.00 94.81 172 ALA A O 1
ATOM 1353 N N . ALA A 1 173 ? 24.229 7.023 0.004 1.00 92.06 173 ALA A N 1
ATOM 1354 C CA . ALA A 1 173 ? 23.668 7.150 1.353 1.00 92.06 173 ALA A CA 1
ATOM 1355 C C . ALA A 1 173 ? 22.813 8.423 1.515 1.00 92.06 173 ALA A C 1
ATOM 1357 O O . ALA A 1 173 ? 21.773 8.415 2.183 1.00 92.06 173 ALA A O 1
ATOM 1358 N N . THR A 1 174 ? 23.225 9.517 0.872 1.00 93.75 174 THR A N 1
ATOM 1359 C CA . THR A 1 174 ? 22.483 10.785 0.875 1.00 93.75 174 THR A CA 1
ATOM 1360 C C . THR A 1 174 ? 21.144 10.650 0.150 1.00 93.75 174 THR A C 1
ATOM 1362 O O . THR A 1 174 ? 20.113 11.031 0.701 1.00 93.75 174 THR A O 1
ATOM 1365 N N . GLU A 1 175 ? 21.129 10.056 -1.040 1.00 93.56 175 GLU A N 1
ATOM 1366 C CA . GLU A 1 175 ? 19.904 9.850 -1.821 1.00 93.56 175 GLU A CA 1
ATOM 1367 C C . GLU A 1 175 ? 18.973 8.819 -1.174 1.00 93.56 175 GLU A C 1
ATOM 1369 O O . GLU A 1 175 ? 17.762 9.042 -1.113 1.00 93.56 175 GLU A O 1
ATOM 1374 N N . LEU A 1 176 ? 19.524 7.771 -0.550 1.00 91.12 176 LEU A N 1
ATOM 1375 C CA . LEU A 1 176 ? 18.737 6.826 0.244 1.00 91.12 176 LEU A CA 1
ATOM 1376 C C . LEU A 1 176 ? 18.025 7.541 1.394 1.00 91.12 176 LEU A C 1
ATOM 1378 O O . LEU A 1 176 ? 16.870 7.254 1.691 1.00 91.12 176 LEU A O 1
ATOM 1382 N N . THR A 1 177 ? 18.690 8.511 2.026 1.00 89.75 177 THR A N 1
ATOM 1383 C CA . THR A 1 177 ? 18.072 9.330 3.077 1.00 89.75 177 THR A CA 1
ATOM 1384 C C . THR A 1 177 ? 16.850 10.073 2.554 1.00 89.75 177 THR A C 1
ATOM 1386 O O . THR A 1 177 ? 15.822 10.093 3.225 1.00 89.75 177 THR A O 1
ATOM 1389 N N . GLN A 1 178 ? 16.951 10.671 1.367 1.00 90.31 178 GLN A N 1
ATOM 1390 C CA . GLN A 1 178 ? 15.844 11.405 0.758 1.00 90.31 178 GLN A CA 1
ATOM 1391 C C . GLN A 1 178 ? 14.701 10.465 0.361 1.00 90.31 178 GLN A C 1
ATOM 1393 O O . GLN A 1 178 ? 13.545 10.756 0.659 1.00 90.31 178 GLN A O 1
ATOM 1398 N N . ALA A 1 179 ? 15.017 9.306 -0.226 1.00 88.75 179 ALA A N 1
ATOM 1399 C CA . ALA A 1 179 ? 14.033 8.268 -0.531 1.00 88.75 179 ALA A CA 1
ATOM 1400 C C . ALA A 1 179 ? 13.272 7.819 0.730 1.00 88.75 179 ALA A C 1
ATOM 1402 O O . ALA A 1 179 ? 12.049 7.710 0.722 1.00 88.75 179 ALA A O 1
ATOM 1403 N N . ILE A 1 180 ? 13.981 7.620 1.843 1.00 84.50 180 ILE A N 1
ATOM 1404 C CA . ILE A 1 180 ? 13.371 7.232 3.119 1.00 84.50 180 ILE A CA 1
ATOM 1405 C C . ILE A 1 180 ? 12.422 8.313 3.641 1.00 84.50 180 ILE A C 1
ATOM 1407 O O . ILE A 1 180 ? 11.340 7.976 4.115 1.00 84.50 180 ILE A O 1
ATOM 1411 N N . MET A 1 181 ? 12.794 9.592 3.545 1.00 84.44 181 MET A N 1
ATOM 1412 C CA . MET A 1 181 ? 11.915 10.691 3.961 1.00 84.44 181 MET A CA 1
ATOM 1413 C C . MET A 1 181 ? 10.618 10.708 3.145 1.00 84.44 181 MET A C 1
ATOM 1415 O O . MET A 1 181 ? 9.540 10.760 3.731 1.00 84.44 181 MET A O 1
ATOM 1419 N N . LEU A 1 182 ? 10.710 10.547 1.820 1.00 83.81 182 LEU A N 1
ATOM 1420 C CA . LEU A 1 182 ? 9.532 10.443 0.949 1.00 83.81 182 LEU A CA 1
ATOM 1421 C C . LEU A 1 182 ? 8.641 9.249 1.313 1.00 83.81 182 LEU A C 1
ATOM 1423 O O . LEU A 1 182 ? 7.417 9.351 1.264 1.00 83.81 182 LEU A O 1
ATOM 1427 N N . TRP A 1 183 ? 9.244 8.118 1.684 1.00 82.12 183 TRP A N 1
ATOM 1428 C CA . TRP A 1 183 ? 8.500 6.939 2.123 1.00 82.12 183 TRP A CA 1
ATOM 1429 C C . TRP A 1 183 ? 7.779 7.173 3.464 1.00 82.12 183 TRP A C 1
ATOM 1431 O O . TRP A 1 183 ? 6.602 6.837 3.597 1.00 82.12 183 TRP A O 1
ATOM 1441 N N . VAL A 1 184 ? 8.465 7.784 4.436 1.00 78.31 184 VAL A N 1
ATOM 1442 C CA . VAL A 1 184 ? 7.940 8.090 5.778 1.00 78.31 184 VAL A CA 1
ATOM 1443 C C . VAL A 1 184 ? 6.794 9.104 5.743 1.00 78.31 184 VAL A C 1
ATOM 1445 O O . VAL A 1 184 ? 5.838 8.970 6.503 1.00 78.31 184 VAL A O 1
ATOM 1448 N N . GLU A 1 185 ? 6.864 10.116 4.885 1.00 77.31 185 GLU A N 1
ATOM 1449 C CA . GLU A 1 185 ? 5.905 11.229 4.882 1.00 77.31 185 GLU A CA 1
ATOM 1450 C C . GLU A 1 185 ? 4.547 10.902 4.240 1.00 77.31 185 GLU A C 1
ATOM 1452 O O . GLU A 1 185 ? 3.639 11.729 4.306 1.00 77.31 185 GLU A O 1
ATOM 1457 N N . ARG A 1 186 ? 4.376 9.748 3.582 1.00 70.81 186 ARG A N 1
ATOM 1458 C CA . ARG A 1 186 ? 3.219 9.525 2.690 1.00 70.81 186 ARG A CA 1
ATOM 1459 C C . ARG A 1 186 ? 2.440 8.229 2.889 1.00 70.81 186 ARG A C 1
ATOM 1461 O O . ARG A 1 186 ? 1.603 7.928 2.048 1.00 70.81 186 ARG A O 1
ATOM 1468 N N . ASP A 1 187 ? 2.690 7.483 3.965 1.00 66.94 187 ASP A N 1
ATOM 1469 C CA . ASP A 1 187 ? 2.120 6.140 4.183 1.00 66.94 187 ASP A CA 1
ATOM 1470 C C . ASP A 1 187 ? 2.068 5.309 2.907 1.00 66.94 187 ASP A C 1
ATOM 1472 O O . ASP A 1 187 ? 1.047 4.831 2.415 1.00 66.94 187 ASP A O 1
ATOM 1476 N N . MET A 1 188 ? 3.253 5.152 2.347 1.00 64.88 188 MET A N 1
ATOM 1477 C CA . MET A 1 188 ? 3.487 4.420 1.123 1.00 64.88 188 MET A CA 1
ATOM 1478 C C . MET A 1 188 ? 3.399 2.887 1.373 1.00 64.88 188 MET A C 1
ATOM 1480 O O . MET A 1 188 ? 4.013 2.084 0.674 1.00 64.88 188 MET A O 1
ATOM 1484 N N . GLY A 1 189 ? 2.655 2.436 2.392 1.00 56.94 189 GLY A N 1
ATOM 1485 C CA . GLY A 1 189 ? 2.408 1.020 2.684 1.00 56.94 189 GLY A CA 1
ATOM 1486 C C . GLY A 1 189 ? 1.700 0.285 1.537 1.00 56.94 189 GLY A C 1
ATOM 1487 O O . GLY A 1 189 ? 2.015 -0.878 1.274 1.00 56.94 189 GLY A O 1
ATOM 1488 N N . LEU A 1 190 ? 0.856 1.007 0.783 1.00 51.25 190 LEU A N 1
ATOM 1489 C CA . LEU A 1 190 ? 0.089 0.530 -0.383 1.00 51.25 190 LEU A CA 1
ATOM 1490 C C . LEU A 1 190 ? 0.908 0.358 -1.670 1.00 51.25 190 LEU A C 1
ATOM 1492 O O . LEU A 1 190 ? 0.390 -0.134 -2.672 1.00 51.25 190 LEU A O 1
ATOM 1496 N N . LEU A 1 191 ? 2.188 0.740 -1.664 1.00 51.53 191 LEU A N 1
ATOM 1497 C CA . LEU A 1 191 ? 3.024 0.766 -2.867 1.00 51.53 191 LEU A CA 1
ATOM 1498 C C . LEU A 1 191 ? 3.222 -0.577 -3.563 1.00 51.53 191 LEU A C 1
ATOM 1500 O O . LEU A 1 191 ? 3.648 -0.610 -4.714 1.00 51.53 191 LEU A O 1
ATOM 1504 N N . PHE A 1 192 ? 2.926 -1.666 -2.866 1.00 53.12 192 PHE A N 1
ATOM 1505 C CA . PHE A 1 192 ? 3.211 -3.016 -3.309 1.00 53.12 192 PHE A CA 1
ATOM 1506 C C . PHE A 1 192 ? 1.966 -3.802 -3.724 1.00 53.12 192 PHE A C 1
ATOM 1508 O O . PHE A 1 192 ? 2.047 -5.026 -3.774 1.00 53.12 192 PHE A O 1
ATOM 1515 N N . TYR A 1 193 ? 0.847 -3.154 -4.063 1.00 51.38 193 TYR A N 1
ATOM 1516 C CA . TYR A 1 193 ? -0.368 -3.882 -4.462 1.00 51.38 193 TYR A CA 1
ATOM 1517 C C . TYR A 1 193 ? -0.958 -3.506 -5.829 1.00 51.38 193 TYR A C 1
ATOM 1519 O O . TYR A 1 193 ? -1.802 -4.246 -6.328 1.00 51.38 193 TYR A O 1
ATOM 1527 N N . ASP A 1 194 ? -0.499 -2.430 -6.476 1.00 52.41 194 ASP A N 1
ATOM 1528 C CA . ASP A 1 194 ? -1.120 -1.940 -7.718 1.00 52.41 194 ASP A CA 1
ATOM 1529 C C . ASP A 1 194 ? -0.339 -2.310 -8.998 1.00 52.41 194 ASP A C 1
ATOM 1531 O O . ASP A 1 194 ? 0.808 -2.754 -8.932 1.00 52.41 194 ASP A O 1
ATOM 1535 N N . GLU A 1 195 ? -0.931 -2.106 -10.185 1.00 47.22 195 GLU A N 1
ATOM 1536 C CA . GLU A 1 195 ? -0.376 -2.451 -11.519 1.00 47.22 195 GLU A CA 1
ATOM 1537 C C . GLU A 1 195 ? 1.060 -1.932 -11.778 1.00 47.22 195 GLU A C 1
ATOM 1539 O O . GLU A 1 195 ? 1.792 -2.470 -12.617 1.00 47.22 195 GLU A O 1
ATOM 1544 N N . LEU A 1 196 ? 1.504 -0.932 -11.012 1.00 47.09 196 LEU A N 1
ATOM 1545 C CA . LEU A 1 196 ? 2.878 -0.422 -10.988 1.00 47.09 196 LEU A CA 1
ATOM 1546 C C . LEU A 1 196 ? 3.895 -1.482 -10.491 1.00 47.09 196 LEU A C 1
ATOM 1548 O O . LEU A 1 196 ? 5.037 -1.503 -10.939 1.00 47.09 196 LEU A O 1
ATOM 1552 N N . ASN A 1 197 ? 3.502 -2.481 -9.706 1.00 53.44 197 ASN A N 1
ATOM 1553 C CA . ASN A 1 197 ? 4.377 -3.611 -9.364 1.00 53.44 197 ASN A CA 1
ATOM 1554 C C . ASN A 1 197 ? 4.843 -4.442 -10.568 1.00 53.44 197 ASN A C 1
ATOM 1556 O O . ASN A 1 197 ? 5.904 -5.067 -10.520 1.00 53.44 197 ASN A O 1
ATOM 1560 N N . GLN A 1 198 ? 4.061 -4.487 -11.652 1.00 55.97 198 GLN A N 1
ATOM 1561 C CA . GLN A 1 198 ? 4.365 -5.353 -12.797 1.00 55.97 198 GLN A CA 1
ATOM 1562 C C . GLN A 1 198 ? 5.475 -4.800 -13.701 1.00 55.97 198 GLN A C 1
ATOM 1564 O O . GLN A 1 198 ? 5.945 -5.517 -14.577 1.00 55.97 198 GLN A O 1
ATOM 1569 N N . TRP A 1 199 ? 5.904 -3.550 -13.506 1.00 53.19 199 TRP A N 1
ATOM 1570 C CA . TRP A 1 199 ? 6.891 -2.888 -14.377 1.00 53.19 199 TRP A CA 1
ATOM 1571 C C . TRP A 1 199 ? 8.114 -2.374 -13.614 1.00 53.19 199 TRP A C 1
ATOM 1573 O O . TRP A 1 199 ? 9.227 -2.327 -14.153 1.00 53.19 199 TRP A O 1
ATOM 1583 N N . TYR A 1 200 ? 7.912 -2.042 -12.340 1.00 58.50 200 TYR A N 1
ATOM 1584 C CA . TYR A 1 200 ? 8.903 -1.435 -11.462 1.00 58.50 200 TYR A CA 1
ATOM 1585 C C . TYR A 1 200 ? 9.328 -2.390 -10.349 1.00 58.50 200 TYR A C 1
ATOM 1587 O O . TYR A 1 200 ? 9.761 -1.946 -9.293 1.00 58.50 200 TYR A O 1
ATOM 1595 N N . ALA A 1 201 ? 9.240 -3.708 -10.562 1.00 55.19 201 ALA A N 1
ATOM 1596 C CA . ALA A 1 201 ? 10.068 -4.621 -9.789 1.00 55.19 201 ALA A CA 1
ATOM 1597 C C . ALA A 1 201 ? 11.509 -4.191 -10.057 1.00 55.19 201 ALA A C 1
ATOM 1599 O O . ALA A 1 201 ? 12.018 -4.421 -11.153 1.00 55.19 201 ALA A O 1
ATOM 1600 N N . ILE A 1 202 ? 12.102 -3.445 -9.126 1.00 65.31 202 ILE A N 1
ATOM 1601 C CA . ILE A 1 202 ? 13.433 -2.895 -9.305 1.00 65.31 202 ILE A CA 1
ATOM 1602 C C . ILE A 1 202 ? 14.392 -3.910 -8.685 1.00 65.31 202 ILE A C 1
ATOM 1604 O O . ILE A 1 202 ? 14.473 -3.982 -7.456 1.00 65.31 202 ILE A O 1
ATOM 1608 N N . PRO A 1 203 ? 15.135 -4.704 -9.488 1.00 70.12 203 PRO A N 1
ATOM 1609 C CA . PRO A 1 203 ? 16.347 -5.367 -9.018 1.00 70.12 203 PRO A CA 1
ATOM 1610 C C . PRO A 1 203 ? 17.207 -4.442 -8.148 1.00 70.12 203 PRO A C 1
ATOM 1612 O O . PRO A 1 203 ? 17.809 -4.905 -7.181 1.00 70.12 203 PRO A O 1
ATOM 1615 N N . SER A 1 204 ? 17.165 -3.131 -8.429 1.00 77.06 204 SER A N 1
ATOM 1616 C CA . SER A 1 204 ? 17.780 -2.086 -7.618 1.00 77.06 204 SER A CA 1
ATOM 1617 C C . SER A 1 204 ? 17.378 -2.122 -6.149 1.00 77.06 204 SER A C 1
ATOM 1619 O O . SER A 1 204 ? 18.259 -1.993 -5.317 1.00 77.06 204 SER A O 1
ATOM 1621 N N . ILE A 1 205 ? 16.104 -2.338 -5.790 1.00 82.56 205 ILE A N 1
ATOM 1622 C CA . ILE A 1 205 ? 15.667 -2.335 -4.384 1.00 82.56 205 ILE A CA 1
ATOM 1623 C C . ILE A 1 205 ? 16.286 -3.519 -3.658 1.00 82.56 205 ILE A C 1
ATOM 1625 O O . ILE A 1 205 ? 16.852 -3.338 -2.582 1.00 82.56 205 ILE A O 1
ATOM 1629 N N . LYS A 1 206 ? 16.211 -4.719 -4.248 1.00 87.12 206 LYS A N 1
ATOM 1630 C CA . LYS A 1 206 ? 16.809 -5.925 -3.665 1.00 87.12 206 LYS A CA 1
ATOM 1631 C C . LYS A 1 206 ? 18.310 -5.731 -3.475 1.00 87.12 206 LYS A C 1
ATOM 1633 O O . LYS A 1 206 ? 18.795 -5.863 -2.357 1.00 87.12 206 LYS A O 1
ATOM 1638 N N . GLU A 1 207 ? 19.017 -5.381 -4.548 1.00 89.31 207 GLU A N 1
ATOM 1639 C CA . GLU A 1 207 ? 20.470 -5.219 -4.530 1.00 89.31 207 GLU A CA 1
ATOM 1640 C C . GLU A 1 207 ? 20.901 -4.102 -3.577 1.00 89.31 207 GLU A C 1
ATOM 1642 O O . GLU A 1 207 ? 21.805 -4.301 -2.773 1.00 89.31 207 GLU A O 1
ATOM 1647 N N . LEU A 1 208 ? 20.231 -2.949 -3.611 1.00 88.19 208 LEU A N 1
ATOM 1648 C CA . LEU A 1 208 ? 20.535 -1.811 -2.750 1.00 88.19 208 LEU A CA 1
ATOM 1649 C C . LEU A 1 208 ? 20.295 -2.137 -1.277 1.00 88.19 208 LEU A C 1
ATOM 1651 O O . LEU A 1 208 ? 21.118 -1.784 -0.434 1.00 88.19 208 LEU A O 1
ATOM 1655 N N . CYS A 1 209 ? 19.183 -2.799 -0.952 1.00 88.12 209 CYS A N 1
ATOM 1656 C CA . CYS A 1 209 ? 18.886 -3.151 0.431 1.00 88.12 209 CYS A CA 1
ATOM 1657 C C . CYS A 1 209 ? 19.824 -4.248 0.940 1.00 88.12 209 CYS A C 1
ATOM 1659 O O . CYS A 1 209 ? 20.259 -4.169 2.081 1.00 88.12 209 CYS A O 1
ATOM 1661 N N . GLN A 1 210 ? 20.191 -5.230 0.111 1.00 91.12 210 GLN A N 1
ATOM 1662 C CA . GLN A 1 210 ? 21.224 -6.212 0.463 1.00 91.12 210 GLN A CA 1
ATOM 1663 C C . GLN A 1 210 ? 22.578 -5.530 0.672 1.00 91.12 210 GLN A C 1
ATOM 1665 O O . GLN A 1 210 ? 23.219 -5.723 1.701 1.00 91.12 210 GLN A O 1
ATOM 1670 N N . ALA A 1 211 ? 22.973 -4.642 -0.240 1.00 89.19 211 ALA A N 1
ATOM 1671 C CA . ALA A 1 211 ? 24.203 -3.874 -0.131 1.00 89.19 211 ALA A CA 1
ATOM 1672 C C . ALA A 1 211 ? 24.256 -3.001 1.129 1.00 89.19 211 ALA A C 1
ATOM 1674 O O . ALA A 1 211 ? 25.288 -2.937 1.789 1.00 89.19 211 ALA A O 1
ATOM 1675 N N . ALA A 1 212 ? 23.144 -2.360 1.499 1.00 88.06 212 ALA A N 1
ATOM 1676 C CA . ALA A 1 212 ? 23.028 -1.566 2.723 1.00 88.06 212 ALA A CA 1
ATOM 1677 C C . ALA A 1 212 ? 23.279 -2.381 4.007 1.00 88.06 212 ALA A C 1
ATOM 1679 O O . ALA A 1 212 ? 23.517 -1.799 5.069 1.00 88.06 212 ALA A O 1
ATOM 1680 N N . LEU A 1 213 ? 23.207 -3.713 3.926 1.00 87.81 213 LEU A N 1
ATOM 1681 C CA . LEU A 1 213 ? 23.367 -4.628 5.053 1.00 87.81 213 LEU A CA 1
ATOM 1682 C C . LEU A 1 213 ? 24.687 -5.385 5.018 1.00 87.81 213 LEU A C 1
ATOM 1684 O O . LEU A 1 213 ? 25.298 -5.575 6.068 1.00 87.81 213 LEU A O 1
ATOM 1688 N N . GLU A 1 214 ? 25.106 -5.811 3.832 1.00 92.56 214 GLU A N 1
ATOM 1689 C CA . GLU A 1 214 ? 26.239 -6.711 3.637 1.00 92.56 214 GLU A CA 1
ATOM 1690 C C . GLU A 1 214 ? 27.525 -5.964 3.282 1.00 92.56 214 GLU A C 1
ATOM 1692 O O . GLU A 1 214 ? 28.608 -6.427 3.641 1.00 92.56 214 GLU A O 1
ATOM 1697 N N . GLN A 1 215 ? 27.433 -4.809 2.609 1.00 94.56 215 GLN A N 1
ATOM 1698 C CA . GLN A 1 215 ? 28.620 -4.074 2.189 1.00 94.56 215 GLN A CA 1
ATOM 1699 C C . GLN A 1 215 ? 29.065 -3.075 3.258 1.00 94.56 215 GLN A C 1
ATOM 1701 O O . GLN A 1 215 ? 28.461 -2.014 3.417 1.00 94.56 215 GLN A O 1
ATOM 1706 N N . GLU A 1 216 ? 30.160 -3.392 3.952 1.00 94.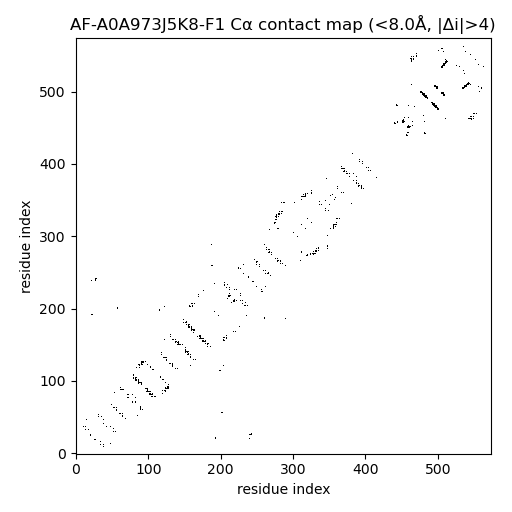38 216 GLU A N 1
ATOM 1707 C CA . GLU A 1 216 ? 30.683 -2.641 5.105 1.00 94.38 216 GLU A CA 1
ATOM 1708 C C . GLU A 1 216 ? 30.846 -1.145 4.793 1.00 94.38 216 GLU A C 1
ATOM 1710 O O . GLU A 1 216 ? 30.282 -0.303 5.488 1.00 94.38 216 GLU A O 1
ATOM 1715 N N . SER A 1 217 ? 31.484 -0.807 3.667 1.00 93.31 217 SER A N 1
ATOM 1716 C CA . SER A 1 217 ? 31.740 0.586 3.273 1.00 93.31 217 SER A CA 1
ATOM 1717 C C . SER A 1 217 ? 30.479 1.415 3.022 1.00 93.31 217 SER A C 1
ATOM 1719 O O . SER A 1 217 ? 30.507 2.634 3.170 1.00 93.31 217 SER A O 1
ATOM 1721 N N . PHE A 1 218 ? 29.381 0.779 2.607 1.00 93.06 218 PHE A N 1
ATOM 1722 C CA . PHE A 1 218 ? 28.104 1.459 2.407 1.00 93.06 218 PHE A CA 1
ATOM 1723 C C . PHE A 1 218 ? 27.288 1.464 3.703 1.00 93.06 218 PHE A C 1
ATOM 1725 O O . PHE A 1 218 ? 26.777 2.507 4.102 1.00 93.06 218 PHE A O 1
ATOM 1732 N N . SER A 1 219 ? 27.241 0.333 4.410 1.00 92.00 219 SER A N 1
ATOM 1733 C CA . SER A 1 219 ? 26.531 0.177 5.679 1.00 92.00 219 SER A CA 1
ATOM 1734 C C . SER A 1 219 ? 27.051 1.104 6.784 1.00 92.00 219 SER A C 1
ATOM 1736 O O . SER A 1 219 ? 26.252 1.527 7.618 1.00 92.00 219 SER A O 1
ATOM 1738 N N . GLU A 1 220 ? 28.351 1.404 6.837 1.00 94.69 220 GLU A N 1
ATOM 1739 C CA . GLU A 1 220 ? 28.937 2.318 7.833 1.00 94.69 220 GLU A CA 1
ATOM 1740 C C . GLU A 1 220 ? 28.502 3.777 7.640 1.00 94.69 220 GLU A C 1
ATOM 1742 O O . GLU A 1 220 ? 28.488 4.556 8.594 1.00 94.69 220 GLU A O 1
ATOM 1747 N N . LEU A 1 221 ? 28.114 4.150 6.417 1.00 94.19 221 LEU A N 1
ATOM 1748 C CA . LEU A 1 221 ? 27.617 5.490 6.098 1.00 94.19 221 LEU A CA 1
ATOM 1749 C C . LEU A 1 221 ? 26.140 5.668 6.465 1.00 94.19 221 LEU A C 1
ATOM 1751 O O . LEU A 1 221 ? 25.650 6.798 6.515 1.00 94.19 221 LEU A O 1
ATOM 1755 N N . LEU A 1 222 ? 25.426 4.567 6.714 1.00 92.62 222 LEU A N 1
ATOM 1756 C CA . LEU A 1 222 ? 24.008 4.583 7.035 1.00 92.62 222 LEU A CA 1
ATOM 1757 C C . LEU A 1 222 ? 23.784 4.689 8.543 1.00 92.62 222 LEU A C 1
ATOM 1759 O O . LEU A 1 222 ? 24.287 3.901 9.345 1.00 92.62 222 LEU A O 1
ATOM 1763 N N . ARG A 1 223 ? 22.932 5.635 8.931 1.00 93.12 223 ARG A N 1
ATOM 1764 C CA . ARG A 1 223 ? 22.386 5.727 10.286 1.00 93.12 223 ARG A CA 1
ATOM 1765 C C . ARG A 1 223 ? 21.546 4.483 10.609 1.00 93.12 223 ARG A C 1
ATOM 1767 O O . ARG A 1 223 ? 20.959 3.900 9.691 1.00 93.12 223 ARG A O 1
ATOM 1774 N N . PRO A 1 224 ? 21.424 4.090 11.892 1.00 93.12 224 PRO A N 1
ATOM 1775 C CA . PRO A 1 224 ? 20.607 2.947 12.300 1.00 93.12 224 PRO A CA 1
ATOM 1776 C C . PRO A 1 224 ? 19.203 2.963 11.688 1.00 93.12 224 PRO A C 1
ATOM 1778 O O . PRO A 1 224 ? 18.768 1.965 11.122 1.00 93.12 224 PRO A O 1
ATOM 1781 N N . GLU A 1 225 ? 18.537 4.116 11.692 1.00 89.88 225 GLU A N 1
ATOM 1782 C CA . GLU A 1 225 ? 17.186 4.271 11.159 1.00 89.88 225 GLU A CA 1
ATOM 1783 C C . GLU A 1 225 ? 17.124 3.968 9.658 1.00 89.88 225 GLU A C 1
ATOM 1785 O O . GLU A 1 225 ? 16.170 3.341 9.200 1.00 89.88 225 GLU A O 1
ATOM 1790 N N . GLN A 1 226 ? 18.159 4.353 8.902 1.00 88.62 226 GLN A N 1
ATOM 1791 C CA . GLN A 1 226 ? 18.249 4.114 7.460 1.00 88.62 226 GLN A CA 1
ATOM 1792 C C . GLN A 1 226 ? 18.462 2.637 7.148 1.00 88.62 226 GLN A C 1
ATOM 1794 O O . GLN A 1 226 ? 17.806 2.095 6.260 1.00 88.62 226 GLN A O 1
ATOM 1799 N N . ARG A 1 227 ? 19.321 1.970 7.925 1.00 92.25 227 ARG A N 1
ATOM 1800 C CA . ARG A 1 227 ? 19.504 0.515 7.837 1.00 92.25 227 ARG A CA 1
ATOM 1801 C C . ARG A 1 227 ? 18.205 -0.218 8.150 1.00 92.25 227 ARG A C 1
ATOM 1803 O O . ARG A 1 227 ? 17.863 -1.171 7.459 1.00 92.25 227 ARG A O 1
ATOM 1810 N N . GLY A 1 228 ? 17.454 0.249 9.147 1.00 91.69 228 GLY A N 1
ATOM 1811 C CA . GLY A 1 228 ? 16.157 -0.332 9.472 1.00 91.69 228 GLY A CA 1
ATOM 1812 C C . GLY A 1 228 ? 15.114 -0.148 8.362 1.00 91.69 228 GLY A C 1
ATOM 1813 O O . GLY A 1 228 ? 14.381 -1.088 8.072 1.00 91.69 228 GLY A O 1
ATOM 1814 N N . VAL A 1 229 ? 15.097 0.986 7.649 1.00 88.19 229 VAL A N 1
ATOM 1815 C CA . VAL A 1 229 ? 14.208 1.136 6.481 1.00 88.19 229 VAL A CA 1
ATOM 1816 C C . VAL A 1 229 ? 14.659 0.254 5.317 1.00 88.19 229 VAL A C 1
ATOM 1818 O O . VAL A 1 229 ? 13.816 -0.381 4.692 1.00 88.19 229 VAL A O 1
ATOM 1821 N N . ALA A 1 230 ? 15.965 0.126 5.063 1.00 88.69 230 ALA A N 1
ATOM 1822 C CA . ALA A 1 230 ? 16.476 -0.814 4.063 1.00 88.69 230 ALA A CA 1
ATOM 1823 C C . ALA A 1 230 ? 16.077 -2.271 4.381 1.00 88.69 230 ALA A C 1
ATOM 1825 O O . ALA A 1 230 ? 15.614 -2.991 3.498 1.00 88.69 230 ALA A O 1
ATOM 1826 N N . LEU A 1 231 ? 16.162 -2.691 5.650 1.00 91.75 231 LEU A N 1
ATOM 1827 C CA . LEU A 1 231 ? 15.663 -3.997 6.108 1.00 91.75 231 LEU A CA 1
ATOM 1828 C C . LEU A 1 231 ? 14.162 -4.158 5.867 1.00 91.75 231 LEU A C 1
ATOM 1830 O O . LEU A 1 231 ? 13.723 -5.219 5.427 1.00 91.75 231 LEU A O 1
ATOM 1834 N N . PHE A 1 232 ? 13.373 -3.115 6.131 1.00 90.12 232 PHE A N 1
ATOM 1835 C CA . PHE A 1 232 ? 11.932 -3.153 5.905 1.00 90.12 232 PHE A CA 1
ATOM 1836 C C . PHE A 1 232 ? 11.575 -3.245 4.415 1.00 90.12 232 PHE A C 1
ATOM 1838 O O . PHE A 1 232 ? 10.717 -4.042 4.038 1.00 90.12 232 PHE A O 1
ATOM 1845 N N . LEU A 1 233 ? 12.260 -2.491 3.551 1.00 86.31 233 LEU A N 1
ATOM 1846 C CA . LEU A 1 233 ? 12.088 -2.580 2.099 1.00 86.31 233 LEU A CA 1
ATOM 1847 C C . LEU A 1 233 ? 12.493 -3.962 1.571 1.00 86.31 233 LEU A C 1
ATOM 1849 O O . LEU A 1 233 ? 11.783 -4.525 0.740 1.00 86.31 233 LEU A O 1
ATOM 1853 N N . LEU A 1 234 ? 13.575 -4.550 2.094 1.00 88.69 234 LEU A N 1
ATOM 1854 C CA . LEU A 1 234 ? 13.963 -5.922 1.763 1.00 88.69 234 LEU A CA 1
ATOM 1855 C C . LEU A 1 234 ? 12.929 -6.943 2.251 1.00 88.69 234 LEU A C 1
ATOM 1857 O O . LEU A 1 234 ? 12.631 -7.893 1.533 1.00 88.69 234 LEU A O 1
ATOM 1861 N N . HIS A 1 235 ? 12.352 -6.745 3.437 1.00 89.94 235 HIS A N 1
ATOM 1862 C CA . HIS A 1 235 ? 11.257 -7.572 3.942 1.00 89.94 235 HIS A CA 1
ATOM 1863 C C . HIS A 1 235 ? 10.027 -7.497 3.024 1.00 89.94 235 HIS A C 1
ATOM 1865 O O . HIS A 1 235 ? 9.527 -8.540 2.609 1.00 89.94 235 HIS A O 1
ATOM 1871 N N . LYS A 1 236 ? 9.587 -6.292 2.633 1.00 85.69 236 LYS A N 1
ATOM 1872 C CA . LYS A 1 236 ? 8.494 -6.095 1.661 1.00 85.69 236 LYS A CA 1
ATOM 1873 C C . LYS A 1 236 ? 8.813 -6.759 0.319 1.00 85.69 236 LYS A C 1
ATOM 1875 O O . LYS A 1 236 ? 7.970 -7.459 -0.230 1.00 85.69 236 LYS A O 1
ATOM 1880 N N . TYR A 1 237 ? 10.045 -6.618 -0.172 1.00 84.88 237 TYR A N 1
ATOM 1881 C CA . TYR A 1 237 ? 10.499 -7.317 -1.373 1.00 84.88 237 TYR A CA 1
ATOM 1882 C C . TYR A 1 237 ? 10.393 -8.843 -1.211 1.00 84.88 237 TYR A C 1
ATOM 1884 O O . TYR A 1 237 ? 9.887 -9.527 -2.098 1.00 84.88 237 TYR A O 1
ATOM 1892 N N . GLN A 1 238 ? 10.821 -9.395 -0.071 1.00 86.25 238 GLN A N 1
ATOM 1893 C CA . GLN A 1 238 ? 10.723 -10.830 0.197 1.00 86.25 238 GLN A CA 1
ATOM 1894 C C . GLN A 1 238 ? 9.279 -11.318 0.321 1.00 86.25 238 GLN A C 1
ATOM 1896 O O . GLN A 1 238 ? 8.998 -12.409 -0.153 1.00 86.25 238 GLN A O 1
ATOM 1901 N N . LEU A 1 239 ? 8.362 -10.544 0.904 1.00 82.69 239 LEU A N 1
ATOM 1902 C CA . LEU A 1 239 ? 6.942 -10.921 0.955 1.00 82.69 239 LEU A CA 1
ATOM 1903 C C . LEU A 1 239 ? 6.354 -11.150 -0.438 1.00 82.69 239 LEU A C 1
ATOM 1905 O O . LEU A 1 239 ? 5.486 -11.997 -0.611 1.00 82.69 239 LEU A O 1
ATOM 1909 N N . ILE A 1 240 ? 6.856 -10.414 -1.425 1.00 78.00 240 ILE A N 1
ATOM 1910 C CA . ILE A 1 240 ? 6.362 -10.469 -2.795 1.00 78.00 240 ILE A CA 1
ATOM 1911 C C . ILE A 1 240 ? 7.070 -11.549 -3.619 1.00 78.00 240 ILE A C 1
ATOM 1913 O O . ILE A 1 240 ? 6.438 -12.266 -4.395 1.00 78.00 240 ILE A O 1
ATOM 1917 N N . PHE A 1 241 ? 8.397 -11.620 -3.506 1.00 80.25 241 PHE A N 1
ATOM 1918 C CA . PHE A 1 241 ? 9.232 -12.382 -4.437 1.00 80.25 241 PHE A CA 1
ATOM 1919 C C . PHE A 1 241 ? 9.924 -13.595 -3.801 1.00 80.25 241 PHE A C 1
ATOM 1921 O O . PHE A 1 241 ? 10.482 -14.410 -4.528 1.00 80.25 241 PHE A O 1
ATOM 1928 N N . SER A 1 242 ? 9.909 -13.743 -2.472 1.00 82.06 242 SER A N 1
ATOM 1929 C CA . SER A 1 242 ? 10.493 -14.905 -1.787 1.00 82.06 242 SER A CA 1
ATOM 1930 C C . SER A 1 242 ? 9.417 -15.950 -1.478 1.00 82.06 242 SER A C 1
ATOM 1932 O O . SER A 1 242 ? 8.352 -15.592 -0.978 1.00 82.06 242 SER A O 1
ATOM 1934 N N . PRO A 1 243 ? 9.688 -17.253 -1.678 1.00 75.50 243 PRO A N 1
ATOM 1935 C CA . PRO A 1 243 ? 8.777 -18.318 -1.251 1.00 75.50 243 PRO A CA 1
ATOM 1936 C C . PRO A 1 243 ? 8.674 -18.442 0.278 1.00 75.50 243 PRO A C 1
ATOM 1938 O O . PRO A 1 243 ? 7.711 -19.006 0.790 1.00 75.50 243 PRO A O 1
ATOM 1941 N N . ALA A 1 244 ? 9.662 -17.919 1.011 1.00 80.69 244 ALA A N 1
ATOM 1942 C CA . ALA A 1 244 ? 9.711 -17.919 2.468 1.00 80.69 244 ALA A CA 1
ATOM 1943 C C . ALA A 1 244 ? 10.211 -16.549 2.959 1.00 80.69 244 ALA A C 1
ATOM 1945 O O . ALA A 1 244 ? 11.420 -16.355 3.130 1.00 80.69 244 ALA A O 1
ATOM 1946 N N . PRO A 1 245 ? 9.322 -15.554 3.123 1.00 81.94 245 PRO A N 1
ATOM 1947 C CA . PRO A 1 245 ? 9.717 -14.241 3.610 1.00 81.94 245 PRO A CA 1
ATOM 1948 C C . PRO A 1 245 ? 10.241 -14.329 5.044 1.00 81.94 245 PRO A C 1
ATOM 1950 O O . PRO A 1 245 ? 9.586 -14.879 5.930 1.00 81.94 245 PRO A O 1
ATOM 1953 N N . SER A 1 246 ? 11.423 -13.764 5.295 1.00 87.50 246 SER A N 1
ATOM 1954 C CA . SER A 1 246 ? 11.987 -13.753 6.640 1.00 87.50 246 SER A CA 1
ATOM 1955 C C . SER A 1 246 ? 11.348 -12.647 7.474 1.00 87.50 246 SER A C 1
ATOM 1957 O O . SER A 1 246 ? 11.470 -11.453 7.180 1.00 87.50 246 SER A O 1
ATOM 1959 N N . HIS A 1 247 ? 10.682 -13.041 8.557 1.00 92.19 247 HIS A N 1
ATOM 1960 C CA . HIS A 1 247 ? 10.201 -12.112 9.580 1.00 92.19 247 HIS A CA 1
ATOM 1961 C C . HIS A 1 247 ? 11.351 -11.527 10.416 1.00 92.19 247 HIS A C 1
ATOM 1963 O O . HIS A 1 247 ? 11.182 -10.505 11.077 1.00 92.19 247 HIS A O 1
ATOM 1969 N N . GLU A 1 248 ? 12.547 -12.118 10.346 1.00 94.88 248 GLU A N 1
ATOM 1970 C CA . GLU A 1 248 ? 13.734 -11.596 11.022 1.00 94.88 248 GLU A CA 1
ATOM 1971 C C . GLU A 1 248 ? 14.092 -10.191 10.522 1.00 94.88 248 GLU A C 1
ATOM 1973 O O . GLU A 1 248 ? 14.377 -9.306 11.327 1.00 94.88 248 GLU A O 1
ATOM 1978 N N . LEU A 1 249 ? 13.986 -9.954 9.208 1.00 93.62 249 LEU A N 1
ATOM 1979 C CA . LEU A 1 249 ? 14.236 -8.639 8.611 1.00 93.62 249 LEU A CA 1
ATOM 1980 C C . LEU A 1 249 ? 13.287 -7.575 9.173 1.00 93.62 249 LEU A C 1
ATOM 1982 O O . LEU A 1 249 ? 13.728 -6.483 9.526 1.00 93.62 249 LEU A O 1
ATOM 1986 N N . LEU A 1 250 ? 12.001 -7.908 9.315 1.00 94.56 250 LEU A N 1
ATOM 1987 C CA . LEU A 1 250 ? 10.991 -7.020 9.893 1.00 94.56 250 LEU A CA 1
ATOM 1988 C C . LEU A 1 250 ? 11.311 -6.670 11.354 1.00 94.56 250 LEU A C 1
ATOM 1990 O O . LEU A 1 250 ? 11.222 -5.508 11.750 1.00 94.56 250 LEU A O 1
ATOM 1994 N N . LEU A 1 251 ? 11.716 -7.654 12.159 1.00 95.62 251 LEU A N 1
ATOM 1995 C CA . LEU A 1 251 ? 12.057 -7.441 13.569 1.00 95.62 251 LEU A CA 1
ATOM 1996 C C . LEU A 1 251 ? 13.340 -6.621 13.750 1.00 95.62 251 LEU A C 1
ATOM 1998 O O . LEU A 1 251 ? 13.405 -5.742 14.618 1.00 95.62 251 LEU A O 1
ATOM 2002 N N . GLN A 1 252 ? 14.354 -6.873 12.920 1.00 95.19 252 GLN A N 1
ATOM 2003 C CA . GLN A 1 252 ? 15.571 -6.064 12.900 1.00 95.19 252 GLN A CA 1
ATOM 2004 C C . GLN A 1 252 ? 15.255 -4.621 12.476 1.00 95.19 252 GLN A C 1
ATOM 2006 O O . GLN A 1 252 ? 15.687 -3.677 13.142 1.00 95.19 252 GLN A O 1
ATOM 2011 N N . ALA A 1 253 ? 14.424 -4.440 11.442 1.00 93.75 253 ALA A N 1
ATOM 2012 C CA . ALA A 1 253 ? 13.947 -3.130 11.006 1.00 93.75 253 ALA A CA 1
ATOM 2013 C C . ALA A 1 253 ? 13.230 -2.370 12.134 1.00 93.75 253 ALA A C 1
ATOM 2015 O O . ALA A 1 253 ? 13.551 -1.214 12.419 1.00 93.75 253 ALA A O 1
ATOM 2016 N N . ALA A 1 254 ? 12.314 -3.040 12.840 1.00 94.50 254 ALA A N 1
ATOM 2017 C CA . ALA A 1 254 ? 11.572 -2.471 13.963 1.00 94.50 254 ALA A CA 1
ATOM 2018 C C . ALA A 1 254 ? 12.481 -2.024 15.115 1.00 94.50 254 ALA A C 1
ATOM 2020 O O . ALA A 1 254 ? 12.239 -0.985 15.734 1.00 94.50 254 ALA A O 1
ATOM 2021 N N . THR A 1 255 ? 13.555 -2.773 15.370 1.00 95.12 255 THR A N 1
ATOM 2022 C CA . THR A 1 255 ? 14.541 -2.442 16.406 1.00 95.12 255 THR A CA 1
ATOM 2023 C C . THR A 1 255 ? 15.321 -1.172 16.061 1.00 95.12 255 THR A C 1
ATOM 2025 O O . THR A 1 255 ? 15.583 -0.355 16.949 1.00 95.12 255 THR A O 1
ATOM 2028 N N . LEU A 1 256 ? 15.668 -1.003 14.783 1.00 94.25 256 LEU A N 1
ATOM 2029 C CA . LEU A 1 256 ? 16.540 0.064 14.298 1.00 94.25 256 LEU A CA 1
ATOM 2030 C C . LEU A 1 256 ? 15.807 1.377 13.994 1.00 94.25 256 LEU A C 1
ATOM 2032 O O . LEU A 1 256 ? 16.302 2.434 14.371 1.00 94.25 256 LEU A O 1
ATOM 2036 N N . THR A 1 257 ? 14.640 1.336 13.343 1.00 89.94 257 THR A N 1
ATOM 2037 C CA . THR A 1 257 ? 13.924 2.561 12.930 1.00 89.94 257 THR A CA 1
ATOM 2038 C C . THR A 1 257 ? 12.842 2.972 13.926 1.00 89.94 257 THR A C 1
ATOM 2040 O O . THR A 1 257 ? 12.547 4.157 14.050 1.00 89.94 257 THR A O 1
ATOM 2043 N N . ARG A 1 258 ? 12.220 2.014 14.637 1.00 89.38 258 ARG A N 1
ATOM 2044 C CA . ARG A 1 258 ? 11.059 2.242 15.530 1.00 89.38 258 ARG A CA 1
ATOM 2045 C C . ARG A 1 258 ? 9.929 3.071 14.894 1.00 89.38 258 ARG A C 1
ATOM 2047 O O . ARG A 1 258 ? 9.169 3.732 15.602 1.00 89.38 258 ARG A O 1
ATOM 2054 N N . HIS A 1 259 ? 9.828 3.050 13.568 1.00 90.12 259 HIS A N 1
ATOM 2055 C CA . HIS A 1 259 ? 8.893 3.888 12.835 1.00 90.12 259 HIS A CA 1
ATOM 2056 C C . HIS A 1 259 ? 7.487 3.265 12.834 1.00 90.12 259 HIS A C 1
ATOM 2058 O O . HIS A 1 259 ? 7.372 2.063 12.582 1.00 90.12 259 HIS A O 1
ATOM 2064 N N . PRO A 1 260 ? 6.411 4.041 13.074 1.00 90.81 260 PRO A N 1
ATOM 2065 C CA . PRO A 1 260 ? 5.051 3.501 13.131 1.00 90.81 260 PRO A CA 1
ATOM 2066 C C . PRO A 1 260 ? 4.565 2.825 11.845 1.00 90.81 260 PRO A C 1
ATOM 2068 O O . PRO A 1 260 ? 3.758 1.909 11.934 1.00 90.81 260 PRO A O 1
ATOM 2071 N N . ALA A 1 261 ? 5.094 3.204 10.676 1.00 86.00 261 ALA A N 1
ATOM 2072 C CA . ALA A 1 261 ? 4.771 2.578 9.384 1.00 86.00 261 ALA A CA 1
ATOM 2073 C C . ALA A 1 261 ? 5.029 1.061 9.334 1.00 86.00 261 ALA A C 1
ATOM 2075 O O . ALA A 1 261 ? 4.421 0.352 8.542 1.00 86.00 261 ALA A O 1
ATOM 2076 N N . LEU A 1 262 ? 5.928 0.544 10.180 1.00 90.50 262 LEU A N 1
ATOM 2077 C CA . LEU A 1 262 ? 6.171 -0.898 10.274 1.00 90.50 262 LEU A CA 1
ATOM 2078 C C . LEU A 1 262 ? 5.037 -1.621 11.015 1.00 90.50 262 LEU A C 1
ATOM 2080 O O . LEU A 1 262 ? 4.966 -2.847 10.976 1.00 90.50 262 LEU A O 1
ATOM 2084 N N . GLY A 1 263 ? 4.185 -0.877 11.727 1.00 91.06 263 GLY A N 1
ATOM 2085 C CA . GLY A 1 263 ? 3.165 -1.417 12.614 1.00 91.06 263 GLY A CA 1
ATOM 2086 C C . GLY A 1 263 ? 2.135 -2.283 11.896 1.00 91.06 263 GLY A C 1
ATOM 2087 O O . GLY A 1 263 ? 1.699 -3.259 12.491 1.00 91.06 263 GLY A O 1
ATOM 2088 N N . GLU A 1 264 ? 1.834 -2.023 10.623 1.00 87.94 264 GLU A N 1
ATOM 2089 C CA . GLU A 1 264 ? 0.997 -2.890 9.778 1.00 87.94 264 GLU A CA 1
ATOM 2090 C C . GLU A 1 264 ? 1.540 -4.335 9.748 1.00 87.94 264 GLU A C 1
ATOM 2092 O O . GLU A 1 264 ? 0.916 -5.264 10.260 1.00 87.94 264 GLU A O 1
ATOM 2097 N N . HIS A 1 265 ? 2.764 -4.511 9.249 1.00 89.44 265 HIS A N 1
ATOM 2098 C CA . HIS A 1 265 ? 3.412 -5.822 9.131 1.00 89.44 265 HIS A CA 1
ATOM 2099 C C . HIS A 1 265 ? 3.742 -6.443 10.484 1.00 89.44 265 HIS A C 1
ATOM 2101 O O . HIS A 1 265 ? 3.668 -7.658 10.657 1.00 89.44 265 HIS A O 1
ATOM 2107 N N . LEU A 1 266 ? 4.111 -5.615 11.463 1.00 94.00 266 LEU A N 1
ATOM 2108 C CA . LEU A 1 266 ? 4.344 -6.085 12.824 1.00 94.00 266 LEU A CA 1
ATOM 2109 C C . LEU A 1 266 ? 3.059 -6.628 13.452 1.00 94.00 266 LEU A C 1
ATOM 2111 O O . LEU A 1 266 ? 3.123 -7.610 14.183 1.00 94.00 266 LEU A O 1
ATOM 2115 N N . THR A 1 267 ? 1.904 -6.032 13.156 1.00 92.69 267 THR A N 1
ATOM 2116 C CA . THR A 1 267 ? 0.608 -6.526 13.635 1.00 92.69 267 THR A CA 1
ATOM 2117 C C . THR A 1 267 ? 0.348 -7.927 13.088 1.00 92.69 267 THR A C 1
ATOM 2119 O O . THR A 1 267 ? 0.112 -8.837 13.879 1.00 92.69 267 THR A O 1
ATOM 2122 N N . GLU A 1 268 ? 0.482 -8.132 11.774 1.00 90.19 268 GLU A N 1
ATOM 2123 C CA . GLU A 1 268 ? 0.328 -9.453 11.143 1.00 90.19 268 GLU A CA 1
ATOM 2124 C C . GLU A 1 268 ? 1.319 -10.482 11.717 1.00 90.19 268 GLU A C 1
ATOM 2126 O O . GLU A 1 268 ? 0.931 -11.584 12.120 1.00 90.19 268 GLU A O 1
ATOM 2131 N N . TYR A 1 269 ? 2.591 -10.092 11.854 1.00 93.19 269 TYR A N 1
ATOM 2132 C CA . TYR A 1 269 ? 3.615 -10.920 12.482 1.00 93.19 269 TYR A CA 1
ATOM 2133 C C . TYR A 1 269 ? 3.211 -11.352 13.897 1.00 93.19 269 TYR A C 1
ATOM 2135 O O . TYR A 1 269 ? 3.178 -12.546 14.195 1.00 93.19 269 TYR A O 1
ATOM 2143 N N . TYR A 1 270 ? 2.865 -10.405 14.771 1.00 95.25 270 TYR A N 1
ATOM 2144 C CA . TYR A 1 270 ? 2.552 -10.706 16.168 1.00 95.25 270 TYR A CA 1
ATOM 2145 C C . TYR A 1 270 ? 1.263 -11.515 16.334 1.00 95.25 270 TYR A C 1
ATOM 2147 O O . TYR A 1 270 ? 1.148 -12.288 17.287 1.00 95.25 270 TYR A O 1
ATOM 2155 N N . VAL A 1 271 ? 0.316 -11.396 15.404 1.00 92.12 271 VAL A N 1
ATOM 2156 C CA . VAL A 1 271 ? -0.872 -12.258 15.344 1.00 92.12 271 VAL A CA 1
ATOM 2157 C C . VAL A 1 271 ? -0.465 -13.693 15.043 1.00 92.12 271 VAL A C 1
ATOM 2159 O O . VAL A 1 271 ? -0.926 -14.617 15.717 1.00 92.12 271 VAL A O 1
ATOM 2162 N N . SER A 1 272 ? 0.423 -13.888 14.063 1.00 90.75 272 SER A N 1
ATOM 2163 C CA . SER A 1 272 ? 0.922 -15.216 13.691 1.00 90.75 272 SER A CA 1
ATOM 2164 C C . SER A 1 272 ? 1.695 -15.895 14.831 1.00 90.75 272 SER A C 1
ATOM 2166 O O . SER A 1 272 ? 1.602 -17.111 14.997 1.00 90.75 272 SER A O 1
ATOM 2168 N N . THR A 1 273 ? 2.390 -15.119 15.674 1.00 94.19 273 THR A N 1
ATOM 2169 C CA . THR A 1 273 ? 3.132 -15.627 16.841 1.00 94.19 273 THR A CA 1
ATOM 2170 C C . THR A 1 273 ? 2.320 -15.627 18.138 1.00 94.19 273 THR A C 1
ATOM 2172 O O . THR A 1 273 ? 2.836 -16.032 19.181 1.00 94.19 273 THR A O 1
ATOM 2175 N N . GLY A 1 274 ? 1.069 -15.159 18.106 1.00 94.50 274 GLY A N 1
ATOM 2176 C CA . GLY A 1 274 ? 0.184 -15.086 19.270 1.00 94.50 274 GLY A CA 1
ATOM 2177 C C . GLY A 1 274 ? 0.673 -14.147 20.379 1.00 94.50 274 GLY A C 1
ATOM 2178 O O . GLY A 1 274 ? 0.451 -14.435 21.552 1.00 94.50 274 GLY A O 1
ATOM 2179 N N . THR A 1 275 ? 1.377 -13.061 20.041 1.00 96.06 275 THR A N 1
ATOM 2180 C CA . THR A 1 275 ? 1.899 -12.055 20.991 1.00 96.06 275 THR A CA 1
ATOM 2181 C C . THR A 1 275 ? 0.985 -10.824 21.023 1.00 96.06 275 THR A C 1
ATOM 2183 O O . THR A 1 275 ? 1.294 -9.774 20.460 1.00 96.06 275 THR A O 1
ATOM 2186 N N . TRP A 1 276 ? -0.192 -10.960 21.635 1.00 95.25 276 TRP A N 1
ATOM 2187 C CA . TRP A 1 276 ? -1.319 -10.047 21.409 1.00 95.25 276 TRP A CA 1
ATOM 2188 C C . TRP A 1 276 ? -1.161 -8.641 22.000 1.00 95.25 276 TRP A C 1
ATOM 2190 O O . TRP A 1 276 ? -1.737 -7.690 21.479 1.00 95.25 276 TRP A O 1
ATOM 2200 N N . ASP A 1 277 ? -0.368 -8.451 23.051 1.00 95.69 277 ASP A N 1
ATOM 2201 C CA . ASP A 1 277 ? -0.050 -7.109 23.557 1.00 95.69 277 ASP A CA 1
ATOM 2202 C C . ASP A 1 277 ? 0.802 -6.307 22.555 1.00 95.69 277 ASP A C 1
ATOM 2204 O O . ASP A 1 277 ? 0.608 -5.097 22.377 1.00 95.69 277 ASP A O 1
ATOM 2208 N N . ALA A 1 278 ? 1.696 -6.996 21.839 1.00 95.88 278 ALA A N 1
ATOM 2209 C CA . ALA A 1 278 ? 2.485 -6.415 20.764 1.00 95.88 278 ALA A CA 1
ATOM 2210 C C . ALA A 1 278 ? 1.627 -6.118 19.522 1.00 95.88 278 ALA A C 1
ATOM 2212 O O . ALA A 1 278 ? 1.814 -5.061 18.920 1.00 95.88 278 ALA A O 1
ATOM 2213 N N . VAL A 1 279 ? 0.637 -6.970 19.205 1.00 95.00 279 VAL A N 1
ATOM 2214 C CA . VAL A 1 279 ? -0.391 -6.707 18.170 1.00 95.00 279 VAL A CA 1
ATOM 2215 C C . VAL A 1 279 ? -1.079 -5.370 18.434 1.00 95.00 279 VAL A C 1
ATOM 2217 O O . VAL A 1 279 ? -1.070 -4.489 17.579 1.00 95.00 279 VAL A O 1
ATOM 2220 N N . VAL A 1 280 ? -1.623 -5.186 19.642 1.00 94.75 280 VAL A N 1
ATOM 2221 C CA . VAL A 1 280 ? -2.330 -3.953 20.021 1.00 94.75 280 VAL A CA 1
ATOM 2222 C C . VAL A 1 280 ? -1.421 -2.732 19.931 1.00 94.75 280 VAL A C 1
ATOM 2224 O O . VAL A 1 280 ? -1.808 -1.708 19.372 1.00 94.75 280 VAL A O 1
ATOM 2227 N N . THR A 1 281 ? -0.198 -2.842 20.451 1.00 95.69 281 THR A N 1
ATOM 2228 C CA . THR A 1 281 ? 0.755 -1.725 20.447 1.00 95.69 281 THR A CA 1
ATOM 2229 C C . THR A 1 281 ? 1.165 -1.332 19.026 1.00 95.69 281 THR A C 1
ATOM 2231 O O . THR A 1 281 ? 1.243 -0.141 18.723 1.00 95.69 281 THR A O 1
ATOM 2234 N N . ALA A 1 282 ? 1.447 -2.309 18.160 1.00 94.31 282 ALA A N 1
ATOM 2235 C CA . ALA A 1 282 ? 1.848 -2.071 16.776 1.00 94.31 282 ALA A CA 1
ATOM 2236 C C . ALA A 1 282 ? 0.703 -1.459 15.959 1.00 94.31 282 ALA A C 1
ATOM 2238 O O . ALA A 1 282 ? 0.910 -0.429 15.315 1.00 94.31 282 ALA A O 1
ATOM 2239 N N . HIS A 1 283 ? -0.499 -2.034 16.063 1.00 93.06 283 HIS A N 1
ATOM 2240 C CA . HIS A 1 283 ? -1.686 -1.580 15.344 1.00 93.06 283 HIS A CA 1
ATOM 2241 C C . HIS A 1 283 ? -2.058 -0.141 15.718 1.00 93.06 283 HIS A C 1
ATOM 2243 O O . HIS A 1 283 ? -2.096 0.730 14.856 1.00 93.06 283 HIS A O 1
ATOM 2249 N N . LEU A 1 284 ? -2.234 0.156 17.010 1.00 93.62 284 LEU A N 1
ATOM 2250 C CA . LEU A 1 284 ? -2.660 1.492 17.446 1.00 93.62 284 LEU A CA 1
ATOM 2251 C C . LEU A 1 284 ? -1.624 2.577 17.111 1.00 93.62 284 LEU A C 1
ATOM 2253 O O . LEU A 1 284 ? -1.991 3.699 16.769 1.00 93.62 284 LEU A O 1
ATOM 2257 N N . ARG A 1 285 ? -0.323 2.256 17.160 1.00 93.12 285 ARG A N 1
ATOM 2258 C CA . ARG A 1 285 ? 0.735 3.190 16.739 1.00 93.12 285 ARG A CA 1
ATOM 2259 C C . ARG A 1 285 ? 0.714 3.460 15.241 1.00 93.12 285 ARG A C 1
ATOM 2261 O O . ARG A 1 285 ? 0.895 4.612 14.850 1.00 93.12 285 ARG A O 1
ATOM 2268 N N . TYR A 1 286 ? 0.525 2.421 14.431 1.00 91.06 286 TYR A N 1
ATOM 2269 C CA . TYR A 1 286 ? 0.381 2.562 12.985 1.00 91.06 286 TYR A CA 1
ATOM 2270 C C . TYR A 1 286 ? 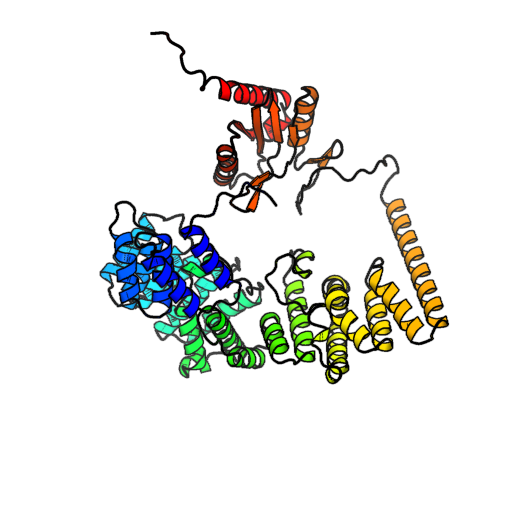-0.817 3.450 12.648 1.00 91.06 286 TYR A C 1
ATOM 2272 O O . TYR A 1 286 ? -0.656 4.444 11.947 1.00 91.06 286 TYR A O 1
ATOM 2280 N N . GLU A 1 287 ? -1.974 3.173 13.250 1.00 88.69 287 GLU A N 1
ATOM 2281 C CA . GLU A 1 287 ? -3.198 3.942 13.030 1.00 88.69 287 GLU A CA 1
ATOM 2282 C C . GLU A 1 287 ? -3.050 5.417 13.418 1.00 88.69 287 GLU A C 1
ATOM 2284 O O . GLU A 1 287 ? -3.484 6.306 12.689 1.00 88.69 287 GLU A O 1
ATOM 2289 N N . HIS A 1 288 ? -2.378 5.702 14.537 1.00 90.00 288 HIS A N 1
ATOM 2290 C CA . HIS A 1 288 ? -2.086 7.078 14.948 1.00 90.00 288 HIS A CA 1
ATOM 2291 C C . HIS A 1 288 ? -1.270 7.835 13.912 1.00 90.00 288 HIS A C 1
ATOM 2293 O O . HIS A 1 288 ? -1.564 8.985 13.592 1.00 90.00 288 HIS A O 1
ATOM 2299 N N . TRP A 1 289 ? -0.207 7.201 13.431 1.00 89.19 289 TRP A N 1
ATOM 2300 C CA . TRP A 1 289 ? 0.661 7.803 12.437 1.00 89.19 289 TRP A CA 1
ATOM 2301 C C . TRP A 1 289 ? -0.070 7.987 11.106 1.00 89.19 289 TRP A C 1
ATOM 2303 O O . TRP A 1 289 ? 0.020 9.061 10.520 1.00 89.19 289 TRP A O 1
ATOM 2313 N N . ARG A 1 290 ? -0.871 7.004 10.685 1.00 85.06 290 ARG A N 1
ATOM 2314 C CA . ARG A 1 290 ? -1.694 7.085 9.477 1.00 85.06 290 ARG A CA 1
ATOM 2315 C C . ARG A 1 290 ? -2.692 8.243 9.539 1.00 85.06 290 ARG A C 1
ATOM 2317 O O . ARG A 1 290 ? -2.761 9.032 8.599 1.00 85.06 290 ARG A O 1
ATOM 2324 N N . LEU A 1 291 ? -3.402 8.398 10.659 1.00 85.44 291 LEU A N 1
ATOM 2325 C CA . LEU A 1 291 ? -4.334 9.511 10.869 1.00 85.44 291 LEU A CA 1
ATOM 2326 C C . LEU A 1 291 ? -3.620 10.874 10.854 1.00 85.44 291 LEU A C 1
ATOM 2328 O O . LEU A 1 291 ? -4.142 11.844 10.313 1.00 85.44 291 LEU A O 1
ATOM 2332 N N . ALA A 1 292 ? -2.402 10.953 11.399 1.00 86.50 292 ALA A N 1
ATOM 2333 C CA . ALA A 1 292 ? -1.606 12.180 11.368 1.00 86.50 292 ALA A CA 1
ATOM 2334 C C . ALA A 1 292 ? -1.138 12.561 9.950 1.00 86.50 292 ALA A C 1
ATOM 2336 O O . ALA A 1 292 ? -0.950 13.743 9.668 1.00 86.50 292 ALA A O 1
ATOM 2337 N N . LEU A 1 293 ? -0.953 11.581 9.060 1.00 78.75 293 LEU A N 1
ATOM 2338 C CA . LEU A 1 293 ? -0.624 11.817 7.651 1.00 78.75 293 LEU A CA 1
ATOM 2339 C C . LEU A 1 293 ? -1.847 12.189 6.812 1.00 78.75 293 LEU A C 1
ATOM 2341 O O . LEU A 1 293 ? -1.725 12.831 5.764 1.00 78.75 293 LEU A O 1
ATOM 2345 N N . SER A 1 294 ? -3.037 11.787 7.250 1.00 71.88 294 SER A N 1
ATOM 2346 C CA . SER A 1 294 ? -4.260 12.022 6.512 1.00 71.88 294 SER A CA 1
ATOM 2347 C C . SER A 1 294 ? -4.811 13.430 6.732 1.00 71.88 294 SER A C 1
ATOM 2349 O O . SER A 1 294 ? -5.812 13.616 7.411 1.00 71.88 294 SER A O 1
ATOM 2351 N N . GLU A 1 295 ? -4.263 14.433 6.044 1.00 55.38 295 GLU A N 1
ATOM 2352 C CA . GLU A 1 295 ? -4.984 15.709 5.878 1.00 55.38 295 GLU A CA 1
ATOM 2353 C C . GLU A 1 295 ? -6.307 15.528 5.082 1.00 55.38 295 GLU A C 1
ATOM 2355 O O . GLU A 1 295 ? -7.099 16.467 4.979 1.00 55.38 295 GLU A O 1
ATOM 2360 N N . LYS A 1 296 ? -6.552 14.345 4.472 1.00 50.22 296 LYS A N 1
ATOM 2361 C CA . LYS A 1 296 ? -7.689 14.063 3.563 1.00 50.22 296 LYS A CA 1
ATOM 2362 C C . LYS A 1 296 ? -8.239 12.620 3.542 1.00 50.22 296 LYS A C 1
ATOM 2364 O O . LYS A 1 296 ? -9.072 12.339 2.680 1.00 50.22 296 LYS A O 1
ATOM 2369 N N . ALA A 1 297 ? -7.777 11.688 4.380 1.00 49.81 297 ALA A N 1
ATOM 2370 C CA . ALA A 1 297 ? -8.253 10.299 4.275 1.00 49.81 297 ALA A CA 1
ATOM 2371 C C . ALA A 1 297 ? -9.671 10.162 4.836 1.00 49.81 297 ALA A C 1
ATOM 2373 O O . ALA A 1 297 ? -10.023 10.773 5.841 1.00 49.81 297 ALA A O 1
ATOM 2374 N N . ASP A 1 298 ? -10.487 9.363 4.151 1.00 56.47 298 ASP A N 1
ATOM 2375 C CA . ASP A 1 298 ? -11.846 9.052 4.568 1.00 56.47 298 ASP A CA 1
ATOM 2376 C C . ASP A 1 298 ? -11.799 8.183 5.839 1.00 56.47 298 ASP A C 1
ATOM 2378 O O . ASP A 1 298 ? -11.264 7.068 5.775 1.00 56.47 298 ASP A O 1
ATOM 2382 N N . PRO A 1 299 ? -12.381 8.625 6.971 1.00 54.88 299 PRO A N 1
ATOM 2383 C CA . PRO A 1 299 ? -12.457 7.836 8.203 1.00 54.88 299 PRO A CA 1
ATOM 2384 C C . PRO A 1 299 ? -13.087 6.446 8.002 1.00 54.88 299 PRO A C 1
ATOM 2386 O O . PRO A 1 299 ? -12.878 5.540 8.806 1.00 54.88 299 PRO A O 1
ATOM 2389 N N . ARG A 1 300 ? -13.848 6.239 6.915 1.00 55.00 300 ARG A N 1
ATOM 2390 C CA . ARG A 1 300 ? -14.462 4.946 6.562 1.00 55.00 300 ARG A CA 1
ATOM 2391 C C . ARG A 1 300 ? -13.461 3.862 6.157 1.00 55.00 300 ARG A C 1
ATOM 2393 O O . ARG A 1 300 ? -13.786 2.684 6.274 1.00 55.00 300 ARG A O 1
ATOM 2400 N N . SER A 1 301 ? -12.239 4.232 5.770 1.00 55.62 301 SER A N 1
ATOM 2401 C CA . SER A 1 301 ? -11.138 3.285 5.512 1.00 55.62 301 SER A CA 1
ATOM 2402 C C . SER A 1 301 ? -10.765 2.426 6.734 1.00 55.62 301 SER A C 1
ATOM 2404 O O . SER A 1 301 ? -10.156 1.367 6.583 1.00 55.62 301 SER A O 1
ATOM 2406 N N . PHE A 1 302 ? -11.184 2.826 7.942 1.00 52.09 302 PHE A N 1
ATOM 2407 C CA . PHE A 1 302 ? -10.935 2.094 9.185 1.00 52.09 302 PHE A CA 1
ATOM 2408 C C . PHE A 1 302 ? -11.714 0.771 9.294 1.00 52.09 302 PHE A C 1
ATOM 2410 O O . PHE A 1 302 ? -11.278 -0.149 9.981 1.00 52.09 302 PHE A O 1
ATOM 2417 N N . LEU A 1 303 ? -12.867 0.644 8.623 1.00 51.84 303 LEU A N 1
ATOM 2418 C CA . LEU A 1 303 ? -13.759 -0.518 8.775 1.00 51.84 303 LEU A CA 1
ATOM 2419 C C . LEU A 1 303 ? -13.411 -1.704 7.865 1.00 51.84 303 LEU A C 1
ATOM 2421 O O . LEU A 1 303 ? -14.185 -2.654 7.782 1.00 51.84 303 LEU A O 1
ATOM 2425 N N . GLY A 1 304 ? -12.267 -1.671 7.176 1.00 49.16 304 GLY A N 1
ATOM 2426 C CA . GLY A 1 304 ? -11.835 -2.785 6.331 1.00 49.16 304 GLY A CA 1
ATOM 2427 C C . GLY A 1 304 ? -12.725 -3.034 5.107 1.00 49.16 304 GLY A C 1
ATOM 2428 O O . GLY A 1 304 ? -12.512 -4.022 4.412 1.00 49.16 304 GLY A O 1
ATOM 2429 N N . GLU A 1 305 ? -13.679 -2.146 4.792 1.00 47.91 305 GLU A N 1
ATOM 2430 C CA . GLU A 1 305 ? -14.515 -2.276 3.585 1.00 47.91 305 GLU A CA 1
ATOM 2431 C C . GLU A 1 305 ? -13.687 -2.198 2.293 1.00 47.91 305 GLU A C 1
ATOM 2433 O O . GLU A 1 305 ? -14.110 -2.716 1.262 1.00 47.91 305 GLU A O 1
ATOM 2438 N N . GLU A 1 306 ? -12.481 -1.622 2.353 1.00 50.00 306 GLU A N 1
ATOM 2439 C CA . GLU A 1 306 ? -11.529 -1.621 1.238 1.00 50.00 306 GLU A CA 1
ATOM 2440 C C . GLU A 1 306 ? -10.465 -2.734 1.321 1.00 50.00 306 GLU A C 1
ATOM 2442 O O . GLU A 1 306 ? -9.582 -2.772 0.485 1.00 50.00 306 GLU A O 1
ATOM 2447 N N . GLY A 1 307 ? -10.560 -3.693 2.251 1.00 47.09 307 GLY A N 1
ATOM 2448 C CA . GLY A 1 307 ? -9.988 -5.039 2.077 1.00 47.09 307 GLY A CA 1
ATOM 2449 C C . GLY A 1 307 ? -8.462 -5.238 2.102 1.00 47.09 307 GLY A C 1
ATOM 2450 O O . GLY A 1 307 ? -8.039 -6.374 1.906 1.00 47.09 307 GLY A O 1
ATOM 2451 N N . TYR A 1 308 ? -7.629 -4.223 2.357 1.00 53.53 308 TYR A N 1
ATOM 2452 C CA . TYR A 1 308 ? -6.164 -4.382 2.226 1.00 53.53 308 TYR A CA 1
ATOM 2453 C C . TYR A 1 308 ? -5.360 -4.444 3.532 1.00 53.53 308 TYR A C 1
ATOM 2455 O O . TYR A 1 308 ? -4.159 -4.687 3.470 1.00 53.53 308 TYR A O 1
ATOM 2463 N N . PHE A 1 309 ? -5.976 -4.267 4.707 1.00 60.47 309 PHE A N 1
ATOM 2464 C CA . PHE A 1 309 ? -5.230 -4.167 5.969 1.00 60.47 309 PHE A CA 1
ATOM 2465 C C . PHE A 1 309 ? -5.756 -5.101 7.051 1.00 60.47 309 PHE A C 1
ATOM 2467 O O . PHE A 1 309 ? -6.955 -5.134 7.334 1.00 60.47 309 PHE A O 1
ATOM 2474 N N . TYR A 1 310 ? -4.837 -5.813 7.708 1.00 65.62 310 TYR A N 1
ATOM 2475 C CA . TYR A 1 310 ? -5.161 -6.580 8.901 1.00 65.62 310 TYR A CA 1
ATOM 2476 C C . TYR A 1 310 ? -5.450 -5.620 10.064 1.00 65.62 310 TYR A C 1
ATOM 2478 O O . TYR A 1 310 ? -4.555 -4.977 10.616 1.00 65.62 310 TYR A O 1
ATOM 2486 N N . CYS A 1 311 ? -6.718 -5.545 10.450 1.00 75.94 311 CYS A N 1
ATOM 2487 C CA . CYS A 1 311 ? -7.163 -4.913 11.681 1.00 75.94 311 CYS A CA 1
ATOM 2488 C C . CYS A 1 311 ? -7.578 -6.032 12.641 1.00 75.94 311 CYS A C 1
ATOM 2490 O O . CYS A 1 311 ? -8.405 -6.859 12.245 1.00 75.94 311 CYS A O 1
ATOM 2492 N N . PRO A 1 312 ? -7.037 -6.092 13.876 1.00 80.12 312 PRO A N 1
ATOM 2493 C CA . PRO A 1 312 ? -7.540 -7.019 14.881 1.00 80.12 312 PRO A CA 1
ATOM 2494 C C . PRO A 1 312 ? -9.069 -6.912 14.966 1.00 80.12 312 PRO A C 1
ATOM 2496 O O . PRO A 1 312 ? -9.614 -5.816 15.112 1.00 80.12 312 PRO A O 1
ATOM 2499 N N . SER A 1 313 ? -9.759 -8.041 14.823 1.00 83.62 313 SER A N 1
ATOM 2500 C CA . SER A 1 313 ? -11.208 -8.076 14.594 1.00 83.62 313 SER A CA 1
ATOM 2501 C C . SER A 1 313 ? -11.942 -8.965 15.601 1.00 83.62 313 SER A C 1
ATOM 2503 O O . SER A 1 313 ? -11.336 -9.596 16.472 1.00 83.62 313 SER A O 1
ATOM 2505 N N . THR A 1 314 ? -13.268 -9.067 15.476 1.00 82.56 314 THR A N 1
ATOM 2506 C CA . THR A 1 314 ? -14.068 -9.942 16.344 1.00 82.56 314 THR A CA 1
ATOM 2507 C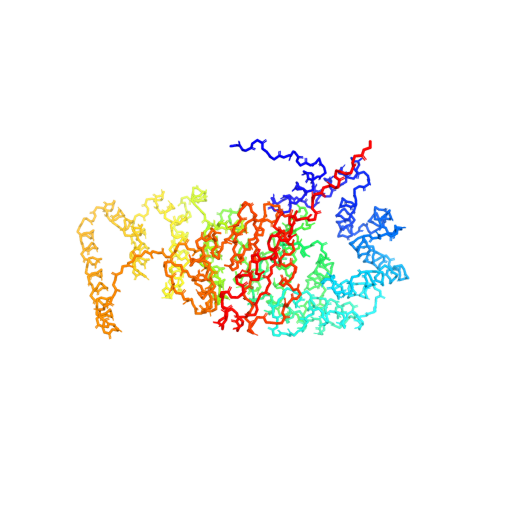 C . THR A 1 314 ? -13.691 -11.408 16.159 1.00 82.56 314 THR A C 1
ATOM 2509 O O . THR A 1 314 ? -13.812 -12.182 17.105 1.00 82.56 314 THR A O 1
ATOM 2512 N N . ASP A 1 315 ? -13.187 -11.775 14.979 1.00 85.94 315 ASP A N 1
ATOM 2513 C CA . ASP A 1 315 ? -12.753 -13.135 14.648 1.00 85.94 315 ASP A CA 1
ATOM 2514 C C . ASP A 1 315 ? -11.405 -13.479 15.302 1.00 85.94 315 ASP A C 1
ATOM 2516 O O . ASP A 1 315 ? -11.078 -14.649 15.518 1.00 85.94 315 ASP A O 1
ATOM 2520 N N . ASP A 1 316 ? -10.650 -12.454 15.700 1.00 86.88 316 ASP A N 1
ATOM 2521 C CA . ASP A 1 316 ? -9.366 -12.594 16.375 1.00 86.88 316 ASP A CA 1
ATOM 2522 C C . ASP A 1 316 ? -9.475 -12.634 17.894 1.00 86.88 316 ASP A C 1
ATOM 2524 O O . ASP A 1 316 ? -8.636 -13.247 18.554 1.00 86.88 316 ASP A O 1
ATOM 2528 N N . ALA A 1 317 ? -10.514 -12.029 18.469 1.00 86.88 317 ALA A N 1
ATOM 2529 C CA . ALA A 1 317 ? -10.711 -12.010 19.916 1.00 86.88 317 ALA A CA 1
ATOM 2530 C C . ALA A 1 317 ? -10.702 -13.420 20.558 1.00 86.88 317 ALA A C 1
ATOM 2532 O O . ALA A 1 317 ? -10.002 -13.595 21.561 1.00 86.88 317 ALA A O 1
ATOM 2533 N N . PRO A 1 318 ? -11.340 -14.461 19.975 1.00 91.19 318 PRO A N 1
ATOM 2534 C CA . PRO A 1 318 ? -11.254 -15.829 20.494 1.00 91.19 318 PRO A CA 1
ATOM 2535 C C . PRO A 1 318 ? -9.849 -16.448 20.439 1.00 91.19 318 PRO A C 1
ATOM 2537 O O . PRO A 1 318 ? -9.593 -17.445 21.114 1.00 91.19 318 PRO A O 1
ATOM 2540 N N . ARG A 1 319 ? -8.935 -15.895 19.629 1.00 91.69 319 ARG A N 1
ATOM 2541 C CA . ARG A 1 319 ? -7.548 -16.372 19.488 1.00 91.69 319 ARG A CA 1
ATOM 2542 C C . ARG A 1 319 ? -6.627 -15.818 20.576 1.00 91.69 319 ARG A C 1
ATOM 2544 O O . ARG A 1 319 ? -5.482 -16.265 20.674 1.00 91.69 319 ARG A O 1
ATOM 2551 N N . VAL A 1 320 ? -7.090 -14.858 21.379 1.00 93.19 320 VAL A N 1
ATOM 2552 C CA . VAL A 1 320 ? -6.312 -14.282 22.478 1.00 93.19 320 VAL A CA 1
ATOM 2553 C C . VAL A 1 320 ? -6.331 -15.241 23.676 1.00 93.19 320 VAL A C 1
ATOM 2555 O O . VAL A 1 320 ? -7.402 -15.529 24.211 1.00 93.19 320 VAL A O 1
ATOM 2558 N N . PRO A 1 321 ? -5.175 -15.741 24.150 1.00 93.88 321 PRO A N 1
ATOM 2559 C CA . PRO A 1 321 ? -5.139 -16.596 25.332 1.00 93.88 321 PRO A CA 1
ATOM 2560 C C . PRO A 1 321 ? -5.559 -15.834 26.595 1.00 93.88 321 PRO A C 1
ATOM 2562 O O . PRO A 1 321 ? -5.210 -14.663 26.775 1.00 93.88 321 PRO A O 1
ATOM 2565 N N . ALA A 1 322 ? -6.265 -16.503 27.509 1.00 92.56 322 ALA A N 1
ATOM 2566 C CA . ALA A 1 322 ? -6.797 -15.880 28.724 1.00 92.56 322 ALA A CA 1
ATOM 2567 C C . ALA A 1 322 ? -5.699 -15.258 29.612 1.00 92.56 322 ALA A C 1
ATOM 2569 O O . ALA A 1 322 ? -5.925 -14.240 30.273 1.00 92.56 322 ALA A O 1
ATOM 2570 N N . GLU A 1 323 ? -4.496 -15.837 29.613 1.00 94.12 323 GLU A N 1
ATOM 2571 C CA . GLU A 1 323 ? -3.317 -15.323 30.311 1.00 94.12 323 GLU A CA 1
ATOM 2572 C C . GLU A 1 323 ? -2.790 -13.998 29.734 1.00 94.12 323 GLU A C 1
ATOM 2574 O O . GLU A 1 323 ? -2.177 -13.223 30.470 1.00 94.12 323 GLU A O 1
ATOM 2579 N N . GLN A 1 324 ? -3.078 -13.694 28.463 1.00 94.25 324 GLN A N 1
ATOM 2580 C CA . GLN A 1 324 ? -2.680 -12.448 27.796 1.00 94.25 324 GLN A CA 1
ATOM 2581 C C . GLN A 1 324 ? -3.741 -11.343 27.892 1.00 94.25 324 GLN A C 1
ATOM 2583 O O . GLN A 1 324 ? -3.448 -10.187 27.600 1.00 94.25 324 GLN A O 1
ATOM 2588 N N . PHE A 1 325 ? -4.963 -11.634 28.357 1.00 92.19 325 PHE A N 1
ATOM 2589 C CA . PHE A 1 325 ? -6.034 -10.625 28.444 1.00 92.19 325 PHE A CA 1
ATOM 2590 C C . PHE A 1 325 ? -5.609 -9.373 29.208 1.00 92.19 325 PHE A C 1
ATOM 2592 O O . PHE A 1 325 ? -5.936 -8.254 28.814 1.00 92.19 325 PHE A O 1
ATOM 2599 N N . LYS A 1 326 ? -4.862 -9.554 30.302 1.00 88.88 326 LYS A N 1
ATOM 2600 C CA . LYS A 1 326 ? -4.377 -8.435 31.107 1.00 88.88 326 LYS A CA 1
ATOM 2601 C C . LYS A 1 326 ? -3.377 -7.572 30.330 1.00 88.88 326 LYS A C 1
ATOM 2603 O O . LYS A 1 326 ? -3.571 -6.361 30.292 1.00 88.88 326 LYS A O 1
ATOM 2608 N N . SER A 1 327 ? -2.356 -8.168 29.710 1.00 94.44 327 SER A N 1
ATOM 2609 C CA . SER A 1 327 ? -1.327 -7.415 28.978 1.00 94.44 327 SER A CA 1
ATOM 2610 C C . SER A 1 327 ? -1.902 -6.709 27.750 1.00 94.44 327 SER A C 1
ATOM 2612 O O . SER A 1 327 ? -1.562 -5.557 27.502 1.00 94.44 327 SER A O 1
ATOM 2614 N N . VAL A 1 328 ? -2.844 -7.342 27.042 1.00 93.50 328 VAL A N 1
ATOM 2615 C CA . VAL A 1 328 ? -3.590 -6.734 25.927 1.00 93.50 328 VAL A CA 1
ATOM 2616 C C . VAL A 1 328 ? -4.351 -5.485 26.380 1.00 93.50 328 VAL A C 1
ATOM 2618 O O . VAL A 1 328 ? -4.245 -4.429 25.755 1.00 93.50 328 VAL A O 1
ATOM 2621 N N . CYS A 1 329 ? -5.084 -5.575 27.495 1.00 90.19 329 CYS A N 1
ATOM 2622 C CA . CYS A 1 329 ? -5.808 -4.427 28.042 1.00 90.19 329 CYS A CA 1
ATOM 2623 C C . CYS A 1 329 ? -4.854 -3.317 28.509 1.00 90.19 329 CYS A C 1
ATOM 2625 O O . CYS A 1 329 ? -5.114 -2.143 28.261 1.00 90.19 329 CYS A O 1
ATOM 2627 N N . GLU A 1 330 ? -3.750 -3.671 29.172 1.00 91.75 330 GLU A N 1
ATOM 2628 C CA . GLU A 1 330 ? -2.736 -2.709 29.621 1.00 91.75 330 GLU A CA 1
ATOM 2629 C C . GLU A 1 330 ? -2.069 -1.992 28.439 1.00 91.75 330 GLU A C 1
ATOM 2631 O O . GLU A 1 330 ? -1.882 -0.776 28.500 1.00 91.75 330 GLU A O 1
ATOM 2636 N N . ALA A 1 331 ? -1.779 -2.704 27.346 1.00 94.06 331 ALA A N 1
ATOM 2637 C CA . ALA A 1 331 ? -1.262 -2.120 26.112 1.00 94.06 331 ALA A CA 1
ATOM 2638 C C . ALA A 1 331 ? -2.258 -1.127 25.493 1.00 94.06 331 ALA A C 1
ATOM 2640 O O . ALA A 1 331 ? -1.888 0.013 25.211 1.00 94.06 331 ALA A O 1
ATOM 2641 N N . ALA A 1 332 ? -3.534 -1.514 25.367 1.00 92.19 332 ALA A N 1
ATOM 2642 C CA . ALA A 1 332 ? -4.579 -0.639 24.836 1.00 92.19 332 ALA A CA 1
ATOM 2643 C C . ALA A 1 332 ? -4.749 0.632 25.686 1.00 92.19 332 ALA A C 1
ATOM 2645 O O . ALA A 1 332 ? -4.767 1.741 25.155 1.00 92.19 332 ALA A O 1
ATOM 2646 N N . ILE A 1 333 ? -4.825 0.486 27.015 1.00 91.06 333 ILE A N 1
ATOM 2647 C CA . ILE A 1 333 ? -4.946 1.613 27.953 1.00 91.06 333 ILE A CA 1
ATOM 2648 C C . ILE A 1 333 ? -3.730 2.528 27.865 1.00 91.06 333 ILE A C 1
ATOM 2650 O O . ILE A 1 333 ? -3.887 3.747 27.860 1.00 91.06 333 ILE A O 1
ATOM 2654 N N . LYS A 1 334 ? -2.522 1.963 27.779 1.00 93.44 334 LYS A N 1
ATOM 2655 C CA . LYS A 1 334 ? -1.297 2.746 27.635 1.00 93.44 334 LYS A CA 1
ATOM 2656 C C . LYS A 1 334 ? -1.327 3.591 26.361 1.00 93.44 334 LYS A C 1
ATOM 2658 O O . LYS A 1 334 ? -1.093 4.792 26.454 1.00 93.44 334 LYS A O 1
ATOM 2663 N N . CYS A 1 335 ? -1.672 3.004 25.214 1.00 92.12 335 CYS A N 1
ATOM 2664 C CA . CYS A 1 335 ? -1.825 3.753 23.965 1.00 92.12 335 CYS A CA 1
ATOM 2665 C C . CYS A 1 335 ? -2.871 4.872 24.118 1.00 92.12 335 CYS A C 1
ATOM 2667 O O . CYS A 1 335 ? -2.574 6.035 23.838 1.00 92.12 335 CYS A O 1
ATOM 2669 N N . MET A 1 336 ? -4.059 4.555 24.652 1.00 90.12 336 MET A N 1
ATOM 2670 C CA . MET A 1 336 ? -5.130 5.537 24.883 1.00 90.12 336 MET A CA 1
ATOM 2671 C C . MET A 1 336 ? -4.714 6.678 25.823 1.00 90.12 336 MET A C 1
ATOM 2673 O O . MET A 1 336 ? -5.142 7.818 25.644 1.00 90.12 336 MET A O 1
ATOM 2677 N N . ALA A 1 337 ? -3.879 6.401 26.825 1.00 90.56 337 ALA A N 1
ATOM 2678 C CA . ALA A 1 337 ? -3.374 7.407 27.755 1.00 90.56 337 ALA A CA 1
ATOM 2679 C C . ALA A 1 337 ? -2.311 8.321 27.122 1.00 90.56 337 ALA A C 1
ATOM 2681 O O . ALA A 1 337 ? -2.242 9.501 27.469 1.00 90.56 337 ALA A O 1
ATOM 2682 N N . GLU A 1 338 ? -1.511 7.797 26.188 1.00 92.31 338 GLU A N 1
ATOM 2683 C CA . GLU A 1 338 ? -0.500 8.555 25.437 1.00 92.31 338 GLU A CA 1
ATOM 2684 C C . GLU A 1 338 ? -1.127 9.557 24.446 1.00 92.31 338 GLU A C 1
ATOM 2686 O O . GLU A 1 338 ? -0.430 10.461 23.986 1.00 92.31 338 GLU A O 1
ATOM 2691 N N . ASN A 1 339 ? -2.433 9.457 24.147 1.00 86.88 339 ASN A N 1
ATOM 2692 C CA . ASN A 1 339 ? -3.121 10.366 23.229 1.00 86.88 339 ASN A CA 1
ATOM 2693 C C . ASN A 1 339 ? -4.448 10.912 23.798 1.00 86.88 339 ASN A C 1
ATOM 2695 O O . ASN A 1 339 ? -5.416 10.183 24.028 1.00 86.88 339 ASN A O 1
ATOM 2699 N N . GLN A 1 340 ? -4.488 12.225 24.036 1.00 86.12 340 GLN A N 1
ATOM 2700 C CA . GLN A 1 340 ? -5.659 12.933 24.573 1.00 86.12 340 GLN A CA 1
ATOM 2701 C C . GLN A 1 340 ? -6.505 13.624 23.498 1.00 86.12 340 GLN A C 1
ATOM 2703 O O . GLN A 1 340 ? -7.511 14.243 23.836 1.00 86.12 340 GLN A O 1
ATOM 2708 N N . ASP A 1 341 ? -6.115 13.519 22.230 1.00 90.06 341 ASP A N 1
ATOM 2709 C CA . ASP A 1 341 ? -6.832 14.141 21.128 1.00 90.06 341 ASP A CA 1
ATOM 2710 C C . ASP A 1 341 ? -8.200 13.467 20.920 1.00 90.06 341 ASP A C 1
ATOM 2712 O O . ASP A 1 341 ? -8.307 12.241 20.812 1.00 90.06 341 ASP A O 1
ATOM 2716 N N . ALA A 1 342 ? -9.265 14.271 20.923 1.00 88.25 342 ALA A N 1
ATOM 2717 C CA . ALA A 1 342 ? -10.632 13.766 20.841 1.00 88.25 342 ALA A CA 1
ATOM 2718 C C . ALA A 1 342 ? -10.938 13.134 19.476 1.00 88.25 342 ALA A C 1
ATOM 2720 O O . ALA A 1 342 ? -11.624 12.113 19.418 1.00 88.25 342 ALA A O 1
ATOM 2721 N N . GLU A 1 343 ? -10.396 13.703 18.398 1.00 87.12 343 GLU A N 1
ATOM 2722 C CA . GLU A 1 343 ? -10.567 13.201 17.039 1.00 87.12 343 GLU A CA 1
ATOM 2723 C C . GLU A 1 343 ? -9.858 11.859 16.877 1.00 87.12 343 GLU A C 1
ATOM 2725 O O . GLU A 1 343 ? -10.477 10.894 16.428 1.00 87.12 343 GLU A O 1
ATOM 2730 N N . VAL A 1 344 ? -8.611 11.751 17.346 1.00 88.56 344 VAL A N 1
ATOM 2731 C CA . VAL A 1 344 ? -7.866 10.484 17.333 1.00 88.56 344 VAL A CA 1
ATOM 2732 C C . VAL A 1 344 ? -8.639 9.394 18.061 1.00 88.56 344 VAL A C 1
ATOM 2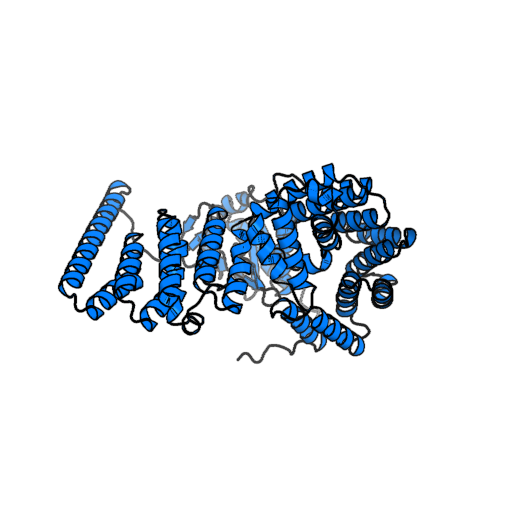734 O O . VAL A 1 344 ? -8.792 8.278 17.561 1.00 88.56 344 VAL A O 1
ATOM 2737 N N . ARG A 1 345 ? -9.170 9.703 19.245 1.00 88.88 345 ARG A N 1
ATOM 2738 C CA . ARG A 1 345 ? -9.895 8.700 20.018 1.00 88.88 345 ARG A CA 1
ATOM 2739 C C . ARG A 1 345 ? -11.208 8.277 19.362 1.00 88.88 345 ARG A C 1
ATOM 2741 O O . ARG A 1 345 ? -11.541 7.092 19.406 1.00 88.88 345 ARG A O 1
ATOM 2748 N N . GLN A 1 346 ? -11.910 9.210 18.726 1.00 86.94 346 GLN A N 1
ATOM 2749 C CA . GLN A 1 346 ? -13.133 8.924 17.984 1.00 86.94 346 GLN A CA 1
ATOM 2750 C C . GLN A 1 346 ? -12.867 8.094 16.721 1.00 86.94 346 GLN A C 1
ATOM 2752 O O . GLN A 1 346 ? -13.644 7.191 16.415 1.00 86.94 346 GLN A O 1
ATOM 2757 N N . GLN A 1 347 ? -11.793 8.391 15.988 1.00 85.69 347 GLN A N 1
ATOM 2758 C CA . GLN A 1 347 ? -11.490 7.734 14.715 1.00 85.69 347 GLN A CA 1
ATOM 2759 C C . GLN A 1 347 ? -10.766 6.394 14.877 1.00 85.69 347 GLN A C 1
ATOM 2761 O O . GLN A 1 347 ? -10.947 5.519 14.041 1.00 85.69 347 GLN A O 1
ATOM 2766 N N . ILE A 1 348 ? -9.985 6.209 15.947 1.00 89.56 348 ILE A N 1
ATOM 2767 C CA . ILE A 1 348 ? -9.138 5.019 16.124 1.00 89.56 348 ILE A CA 1
ATOM 2768 C C . ILE A 1 348 ? -9.645 4.131 17.257 1.00 89.56 348 ILE A C 1
ATOM 2770 O O . ILE A 1 348 ? -9.941 2.951 17.059 1.00 89.56 348 ILE A O 1
ATOM 2774 N N . TYR A 1 349 ? -9.758 4.678 18.469 1.00 91.25 349 TYR A N 1
ATOM 2775 C CA . TYR A 1 349 ? -10.009 3.847 19.647 1.00 91.25 349 TYR A CA 1
ATOM 2776 C C . TYR A 1 349 ? -11.450 3.376 19.768 1.00 91.25 349 TYR A C 1
ATOM 2778 O O . TYR A 1 349 ? -11.667 2.263 20.237 1.00 91.25 349 TYR A O 1
ATOM 2786 N N . VAL A 1 350 ? -12.427 4.179 19.344 1.00 89.25 350 VAL A N 1
ATOM 2787 C CA . VAL A 1 350 ? -13.834 3.755 19.327 1.00 89.25 350 VAL A CA 1
ATOM 2788 C C . VAL A 1 350 ? -14.032 2.553 18.389 1.00 89.25 350 VAL A C 1
ATOM 2790 O O . VAL A 1 350 ? -14.536 1.528 18.857 1.00 89.25 350 VAL A O 1
ATOM 2793 N N . PRO A 1 351 ? -13.597 2.587 17.111 1.00 88.50 351 PRO A N 1
ATOM 2794 C CA . PRO A 1 351 ? -13.662 1.404 16.257 1.00 88.50 351 PRO A CA 1
ATOM 2795 C C . PRO A 1 351 ? -12.878 0.214 16.818 1.00 88.50 351 PRO A C 1
ATOM 2797 O O . PRO A 1 351 ? -13.461 -0.857 16.954 1.00 88.50 351 PRO A O 1
ATOM 2800 N N . PHE A 1 352 ? -11.621 0.407 17.236 1.00 91.12 352 PHE A N 1
ATOM 2801 C CA . PHE A 1 352 ? -10.796 -0.661 17.818 1.00 91.12 352 PHE A CA 1
ATOM 2802 C C . PHE A 1 352 ? -11.444 -1.307 19.055 1.00 91.12 352 PHE A C 1
ATOM 2804 O O . PHE A 1 352 ? -11.399 -2.527 19.245 1.00 91.12 352 PHE A O 1
ATOM 2811 N N . TYR A 1 353 ? -12.088 -0.497 19.902 1.00 92.56 353 TYR A N 1
ATOM 2812 C CA . TYR A 1 353 ? -12.850 -0.993 21.039 1.00 92.56 353 TYR A CA 1
ATOM 2813 C C . TYR A 1 353 ? -13.984 -1.906 20.580 1.00 92.56 353 TYR A C 1
ATOM 2815 O O . TYR A 1 353 ? -14.078 -3.040 21.045 1.00 92.56 353 TYR A O 1
ATOM 2823 N N . ARG A 1 354 ? -14.814 -1.438 19.645 1.00 89.19 354 ARG A N 1
ATOM 2824 C CA . ARG A 1 354 ? -15.988 -2.177 19.166 1.00 89.19 354 ARG A CA 1
ATOM 2825 C C . ARG A 1 354 ? -15.635 -3.473 18.461 1.00 89.19 354 ARG A C 1
ATOM 2827 O O . ARG A 1 354 ? -16.324 -4.468 18.674 1.00 89.19 354 ARG A O 1
ATOM 2834 N N . THR A 1 355 ? -14.614 -3.445 17.611 1.00 86.38 355 THR A N 1
ATOM 2835 C CA . THR A 1 355 ? -14.281 -4.572 16.738 1.00 86.38 355 THR A CA 1
ATOM 2836 C C . THR A 1 355 ? -13.425 -5.615 17.438 1.00 86.38 355 THR A C 1
ATOM 2838 O O . THR A 1 355 ? -13.546 -6.782 17.106 1.00 86.38 355 THR A O 1
ATOM 2841 N N . PHE A 1 356 ? -12.601 -5.248 18.422 1.00 92.31 356 PHE A N 1
ATOM 2842 C CA . PHE A 1 356 ? -11.639 -6.182 19.013 1.00 92.31 356 PHE A CA 1
ATOM 2843 C C . PHE A 1 356 ? -11.704 -6.218 20.538 1.00 92.31 356 PHE A C 1
ATOM 2845 O O . PHE A 1 356 ? -12.039 -7.243 21.140 1.00 92.31 356 PHE A O 1
ATOM 2852 N N . LEU A 1 357 ? -11.410 -5.091 21.190 1.00 93.00 357 LEU A N 1
ATOM 2853 C CA . LEU A 1 357 ? -11.162 -5.079 22.634 1.00 93.00 357 LEU A CA 1
ATOM 2854 C C . LEU A 1 357 ? -12.413 -5.422 23.456 1.00 93.00 357 LEU A C 1
ATOM 2856 O O . LEU A 1 357 ? -12.313 -6.100 24.479 1.00 93.00 357 LEU A O 1
ATOM 2860 N N . ARG A 1 358 ? -13.597 -4.995 23.006 1.00 92.69 358 ARG A N 1
ATOM 2861 C CA . ARG A 1 358 ? -14.882 -5.286 23.652 1.00 92.69 358 ARG A CA 1
ATOM 2862 C C . ARG A 1 358 ? -15.114 -6.787 23.792 1.00 92.69 358 ARG A C 1
ATOM 2864 O O . ARG A 1 358 ? -15.496 -7.236 24.871 1.00 92.69 358 ARG A O 1
ATOM 2871 N N . GLN A 1 359 ? -14.855 -7.560 22.739 1.00 92.38 359 GLN A N 1
ATOM 2872 C CA . GLN A 1 359 ? -15.072 -9.006 22.754 1.00 92.38 359 GLN A CA 1
ATOM 2873 C C . GLN A 1 359 ? -14.114 -9.702 23.734 1.00 92.38 359 GLN A C 1
ATOM 2875 O O . GLN A 1 359 ? -14.556 -10.494 24.561 1.00 92.38 359 GLN A O 1
ATOM 2880 N N . ILE A 1 360 ? -12.838 -9.303 23.758 1.00 91.88 360 ILE A N 1
ATOM 2881 C CA . ILE A 1 360 ? -11.840 -9.810 24.720 1.00 91.88 360 ILE A CA 1
ATOM 2882 C C . ILE A 1 360 ? -12.261 -9.531 26.169 1.00 91.88 360 ILE A C 1
ATOM 2884 O O . ILE A 1 360 ? -12.138 -10.387 27.049 1.00 91.88 360 ILE A O 1
ATOM 2888 N N . LEU A 1 361 ? -12.768 -8.326 26.438 1.00 92.69 361 LEU A N 1
ATOM 2889 C CA . LEU A 1 361 ? -13.231 -7.940 27.770 1.00 92.69 361 LEU A CA 1
ATOM 2890 C C . LEU A 1 361 ? -14.452 -8.756 28.211 1.00 92.69 361 LEU A C 1
ATOM 2892 O O . LEU A 1 361 ? -14.524 -9.152 29.379 1.00 92.69 361 LEU A O 1
ATOM 2896 N N . LEU A 1 362 ? -15.386 -9.018 27.291 1.00 91.38 362 LEU A N 1
ATOM 2897 C CA . LEU A 1 362 ? -16.558 -9.858 27.534 1.00 91.38 362 LEU A CA 1
ATOM 2898 C C . LEU A 1 362 ? -16.151 -11.307 27.825 1.00 91.38 362 LEU A C 1
ATOM 2900 O O . LEU A 1 362 ? -16.525 -11.838 28.872 1.00 91.38 362 LEU A O 1
ATOM 2904 N N . ASP A 1 363 ? -15.326 -11.909 26.968 1.00 89.31 363 ASP A N 1
ATOM 2905 C CA . ASP A 1 363 ? -14.880 -13.301 27.108 1.00 89.31 363 ASP A CA 1
ATOM 2906 C C . ASP A 1 363 ? -14.036 -13.506 28.374 1.00 89.31 363 ASP A C 1
ATOM 2908 O O . ASP A 1 363 ? -14.149 -14.514 29.076 1.00 89.31 363 ASP A O 1
ATOM 2912 N N . GLY A 1 364 ? -13.241 -12.500 28.742 1.00 90.12 364 GLY A N 1
ATOM 2913 C CA . GLY A 1 364 ? -12.455 -12.485 29.971 1.00 90.12 364 GLY A CA 1
ATOM 2914 C C . GLY A 1 364 ? -13.218 -12.138 31.244 1.00 90.12 364 GLY A C 1
ATOM 2915 O O . GLY A 1 364 ? -12.587 -12.088 32.308 1.00 90.12 364 GLY A O 1
ATOM 2916 N N . ASN A 1 365 ? -14.526 -11.867 31.160 1.00 92.94 365 ASN A N 1
ATOM 2917 C CA . ASN A 1 365 ? -15.345 -11.334 32.254 1.00 92.94 365 ASN A CA 1
ATOM 2918 C C . ASN A 1 365 ? -14.686 -10.121 32.946 1.00 92.94 365 ASN A C 1
ATOM 2920 O O . ASN A 1 365 ? -14.733 -9.965 34.170 1.00 92.94 365 ASN A O 1
ATOM 2924 N N . LYS A 1 366 ? -14.018 -9.255 32.174 1.00 92.31 366 LYS A N 1
ATOM 2925 C CA . LYS A 1 366 ? -13.262 -8.090 32.662 1.00 92.31 366 LYS A CA 1
ATOM 2926 C C . LYS A 1 366 ? -14.145 -6.845 32.753 1.00 92.31 366 LYS A C 1
ATOM 2928 O O . LYS A 1 366 ? -13.772 -5.772 32.285 1.00 92.31 366 LYS A O 1
ATOM 2933 N N . PHE A 1 367 ? -15.310 -6.972 33.389 1.00 92.62 367 PHE A N 1
ATOM 2934 C CA . PHE A 1 367 ? -16.317 -5.905 33.436 1.00 92.62 367 PHE A CA 1
ATOM 2935 C C . PHE A 1 367 ? -15.803 -4.604 34.073 1.00 92.62 367 PHE A C 1
ATOM 2937 O O . PHE A 1 367 ? -16.169 -3.528 33.623 1.00 92.62 367 PHE A O 1
ATOM 2944 N N . SER A 1 368 ? -14.893 -4.666 35.052 1.00 90.56 368 SER A N 1
ATOM 2945 C CA . SER A 1 368 ? -14.293 -3.453 35.637 1.00 90.56 368 SER A CA 1
ATOM 2946 C C . SER A 1 368 ? -13.436 -2.665 34.646 1.00 90.56 368 SER A C 1
ATOM 2948 O O . SER A 1 368 ? -13.482 -1.440 34.631 1.00 90.56 368 SER A O 1
ATOM 2950 N N . LEU A 1 369 ? -12.668 -3.348 33.795 1.00 90.12 369 LEU A N 1
ATOM 2951 C CA . LEU A 1 369 ? -11.896 -2.695 32.737 1.00 90.12 369 LEU A CA 1
ATOM 2952 C C . LEU A 1 369 ? -12.816 -2.206 31.620 1.00 90.12 369 LEU A C 1
ATOM 2954 O O . LEU A 1 369 ? -12.625 -1.103 31.119 1.00 90.12 369 LEU A O 1
ATOM 2958 N N . MET A 1 370 ? -13.845 -2.988 31.283 1.00 92.31 370 MET A N 1
ATOM 2959 C CA . MET A 1 370 ? -14.857 -2.604 30.302 1.00 92.31 370 MET A CA 1
ATOM 2960 C C . MET A 1 370 ? -15.563 -1.307 30.687 1.00 92.31 370 MET A C 1
ATOM 2962 O O . MET A 1 370 ? -15.661 -0.426 29.841 1.00 92.31 370 MET A O 1
ATOM 2966 N N . SER A 1 371 ? -15.976 -1.144 31.950 1.00 91.38 371 SER A N 1
ATOM 2967 C CA . SER A 1 371 ? -16.602 0.103 32.398 1.00 91.38 371 SER A CA 1
ATOM 2968 C C . SER A 1 371 ? -15.641 1.288 32.320 1.00 91.38 371 SER A C 1
ATOM 2970 O O . SER A 1 371 ? -16.044 2.345 31.856 1.00 91.38 371 SER A O 1
ATOM 2972 N N . ILE A 1 372 ? -14.372 1.117 32.718 1.00 89.50 372 ILE A N 1
ATOM 2973 C CA . ILE A 1 372 ? -13.366 2.195 32.680 1.00 89.50 372 ILE A CA 1
ATOM 2974 C C . ILE A 1 372 ? -13.094 2.643 31.239 1.00 89.50 372 ILE A C 1
ATOM 2976 O O . ILE A 1 372 ? -13.090 3.838 30.956 1.00 89.50 372 ILE A O 1
ATOM 2980 N N . ILE A 1 373 ? -12.867 1.691 30.331 1.00 88.94 373 ILE A N 1
ATOM 2981 C CA . ILE A 1 373 ? -12.536 1.984 28.932 1.00 88.94 373 ILE A CA 1
ATOM 2982 C C . ILE A 1 373 ? -13.747 2.580 28.212 1.00 88.94 373 ILE A C 1
ATOM 2984 O O . ILE A 1 373 ? -13.618 3.617 27.570 1.00 88.94 373 ILE A O 1
ATOM 2988 N N . ALA A 1 374 ? -14.928 1.971 28.351 1.00 89.44 374 ALA A N 1
ATOM 2989 C CA . ALA A 1 374 ? -16.135 2.466 27.699 1.00 89.44 374 ALA A CA 1
ATOM 2990 C C . ALA A 1 374 ? -16.553 3.847 28.231 1.00 89.44 374 ALA A C 1
ATOM 2992 O O . ALA A 1 374 ? -16.977 4.690 27.448 1.00 89.44 374 ALA A O 1
ATOM 2993 N N . GLU A 1 375 ? -16.368 4.127 29.528 1.00 88.88 375 GLU A N 1
ATOM 2994 C CA . GLU A 1 375 ? -16.611 5.462 30.089 1.00 88.88 375 GLU A CA 1
ATOM 2995 C C . GLU A 1 375 ? -15.632 6.487 29.498 1.00 88.88 375 GLU A C 1
ATOM 2997 O O . GLU A 1 375 ? -16.071 7.523 28.998 1.00 88.88 375 GLU A O 1
ATOM 3002 N N . ALA A 1 376 ? -14.334 6.164 29.441 1.00 87.56 376 ALA A N 1
ATOM 3003 C CA . ALA A 1 376 ? -13.323 7.038 28.842 1.00 87.56 376 ALA A CA 1
ATOM 3004 C C . ALA A 1 376 ? -13.578 7.335 27.352 1.00 87.56 376 ALA A C 1
ATOM 3006 O O . ALA A 1 376 ? -13.278 8.437 26.889 1.00 87.56 376 ALA A O 1
ATOM 3007 N N . LEU A 1 377 ? -14.132 6.373 26.606 1.00 87.75 377 LEU A N 1
ATOM 3008 C CA . LEU A 1 377 ? -14.506 6.553 25.201 1.00 87.75 377 LEU A CA 1
ATOM 3009 C C . LEU A 1 377 ? -15.838 7.300 25.035 1.00 87.75 377 LEU A C 1
ATOM 3011 O O . LEU A 1 377 ? -15.995 8.078 24.099 1.00 87.75 377 LEU A O 1
ATOM 3015 N N . SER A 1 378 ? -16.779 7.126 25.964 1.00 84.12 378 SER A N 1
ATOM 3016 C CA . SER A 1 378 ? -18.086 7.795 25.920 1.00 84.12 378 SER A CA 1
ATOM 3017 C C . SER A 1 378 ? -18.021 9.317 26.072 1.00 84.12 378 SER A C 1
ATOM 3019 O O . SER A 1 378 ? -18.929 10.041 25.660 1.00 84.12 378 SER A O 1
ATOM 3021 N N . ASP A 1 379 ? -16.933 9.833 26.643 1.00 80.56 379 ASP A N 1
ATOM 3022 C CA . ASP A 1 379 ? -16.784 11.265 26.874 1.00 80.56 379 ASP A CA 1
ATOM 3023 C C . ASP A 1 379 ? -16.465 12.073 25.598 1.00 80.56 379 ASP A C 1
ATOM 3025 O O . ASP A 1 379 ? -16.577 13.300 25.630 1.00 80.56 379 ASP A O 1
ATOM 3029 N N . LEU A 1 380 ? -16.165 11.414 24.471 1.00 76.56 380 LEU A N 1
ATOM 3030 C CA . LEU A 1 380 ? -15.520 12.007 23.289 1.00 76.56 380 LEU A CA 1
ATOM 3031 C C . LEU A 1 380 ? -16.442 12.600 22.209 1.00 76.56 380 LEU A C 1
ATOM 3033 O O . LEU A 1 380 ? -15.936 13.217 21.276 1.00 76.56 380 LEU A O 1
ATOM 3037 N N . GLY A 1 381 ? -17.769 12.477 22.312 1.00 65.75 381 GLY A N 1
ATOM 3038 C CA . GLY A 1 381 ? -18.679 13.057 21.314 1.00 65.75 381 GLY A CA 1
ATOM 3039 C C . GLY A 1 381 ? -20.158 12.706 21.513 1.00 65.75 381 GLY A C 1
ATOM 3040 O O . GLY A 1 381 ? -20.484 11.986 22.462 1.00 65.75 381 GLY A O 1
ATOM 3041 N N . PRO A 1 382 ? -21.065 13.222 20.652 1.00 56.28 382 PRO A N 1
ATOM 3042 C CA . PRO A 1 382 ? -22.495 12.920 20.711 1.00 56.28 382 PRO A CA 1
ATOM 3043 C C . PRO A 1 382 ? -22.719 11.409 20.582 1.00 56.28 382 PRO A C 1
ATOM 3045 O O . PRO A 1 382 ? -21.972 10.728 19.878 1.00 56.28 382 PRO A O 1
ATOM 3048 N N . PRO A 1 383 ? -23.713 10.868 21.300 1.00 54.41 383 PRO A N 1
ATOM 3049 C CA . PRO A 1 383 ? -23.618 9.552 21.899 1.00 54.41 383 PRO A CA 1
ATOM 3050 C C . PRO A 1 383 ? -23.546 8.465 20.834 1.00 54.41 383 PRO A C 1
ATOM 3052 O O . PRO A 1 383 ? -24.503 8.275 20.080 1.00 54.41 383 PRO A O 1
ATOM 3055 N N . PRO A 1 384 ? -22.470 7.678 20.813 1.00 57.28 384 PRO A N 1
ATOM 3056 C CA . PRO A 1 384 ? -22.581 6.355 20.271 1.00 57.28 384 PRO A CA 1
ATOM 3057 C C . PRO A 1 384 ? -23.255 5.431 21.299 1.00 57.28 384 PRO A C 1
ATOM 3059 O O . PRO A 1 384 ? -22.794 5.278 22.429 1.00 57.28 384 PRO A O 1
ATOM 3062 N N . ASP A 1 385 ? -24.371 4.811 20.913 1.00 72.31 385 ASP A N 1
ATOM 3063 C CA . ASP A 1 385 ? -25.188 3.982 21.811 1.00 72.31 385 ASP A CA 1
ATOM 3064 C C . ASP A 1 385 ? -24.430 2.790 22.423 1.00 72.31 385 ASP A C 1
ATOM 3066 O O . ASP A 1 385 ? -24.771 2.342 23.519 1.00 72.31 385 ASP A O 1
ATOM 3070 N N . VAL A 1 386 ? -23.400 2.279 21.745 1.00 77.88 386 VAL A N 1
ATOM 3071 C CA . VAL A 1 386 ? -22.725 1.027 22.118 1.00 77.88 386 VAL A CA 1
ATOM 3072 C C . VAL A 1 386 ? -21.897 1.189 23.394 1.00 77.88 386 VAL A C 1
ATOM 3074 O O . VAL A 1 386 ? -22.092 0.435 24.343 1.00 77.88 386 VAL A O 1
ATOM 3077 N N . GLU A 1 387 ? -21.038 2.205 23.480 1.00 82.88 387 GLU A N 1
ATOM 3078 C CA . GLU A 1 387 ? -20.157 2.419 24.636 1.00 82.88 387 GLU A CA 1
ATOM 3079 C C . GLU A 1 387 ? -20.969 2.728 25.904 1.00 82.88 387 GLU A C 1
ATOM 3081 O O . GLU A 1 387 ? -20.673 2.218 26.983 1.00 82.88 387 GLU A O 1
ATOM 3086 N N . HIS A 1 388 ? -22.053 3.504 25.786 1.00 84.88 388 HIS A N 1
ATOM 3087 C CA . HIS A 1 388 ? -22.968 3.762 26.903 1.00 84.88 388 HIS A CA 1
ATOM 3088 C C . HIS A 1 388 ? -23.648 2.490 27.410 1.00 84.88 388 HIS A C 1
ATOM 3090 O O . HIS A 1 388 ? -23.735 2.274 28.624 1.00 84.88 388 HIS A O 1
ATOM 3096 N N . GLN A 1 389 ? -24.143 1.659 26.489 1.00 88.75 389 GLN A N 1
ATOM 3097 C CA . GLN A 1 389 ? -24.740 0.371 26.832 1.00 88.75 389 GLN A CA 1
ATOM 3098 C C . GLN A 1 389 ? -23.711 -0.549 27.488 1.00 88.75 389 GLN A C 1
ATOM 3100 O O . GLN A 1 389 ? -24.045 -1.224 28.460 1.00 88.75 389 GLN A O 1
ATOM 3105 N N . ASP A 1 390 ? -22.461 -0.513 27.033 1.00 90.44 390 ASP A N 1
ATOM 3106 C CA . ASP A 1 390 ? -21.369 -1.307 27.582 1.00 90.44 390 ASP A CA 1
ATOM 3107 C C . ASP A 1 390 ? -20.965 -0.878 29.000 1.00 90.44 390 ASP A C 1
ATOM 3109 O O . ASP A 1 390 ? -20.767 -1.748 29.850 1.00 90.44 390 ASP A O 1
ATOM 3113 N N . VAL A 1 391 ? -20.926 0.427 29.310 1.00 89.25 391 VAL A N 1
ATOM 3114 C CA . VAL A 1 391 ? -20.732 0.915 30.694 1.00 89.25 391 VAL A CA 1
ATOM 3115 C C . VAL A 1 391 ? -21.855 0.416 31.600 1.00 89.25 391 VAL A C 1
ATOM 3117 O O . VAL A 1 391 ? -21.593 -0.125 32.676 1.00 89.25 391 VAL A O 1
ATOM 3120 N N . ILE A 1 392 ? -23.111 0.578 31.170 1.00 91.19 392 ILE A N 1
ATOM 3121 C CA . ILE A 1 392 ? -24.284 0.151 31.945 1.00 91.19 392 ILE A CA 1
ATOM 3122 C C . ILE A 1 392 ? -24.227 -1.359 32.188 1.00 91.19 392 ILE A C 1
ATOM 3124 O O . ILE A 1 392 ? -24.308 -1.795 33.335 1.00 91.19 392 ILE A O 1
ATOM 3128 N N . TYR A 1 393 ? -24.030 -2.140 31.128 1.00 93.56 393 TYR A N 1
ATOM 3129 C CA . TYR A 1 393 ? -23.938 -3.593 31.192 1.00 93.56 393 TYR A CA 1
ATOM 3130 C C . TYR A 1 393 ? -22.812 -4.047 32.127 1.00 93.56 393 TYR A C 1
ATOM 3132 O O . TYR A 1 393 ? -23.026 -4.896 32.994 1.00 93.56 393 TYR A O 1
ATOM 3140 N N . ALA A 1 394 ? -21.623 -3.453 32.009 1.00 91.44 394 ALA A N 1
ATOM 3141 C CA . ALA A 1 394 ? -20.485 -3.773 32.857 1.00 91.44 394 ALA A CA 1
ATOM 3142 C C . ALA A 1 394 ? -20.758 -3.477 34.344 1.00 91.44 394 ALA A C 1
ATOM 3144 O O . ALA A 1 394 ? -20.507 -4.330 35.196 1.00 91.44 394 ALA A O 1
ATOM 3145 N N . LEU A 1 395 ? -21.323 -2.309 34.669 1.00 92.56 395 LEU A N 1
ATOM 3146 C CA . LEU A 1 395 ? -21.675 -1.940 36.046 1.00 92.56 395 LEU A CA 1
ATOM 3147 C C . LEU A 1 395 ? -22.779 -2.838 36.628 1.00 92.56 395 LEU A C 1
ATOM 3149 O O . LEU A 1 395 ? -22.715 -3.208 37.803 1.00 92.56 395 LEU A O 1
ATOM 3153 N N . GLU A 1 396 ? -23.760 -3.243 35.818 1.00 94.44 396 GLU A N 1
ATOM 3154 C CA . GLU A 1 396 ? -24.786 -4.213 36.218 1.00 94.44 396 GLU A CA 1
ATOM 3155 C C . GLU A 1 396 ? -24.169 -5.581 36.538 1.00 94.44 396 GLU A C 1
ATOM 3157 O O . GLU A 1 396 ? -24.491 -6.174 37.570 1.00 94.44 396 GLU A O 1
ATOM 3162 N N . LYS A 1 397 ? -23.226 -6.063 35.715 1.00 95.38 397 LYS A N 1
ATOM 3163 C CA . LYS A 1 397 ? -22.497 -7.319 35.971 1.00 95.38 397 LYS A CA 1
ATOM 3164 C C . LYS A 1 397 ? -21.607 -7.265 37.210 1.00 95.38 397 LYS A C 1
ATOM 3166 O O . LYS A 1 397 ? -21.407 -8.296 37.848 1.00 95.38 397 LYS A O 1
ATOM 3171 N N . LEU A 1 398 ? -21.117 -6.083 37.577 1.00 93.31 398 LEU A N 1
ATOM 3172 C CA . LEU A 1 398 ? -20.379 -5.852 38.823 1.00 93.31 398 LEU A CA 1
ATOM 3173 C C . LEU A 1 398 ? -21.291 -5.692 40.051 1.00 93.31 398 LEU A C 1
ATOM 3175 O O . LEU A 1 398 ? -20.783 -5.606 41.167 1.00 93.31 398 LEU A O 1
ATOM 3179 N N . GLY A 1 399 ? -22.617 -5.651 39.875 1.00 95.31 399 GLY A N 1
ATOM 3180 C CA . GLY A 1 399 ? -23.565 -5.447 40.970 1.00 95.31 399 GLY A CA 1
ATOM 3181 C C . GLY A 1 399 ? -23.549 -4.022 41.531 1.00 95.31 399 GLY A C 1
ATOM 3182 O O . GLY A 1 399 ? -23.749 -3.841 42.730 1.00 95.31 399 GLY A O 1
ATOM 3183 N N . LEU A 1 400 ? -23.313 -3.014 40.680 1.00 94.88 400 LEU A N 1
ATOM 3184 C CA . LEU A 1 400 ? -23.200 -1.595 41.053 1.00 94.88 400 LEU A CA 1
ATOM 3185 C C . LEU A 1 400 ? -24.371 -0.743 40.498 1.00 94.88 400 LEU A C 1
ATOM 3187 O O . LEU A 1 400 ? -24.145 0.175 39.704 1.00 94.88 400 LEU A O 1
ATOM 3191 N N . PRO A 1 401 ? -25.638 -0.995 40.891 1.00 94.19 401 PRO A N 1
ATOM 3192 C CA . PRO A 1 401 ? -26.807 -0.303 40.332 1.00 94.19 401 PRO A CA 1
ATOM 3193 C C . PRO A 1 401 ? -26.829 1.206 40.627 1.00 94.19 401 PRO A C 1
ATOM 3195 O O . PRO A 1 401 ? -27.337 1.985 39.818 1.00 94.19 401 PRO A O 1
ATOM 3198 N N . ASP A 1 402 ? -26.245 1.639 41.747 1.00 95.31 402 ASP A N 1
ATOM 3199 C CA . ASP A 1 402 ? -26.136 3.061 42.087 1.00 95.31 402 ASP A CA 1
ATOM 3200 C C . ASP A 1 402 ? -25.219 3.805 41.105 1.00 95.31 402 ASP A C 1
ATOM 3202 O O . ASP A 1 402 ? -25.519 4.932 40.702 1.00 95.31 402 ASP A O 1
ATOM 3206 N N . GLU A 1 403 ? -24.133 3.164 40.659 1.00 93.38 403 GLU A N 1
ATOM 3207 C CA . GLU A 1 403 ? -23.229 3.723 39.649 1.00 93.38 403 GLU A CA 1
ATOM 3208 C C . GLU A 1 403 ? -23.891 3.776 38.267 1.00 93.38 403 GLU A C 1
ATOM 3210 O O . GLU A 1 403 ? -23.730 4.767 37.554 1.00 93.38 403 GLU A O 1
ATOM 3215 N N . VAL A 1 404 ? -24.734 2.793 37.923 1.00 93.69 404 VAL A N 1
ATOM 3216 C CA . VAL A 1 404 ? -25.565 2.836 36.704 1.00 93.69 404 VAL A CA 1
ATOM 3217 C C . VAL A 1 404 ? -26.480 4.061 36.713 1.00 93.69 404 VAL A C 1
ATOM 3219 O O . VAL A 1 404 ? -26.568 4.782 35.716 1.00 93.69 404 VAL A O 1
ATOM 3222 N N . GLN A 1 405 ? -27.157 4.328 37.835 1.00 94.06 405 GLN A N 1
ATOM 3223 C CA . GLN A 1 405 ? -28.039 5.492 37.958 1.00 94.06 405 GLN A CA 1
ATOM 3224 C C . GLN A 1 405 ? -27.258 6.805 37.876 1.00 94.06 405 GLN A C 1
ATOM 3226 O O . GLN A 1 405 ? -27.667 7.717 37.152 1.00 94.06 405 GLN A O 1
ATOM 3231 N N . LYS A 1 406 ? -26.106 6.897 38.552 1.00 93.88 406 LYS A N 1
ATOM 3232 C CA . LYS A 1 406 ? -25.215 8.063 38.458 1.00 93.88 406 LYS A CA 1
ATOM 3233 C C . LYS A 1 406 ? -24.734 8.294 37.026 1.00 93.88 406 LYS A C 1
ATOM 3235 O O . LYS A 1 406 ? -24.754 9.434 36.565 1.00 93.88 406 LYS A O 1
ATOM 3240 N N . PHE A 1 407 ? -24.326 7.244 36.312 1.00 91.12 407 PHE A N 1
ATOM 3241 C CA . PHE A 1 407 ? -23.893 7.339 34.918 1.00 91.12 407 PHE A CA 1
ATOM 3242 C C . PHE A 1 407 ? -25.029 7.824 34.007 1.00 91.12 407 PHE A C 1
ATOM 3244 O O . PHE A 1 407 ? -24.865 8.830 33.319 1.00 91.12 407 PHE A O 1
ATOM 3251 N N . LYS A 1 408 ? -26.224 7.216 34.086 1.00 92.44 408 LYS A N 1
ATOM 3252 C CA . LYS A 1 408 ? -27.411 7.651 33.320 1.00 92.44 408 LYS A CA 1
ATOM 3253 C C . LYS A 1 408 ? -27.770 9.117 33.582 1.00 92.44 408 LYS A C 1
ATOM 3255 O O . LYS A 1 408 ? -28.061 9.859 32.647 1.00 92.44 408 LYS A O 1
ATOM 3260 N N . GLN A 1 409 ? -27.708 9.562 34.840 1.00 93.50 409 GLN A N 1
ATOM 3261 C CA . GLN A 1 409 ? -27.952 10.963 35.199 1.00 93.50 409 GLN A CA 1
ATOM 3262 C C . GLN A 1 409 ? -26.886 11.912 34.635 1.00 93.50 409 GLN A C 1
ATOM 3264 O O . GLN A 1 409 ? -27.234 13.008 34.193 1.00 93.50 409 GLN A O 1
ATOM 3269 N N . ARG A 1 410 ? -25.603 11.518 34.643 1.00 91.75 410 ARG A N 1
ATOM 3270 C CA . ARG A 1 410 ? -24.512 12.297 34.030 1.00 91.75 410 ARG A CA 1
ATOM 3271 C C . ARG A 1 410 ? -24.732 12.453 32.526 1.00 91.75 410 ARG A C 1
ATOM 3273 O O . ARG A 1 410 ? -24.726 13.583 32.044 1.00 91.75 410 ARG A O 1
ATOM 3280 N N . GLN A 1 411 ? -25.044 11.363 31.825 1.00 88.75 411 GLN A N 1
ATOM 3281 C CA . GLN A 1 411 ? -25.312 11.395 30.385 1.00 88.75 411 GLN A CA 1
ATOM 3282 C C . GLN A 1 411 ? -26.546 12.237 30.040 1.00 88.75 411 GLN A C 1
ATOM 3284 O O . GLN A 1 411 ? -26.496 13.078 29.147 1.00 88.75 411 GLN A O 1
ATOM 3289 N N . GLN A 1 412 ? -27.631 12.120 30.813 1.00 89.81 412 GLN A N 1
ATOM 3290 C CA . GLN A 1 412 ? -28.822 12.950 30.610 1.00 89.81 412 GLN A CA 1
ATOM 3291 C C . GLN A 1 412 ? -28.535 14.448 30.817 1.00 89.81 412 GLN A C 1
ATOM 3293 O O . GLN A 1 412 ? -29.102 15.292 30.122 1.00 89.81 412 GLN A O 1
ATOM 3298 N N . LYS A 1 413 ? -27.673 14.801 31.780 1.00 90.94 413 LYS A N 1
ATOM 3299 C CA . LYS A 1 413 ? -27.238 16.191 31.984 1.00 90.94 413 LYS A CA 1
ATOM 3300 C C . LYS A 1 413 ? -26.391 16.692 30.812 1.00 90.94 413 LYS A C 1
ATOM 3302 O O . LYS A 1 413 ? -26.632 17.810 30.367 1.00 90.94 413 LYS A O 1
ATOM 3307 N N . LYS A 1 414 ? -25.464 15.871 30.305 1.00 87.44 414 LYS A N 1
ATOM 3308 C CA . LYS A 1 414 ? -24.615 16.192 29.146 1.00 87.44 414 LYS A CA 1
ATOM 3309 C C . LYS A 1 414 ? -25.462 16.446 27.895 1.00 87.44 414 LYS A C 1
ATOM 3311 O O . LYS A 1 414 ? -25.401 17.539 27.347 1.00 87.44 414 LYS A O 1
ATOM 3316 N N . GLN A 1 415 ? -26.373 15.528 27.563 1.00 86.44 415 GLN A N 1
ATOM 3317 C CA . GLN A 1 415 ? -27.305 15.673 26.436 1.00 86.44 415 GLN A CA 1
ATOM 3318 C C . GLN A 1 415 ? -28.175 16.933 26.536 1.00 86.44 415 GLN A C 1
ATOM 3320 O O . GLN A 1 415 ? -28.407 17.610 25.540 1.00 86.44 415 GLN A O 1
ATOM 3325 N N . LYS A 1 416 ? -28.659 17.279 27.738 1.00 89.00 416 LYS A N 1
ATOM 3326 C CA . LYS A 1 416 ? -29.413 18.527 27.944 1.00 89.00 416 LYS A CA 1
ATOM 3327 C C . LYS A 1 416 ? -28.548 19.770 27.740 1.00 89.00 416 LYS A C 1
ATOM 3329 O O . LYS A 1 416 ? -29.056 20.754 27.216 1.00 89.00 416 LYS A O 1
ATOM 3334 N N . SER A 1 417 ? -27.286 19.740 28.173 1.00 87.69 417 SER A N 1
ATOM 3335 C CA . SER A 1 417 ? -26.345 20.845 27.957 1.00 87.69 417 SER A CA 1
ATOM 3336 C C . SER A 1 417 ? -26.077 21.040 26.467 1.00 87.69 417 SER A C 1
ATOM 3338 O O . SER A 1 417 ? -26.294 22.131 25.959 1.00 87.69 417 SER A O 1
ATOM 3340 N N . GLU A 1 418 ? -25.723 19.967 25.758 1.00 85.62 418 GLU A N 1
ATOM 3341 C CA . GLU A 1 418 ? -25.445 19.995 24.317 1.00 85.62 418 GLU A CA 1
ATOM 3342 C C . GLU A 1 418 ? -26.671 20.432 23.503 1.00 85.62 418 GLU A C 1
ATOM 3344 O O . GLU A 1 418 ? -26.549 21.249 22.595 1.00 85.62 418 GLU A O 1
ATOM 3349 N N . ALA A 1 419 ? -27.871 19.957 23.857 1.00 84.50 419 ALA A N 1
ATOM 3350 C CA . ALA A 1 419 ? -29.110 20.396 23.215 1.00 84.50 419 ALA A CA 1
ATOM 3351 C C . ALA A 1 419 ? -29.368 21.897 23.425 1.00 84.50 419 ALA A C 1
ATOM 3353 O O . ALA A 1 419 ? -29.806 22.581 22.503 1.00 84.50 419 ALA A O 1
ATOM 3354 N N . ASN A 1 420 ? -29.079 22.426 24.617 1.00 85.56 420 ASN A N 1
ATOM 3355 C CA . ASN A 1 420 ? -29.207 23.857 24.884 1.00 85.56 420 ASN A CA 1
ATOM 3356 C C . ASN A 1 420 ? -28.170 24.676 24.106 1.00 85.56 420 ASN A C 1
ATOM 3358 O O . ASN A 1 420 ? -28.520 25.738 23.598 1.00 85.56 420 ASN A O 1
ATOM 3362 N N . ASP A 1 421 ? -26.936 24.184 23.979 1.00 83.00 421 ASP A N 1
ATOM 3363 C CA . ASP A 1 421 ? -25.878 24.844 23.209 1.00 83.00 421 ASP A CA 1
ATOM 3364 C C . ASP A 1 421 ? -26.208 24.859 21.707 1.00 83.00 421 ASP A C 1
ATOM 3366 O O . ASP A 1 421 ? -26.056 25.889 21.051 1.00 83.00 421 ASP A O 1
ATOM 3370 N N . GLN A 1 422 ? -26.755 23.762 21.172 1.00 80.88 422 GLN A N 1
ATOM 3371 C CA . GLN A 1 422 ? -27.254 23.699 19.794 1.00 80.88 422 GLN A CA 1
ATOM 3372 C C . GLN A 1 422 ? -28.435 24.649 19.569 1.00 80.88 422 GLN A C 1
ATOM 3374 O O . GLN A 1 422 ? -28.455 25.380 18.580 1.00 80.88 422 GLN A O 1
ATOM 3379 N N . ILE A 1 423 ? -29.404 24.690 20.493 1.00 79.62 423 ILE A N 1
ATOM 3380 C CA . ILE A 1 423 ? -30.518 25.648 20.430 1.00 79.62 423 ILE A CA 1
ATOM 3381 C C . ILE A 1 423 ? -29.977 27.082 20.462 1.00 79.62 423 ILE A C 1
ATOM 3383 O O . ILE A 1 423 ? -30.413 27.900 19.656 1.00 79.62 423 ILE A O 1
ATOM 3387 N N . ALA A 1 424 ? -29.008 27.379 21.333 1.00 75.81 424 ALA A N 1
ATOM 3388 C CA . ALA A 1 424 ? -28.392 28.697 21.439 1.00 75.81 424 ALA A CA 1
ATOM 3389 C C . ALA A 1 424 ? -27.697 29.107 20.131 1.00 75.81 424 ALA A C 1
ATOM 3391 O O . ALA A 1 424 ? -27.986 30.191 19.623 1.00 75.81 424 ALA A O 1
ATOM 3392 N N . GLN A 1 425 ? -26.877 28.226 19.543 1.00 72.62 425 GLN A N 1
ATOM 3393 C CA . GLN A 1 425 ? -26.209 28.460 18.255 1.00 72.62 425 GLN A CA 1
ATOM 3394 C C . GLN A 1 425 ? -27.214 28.721 17.126 1.00 72.62 425 GLN A C 1
ATOM 3396 O O . GLN A 1 425 ? -27.095 29.722 16.418 1.00 72.62 425 GLN A O 1
ATOM 3401 N N . VAL A 1 426 ? -28.261 27.894 17.022 1.00 66.56 426 VAL A N 1
ATOM 3402 C CA . VAL A 1 426 ? -29.341 28.072 16.036 1.00 66.56 426 VAL A CA 1
ATOM 3403 C C . VAL A 1 426 ? -30.077 29.401 16.241 1.00 66.56 426 VAL A C 1
ATOM 3405 O O . VAL A 1 426 ? -30.404 30.074 15.266 1.00 66.56 426 VAL A O 1
ATOM 3408 N N . THR A 1 427 ? -30.302 29.830 17.487 1.00 60.25 427 THR A N 1
ATOM 3409 C CA . THR A 1 427 ? -30.977 31.109 17.778 1.00 60.25 427 THR A CA 1
ATOM 3410 C C . THR A 1 427 ? -30.114 32.350 17.546 1.00 60.25 427 THR A C 1
ATOM 3412 O O . THR A 1 427 ? -30.665 33.442 17.419 1.00 60.25 427 THR A O 1
ATOM 3415 N N . THR A 1 428 ? -28.786 32.217 17.474 1.00 55.88 428 THR A N 1
ATOM 3416 C CA . THR A 1 428 ? -27.872 33.347 17.235 1.00 55.88 428 THR A CA 1
ATOM 3417 C C . THR A 1 428 ? -27.501 33.565 15.769 1.00 55.88 428 THR A C 1
ATOM 3419 O O . THR A 1 428 ? -27.041 34.658 15.448 1.00 55.88 428 THR A O 1
ATOM 3422 N N . GLU A 1 429 ? -27.713 32.587 14.879 1.00 47.91 429 GLU A N 1
ATOM 3423 C CA . GLU A 1 429 ? -27.200 32.668 13.502 1.00 47.91 429 GLU A CA 1
ATOM 3424 C C . GLU A 1 429 ? -28.237 32.840 12.379 1.00 47.91 429 GLU A C 1
ATOM 3426 O O . GLU A 1 429 ? -27.837 33.337 11.331 1.00 47.91 429 GLU A O 1
ATOM 3431 N N . TYR A 1 430 ? -29.541 32.553 12.536 1.00 43.25 430 TYR A N 1
ATOM 3432 C CA . TYR A 1 430 ? -30.499 32.750 11.427 1.00 43.25 430 TYR A CA 1
ATOM 3433 C C . TYR A 1 430 ? -31.929 33.151 11.834 1.00 43.25 430 TYR A C 1
ATOM 3435 O O . TYR A 1 430 ? -32.587 32.502 12.644 1.00 43.25 430 TYR A O 1
ATOM 3443 N N . ASP A 1 431 ? -32.412 34.211 11.173 1.00 42.22 431 ASP A N 1
ATOM 3444 C CA . ASP A 1 431 ? -33.808 34.651 11.094 1.00 42.22 431 ASP A CA 1
ATOM 3445 C C . ASP A 1 431 ? -34.671 33.536 10.470 1.00 42.22 431 ASP A C 1
ATOM 3447 O O . ASP A 1 431 ? -34.387 33.017 9.385 1.00 42.22 431 ASP A O 1
ATOM 3451 N N . ILE A 1 432 ? -35.693 33.103 11.205 1.00 41.25 432 ILE A N 1
ATOM 3452 C CA . ILE A 1 432 ? -36.446 31.875 10.941 1.00 41.25 432 ILE A CA 1
ATOM 3453 C C . ILE A 1 432 ? -37.544 32.164 9.913 1.00 41.25 432 ILE A C 1
ATOM 3455 O O . ILE A 1 432 ? -38.678 32.489 10.263 1.00 41.25 432 ILE A O 1
ATOM 3459 N N . SER A 1 433 ? -37.242 31.963 8.630 1.00 39.22 433 SER A N 1
ATOM 3460 C CA . SER A 1 433 ? -38.278 31.747 7.615 1.00 39.22 433 SER A CA 1
ATOM 3461 C C . SER A 1 433 ? -37.810 30.848 6.468 1.00 39.22 433 SER A C 1
ATOM 3463 O O . SER A 1 433 ? -37.663 31.327 5.354 1.00 39.22 433 SER A O 1
ATOM 3465 N N . THR A 1 434 ? -37.586 29.555 6.728 1.00 40.78 434 THR A N 1
ATOM 3466 C CA . THR A 1 434 ? -37.920 28.437 5.812 1.00 40.78 434 THR A CA 1
ATOM 3467 C C . THR A 1 434 ? -37.386 27.124 6.380 1.00 40.78 434 THR A C 1
ATOM 3469 O O . THR A 1 434 ? -36.187 26.875 6.341 1.00 40.78 434 THR A O 1
ATOM 3472 N N . TYR A 1 435 ? -38.283 26.259 6.849 1.00 38.31 435 TYR A N 1
ATOM 3473 C CA . TYR A 1 435 ? -38.010 24.836 7.037 1.00 38.31 435 TYR A CA 1
ATOM 3474 C C . TYR A 1 435 ? -38.959 24.036 6.148 1.00 38.31 435 TYR A C 1
ATOM 3476 O O . TYR A 1 435 ? -40.171 24.100 6.337 1.00 38.31 435 TYR A O 1
ATOM 3484 N N . THR A 1 436 ? -38.389 23.241 5.243 1.00 41.94 436 THR A N 1
ATOM 3485 C CA . THR A 1 436 ? -38.857 21.876 4.959 1.00 41.94 436 THR A CA 1
ATOM 3486 C C . THR A 1 436 ? -37.668 21.064 4.456 1.00 41.94 436 THR A C 1
ATOM 3488 O O . THR A 1 436 ? -37.178 21.280 3.352 1.00 41.94 436 THR A O 1
ATOM 3491 N N . LEU A 1 437 ? -37.207 20.174 5.336 1.00 44.62 437 LEU A N 1
ATOM 3492 C CA . LEU A 1 437 ? -36.174 19.158 5.163 1.00 44.62 437 LEU A CA 1
ATOM 3493 C C . LEU A 1 437 ? -36.665 18.033 4.242 1.00 44.62 437 LEU A C 1
ATOM 3495 O O . LEU A 1 437 ? -37.616 17.331 4.580 1.00 44.62 437 LEU A O 1
ATOM 3499 N N . LEU A 1 438 ? -35.957 17.828 3.137 1.00 39.94 438 LEU A N 1
ATOM 3500 C CA . LEU A 1 438 ? -35.734 16.527 2.512 1.00 39.94 438 LEU A CA 1
ATOM 3501 C C . LEU A 1 438 ? -34.250 16.503 2.146 1.00 39.94 438 LEU A C 1
ATOM 3503 O O . LEU A 1 438 ? -33.761 17.470 1.559 1.00 39.94 438 LEU A O 1
ATOM 3507 N N . ASP A 1 439 ? -33.539 15.438 2.518 1.00 46.50 439 ASP A N 1
ATOM 3508 C CA . ASP A 1 439 ? -32.178 15.228 2.028 1.00 46.50 439 ASP A CA 1
ATOM 3509 C C . ASP A 1 439 ? -32.202 15.252 0.492 1.00 46.50 439 ASP A C 1
ATOM 3511 O O . ASP A 1 439 ? -33.067 14.609 -0.117 1.00 46.50 439 ASP A O 1
ATOM 3515 N N . PRO A 1 440 ? -31.312 16.019 -0.156 1.00 52.78 440 PRO A N 1
ATOM 3516 C CA . PRO A 1 440 ? -31.334 16.139 -1.600 1.00 52.78 440 PRO A CA 1
ATOM 3517 C C . PRO A 1 440 ? -31.047 14.790 -2.261 1.00 52.78 440 PRO A C 1
ATOM 3519 O O . PRO A 1 440 ? -30.161 14.042 -1.853 1.00 52.78 440 PRO A O 1
ATOM 3522 N N . LEU A 1 441 ? -31.826 14.480 -3.296 1.00 52.34 441 LEU A N 1
ATOM 3523 C CA . LEU A 1 441 ? -31.969 13.133 -3.860 1.00 52.34 441 LEU A CA 1
ATOM 3524 C C . LEU A 1 441 ? -30.794 12.674 -4.744 1.00 52.34 441 LEU A C 1
ATOM 3526 O O . LEU A 1 441 ? -30.857 11.580 -5.305 1.00 52.34 441 LEU A O 1
ATOM 3530 N N . ASN A 1 442 ? -29.739 13.478 -4.913 1.00 61.09 442 ASN A N 1
ATOM 3531 C CA . ASN A 1 442 ? -28.602 13.138 -5.771 1.00 61.09 442 ASN A CA 1
ATOM 3532 C C . ASN A 1 442 ? -27.268 13.007 -5.008 1.00 61.09 442 ASN A C 1
ATOM 3534 O O . ASN A 1 442 ? -26.936 13.781 -4.111 1.00 61.09 442 ASN A O 1
ATOM 3538 N N . ASN A 1 443 ? -26.478 12.001 -5.404 1.00 58.12 443 ASN A N 1
ATOM 3539 C CA . ASN A 1 443 ? -25.219 11.590 -4.770 1.00 58.12 443 ASN A CA 1
ATOM 3540 C C . ASN A 1 443 ? -24.028 12.471 -5.187 1.00 58.12 443 ASN A C 1
ATOM 3542 O O . ASN A 1 443 ? -23.007 11.957 -5.646 1.00 58.12 443 ASN A O 1
ATOM 3546 N N . SER A 1 444 ? -24.130 13.794 -5.042 1.00 55.81 444 SER A N 1
ATOM 3547 C CA . SER A 1 444 ? -22.996 14.683 -5.313 1.00 55.81 444 SER A CA 1
ATOM 3548 C C . SER A 1 444 ? -21.964 14.569 -4.174 1.00 55.81 444 SER A C 1
ATOM 3550 O O . SER A 1 444 ? -21.986 15.338 -3.209 1.00 55.81 444 SER A O 1
ATOM 3552 N N . LEU A 1 445 ? -21.088 13.567 -4.249 1.00 52.00 445 LEU A N 1
ATOM 3553 C CA . LEU A 1 445 ? -19.991 13.326 -3.307 1.00 52.00 445 LEU A CA 1
ATOM 3554 C C . LEU A 1 445 ? -18.790 14.202 -3.680 1.00 52.00 445 LEU A C 1
ATOM 3556 O O . LEU A 1 445 ? -17.844 13.720 -4.294 1.00 52.00 445 LEU A O 1
ATOM 3560 N N . TRP A 1 446 ? -18.822 15.493 -3.344 1.00 57.31 446 TRP A N 1
ATOM 3561 C CA . TRP A 1 446 ? -17.716 16.396 -3.685 1.00 57.31 446 TRP A CA 1
ATOM 3562 C C . TRP A 1 446 ? -17.338 17.306 -2.516 1.00 57.31 446 TRP A C 1
ATOM 3564 O O . TRP A 1 446 ? -18.127 18.140 -2.075 1.00 57.31 446 TRP A O 1
ATOM 3574 N N . ALA A 1 447 ? -16.101 17.155 -2.033 1.00 47.34 447 ALA A N 1
ATOM 3575 C CA . ALA A 1 447 ? -15.498 18.025 -1.031 1.00 47.34 447 ALA A CA 1
ATOM 3576 C C . ALA A 1 447 ? -14.891 19.273 -1.703 1.00 47.34 447 ALA A C 1
ATOM 3578 O O . ALA A 1 447 ? -14.099 19.162 -2.638 1.00 47.34 447 ALA A O 1
ATOM 3579 N N . GLY A 1 448 ? -15.252 20.470 -1.228 1.00 57.31 448 GLY A N 1
ATOM 3580 C CA . GLY A 1 448 ? -14.540 21.720 -1.544 1.00 57.31 448 GLY A CA 1
ATOM 3581 C C . GLY A 1 448 ? -15.130 22.625 -2.636 1.00 57.31 448 GLY A C 1
ATOM 3582 O O . GLY A 1 448 ? -14.598 23.713 -2.854 1.00 57.31 448 GLY A O 1
ATOM 3583 N N . THR A 1 449 ? -16.233 22.259 -3.296 1.00 65.38 449 THR A N 1
ATOM 3584 C CA . THR A 1 449 ? -16.978 23.180 -4.183 1.0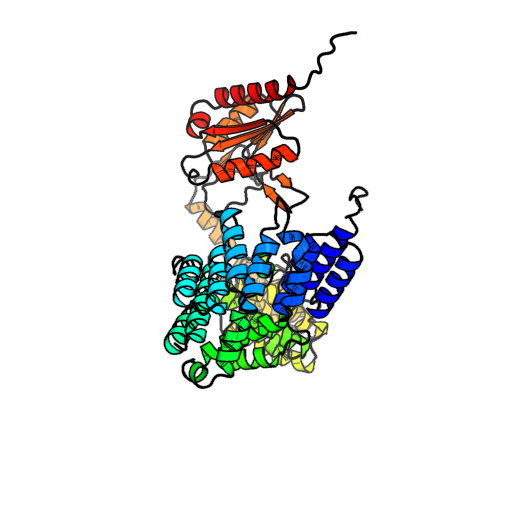0 65.38 449 THR A CA 1
ATOM 3585 C C . THR A 1 449 ? -18.259 23.668 -3.517 1.00 65.38 449 THR A C 1
ATOM 3587 O O . THR A 1 449 ? -18.901 22.948 -2.757 1.00 65.38 449 THR A O 1
ATOM 3590 N N . LYS A 1 450 ? -18.633 24.928 -3.775 1.00 80.25 450 LYS A N 1
ATOM 3591 C CA . LYS A 1 450 ? -19.877 25.503 -3.256 1.00 80.25 450 LYS A CA 1
ATOM 3592 C C . LYS A 1 450 ? -21.064 24.836 -3.952 1.00 80.25 450 LYS A C 1
ATOM 3594 O O . LYS A 1 450 ? -21.376 25.183 -5.088 1.00 80.25 450 LYS A O 1
ATOM 3599 N N . ILE A 1 451 ? -21.703 23.901 -3.259 1.00 87.31 451 ILE A N 1
ATOM 3600 C CA . ILE A 1 451 ? -22.916 23.223 -3.714 1.00 87.31 451 ILE A CA 1
ATOM 3601 C C . ILE A 1 451 ? -24.087 24.216 -3.710 1.00 87.31 451 ILE A C 1
ATOM 3603 O O . ILE A 1 451 ? -24.202 25.056 -2.814 1.00 87.31 451 ILE A O 1
ATOM 3607 N N . ILE A 1 452 ? -24.936 24.142 -4.735 1.00 90.50 452 ILE A N 1
ATOM 3608 C CA . ILE A 1 452 ? -26.171 24.920 -4.845 1.00 90.50 452 ILE A CA 1
ATOM 3609 C C . ILE A 1 452 ? -27.349 23.954 -4.759 1.00 90.50 452 ILE A C 1
ATOM 3611 O O . ILE A 1 452 ? -27.529 23.131 -5.656 1.00 90.50 452 ILE A O 1
ATOM 3615 N N . ASP A 1 453 ? -28.152 24.076 -3.704 1.00 89.75 453 ASP A N 1
ATOM 3616 C CA . ASP A 1 453 ? -29.413 23.348 -3.579 1.00 89.75 453 ASP A CA 1
ATOM 3617 C C . ASP A 1 453 ? -30.509 24.035 -4.409 1.00 89.75 453 ASP A C 1
ATOM 3619 O O . ASP A 1 453 ? -30.751 25.239 -4.277 1.00 89.75 453 ASP A O 1
ATOM 3623 N N . HIS A 1 454 ? -31.179 23.273 -5.273 1.00 93.62 454 HIS A N 1
ATOM 3624 C CA . HIS A 1 454 ? -32.300 23.734 -6.093 1.00 93.62 454 HIS A CA 1
ATOM 3625 C C . HIS A 1 454 ? -33.285 22.588 -6.329 1.00 93.62 454 HIS A C 1
ATOM 3627 O O . HIS A 1 454 ? -32.903 21.538 -6.835 1.00 93.62 454 HIS A O 1
ATOM 3633 N N . ASP A 1 455 ? -34.556 22.782 -5.960 1.00 92.00 455 ASP A N 1
ATOM 3634 C CA . ASP A 1 455 ? -35.636 21.792 -6.148 1.00 92.00 455 ASP A CA 1
ATOM 3635 C C . ASP A 1 455 ? -35.351 20.414 -5.506 1.00 92.00 455 ASP A C 1
ATOM 3637 O O . ASP A 1 455 ? -35.718 19.372 -6.045 1.00 92.00 455 ASP A O 1
ATOM 3641 N N . GLY A 1 456 ? -34.659 20.406 -4.359 1.00 88.06 456 GLY A N 1
ATOM 3642 C CA . GLY A 1 456 ? -34.264 19.175 -3.660 1.00 88.06 456 GLY A CA 1
ATOM 3643 C C . GLY A 1 456 ? -33.110 18.413 -4.325 1.00 88.06 456 GLY A C 1
ATOM 3644 O O . GLY A 1 456 ? -32.917 17.230 -4.052 1.00 88.06 456 GLY A O 1
ATOM 3645 N N . LEU A 1 457 ? -32.353 19.067 -5.210 1.00 90.19 457 LEU A N 1
ATOM 3646 C CA . LEU A 1 457 ? -31.185 18.518 -5.898 1.00 90.19 457 LEU A CA 1
ATOM 3647 C C . LEU A 1 457 ? -29.971 19.432 -5.706 1.00 90.19 457 LEU A C 1
ATOM 3649 O O . LEU A 1 457 ? -30.114 20.644 -5.547 1.00 90.19 457 LEU A O 1
ATOM 3653 N N . ARG A 1 458 ? -28.773 18.849 -5.764 1.00 89.88 458 ARG A N 1
ATOM 3654 C CA . ARG A 1 458 ? -27.488 19.554 -5.668 1.00 89.88 458 ARG A CA 1
ATOM 3655 C C . ARG A 1 458 ? -26.868 19.782 -7.042 1.00 89.88 458 ARG A C 1
ATOM 3657 O O . ARG A 1 458 ? -26.768 18.844 -7.835 1.00 89.88 458 ARG A O 1
ATOM 3664 N N . PHE A 1 459 ? -26.405 21.006 -7.285 1.00 92.00 459 PHE A N 1
ATOM 3665 C CA . PHE A 1 459 ? -25.711 21.424 -8.507 1.00 92.00 459 PHE A CA 1
ATOM 3666 C C . PHE A 1 459 ? -24.358 22.059 -8.193 1.00 92.00 459 PHE A C 1
ATOM 3668 O O . PHE A 1 459 ? -24.171 22.664 -7.132 1.00 92.00 459 PHE A O 1
ATOM 3675 N N . ARG A 1 460 ? -23.414 21.946 -9.133 1.00 89.62 460 ARG A N 1
ATOM 3676 C CA . ARG A 1 460 ? -22.051 22.482 -8.994 1.00 89.62 460 ARG A CA 1
ATOM 3677 C C . ARG A 1 460 ? -21.950 23.918 -9.491 1.00 89.62 460 ARG A C 1
ATOM 3679 O O . ARG A 1 460 ? -21.051 24.659 -9.090 1.00 89.62 460 ARG A O 1
ATOM 3686 N N . SER A 1 461 ? -22.879 24.338 -10.347 1.00 92.12 461 SER A N 1
ATOM 3687 C CA . SER A 1 461 ? -22.880 25.677 -10.920 1.00 92.12 461 SER A CA 1
ATOM 3688 C C . SER A 1 461 ? -24.281 26.259 -11.078 1.00 92.12 461 SER A C 1
ATOM 3690 O O . SER A 1 461 ? -25.289 25.569 -11.220 1.00 92.12 461 SER A O 1
ATOM 3692 N N . ARG A 1 462 ? -24.350 27.593 -11.102 1.00 94.44 462 ARG A N 1
ATOM 3693 C CA . ARG A 1 462 ? -25.596 28.299 -11.423 1.00 94.44 462 ARG A CA 1
ATOM 3694 C C . ARG A 1 462 ? -26.033 28.063 -12.876 1.00 94.44 462 ARG A C 1
ATOM 3696 O O . ARG A 1 462 ? -27.218 28.176 -13.177 1.00 94.44 462 ARG A O 1
ATOM 3703 N N . SER A 1 463 ? -25.092 27.750 -13.764 1.00 95.62 463 SER A N 1
ATOM 3704 C CA . SER A 1 463 ? -25.361 27.419 -15.164 1.00 95.62 463 SER A CA 1
ATOM 3705 C C . SER A 1 463 ? -26.092 26.084 -15.293 1.00 95.62 463 SER A C 1
ATOM 3707 O O . SER A 1 463 ? -27.080 26.017 -16.018 1.00 95.62 463 SER A O 1
ATOM 3709 N N . GLU A 1 464 ? -25.699 25.063 -14.526 1.00 96.19 464 GLU A N 1
ATOM 3710 C CA . GLU A 1 464 ? -26.454 23.805 -14.436 1.00 96.19 464 GLU A CA 1
ATOM 3711 C C . GLU A 1 464 ? -27.889 24.044 -13.957 1.00 96.19 464 GLU A C 1
ATOM 3713 O O . GLU A 1 464 ? -28.827 23.579 -14.597 1.00 96.19 464 GLU A O 1
ATOM 3718 N N . VAL A 1 465 ? -28.093 24.844 -12.903 1.00 96.81 465 VAL A N 1
ATOM 3719 C CA . VAL A 1 465 ? -29.446 25.184 -12.412 1.00 96.81 465 VAL A CA 1
ATOM 3720 C C . VAL A 1 465 ? -30.318 25.790 -13.525 1.00 96.81 465 VAL A C 1
ATOM 3722 O O . VAL A 1 465 ? -31.499 25.470 -13.657 1.00 96.81 465 VAL A O 1
ATOM 3725 N N . ARG A 1 466 ? -29.741 26.630 -14.393 1.00 97.50 466 ARG A N 1
ATOM 3726 C CA . ARG A 1 466 ? -30.468 27.209 -15.534 1.00 97.50 466 ARG A CA 1
ATOM 3727 C C . ARG A 1 466 ? -30.832 26.171 -16.595 1.00 97.50 466 ARG A C 1
ATOM 3729 O O . ARG A 1 466 ? -31.932 26.250 -17.148 1.00 97.50 466 ARG A O 1
ATOM 3736 N N . ILE A 1 467 ? -29.941 25.218 -16.874 1.00 98.38 467 ILE A N 1
ATOM 3737 C CA . ILE A 1 467 ? -30.212 24.098 -17.785 1.00 98.38 467 ILE A CA 1
ATOM 3738 C C . ILE A 1 467 ? -31.293 23.186 -17.204 1.00 98.38 467 ILE A C 1
ATOM 3740 O O . ILE A 1 467 ? -32.246 22.866 -17.914 1.00 98.38 467 ILE A O 1
ATOM 3744 N N . TYR A 1 468 ? -31.217 22.862 -15.910 1.00 98.12 468 TYR A N 1
ATOM 3745 C CA . TYR A 1 468 ? -32.254 22.132 -15.181 1.00 98.12 468 TYR A CA 1
ATOM 3746 C C . TYR A 1 468 ? -33.633 22.769 -15.389 1.00 98.12 468 TYR A C 1
ATOM 3748 O O . TYR A 1 468 ? -34.569 22.110 -15.849 1.00 98.12 468 TYR A O 1
ATOM 3756 N N . ASP A 1 469 ? -33.753 24.076 -15.143 1.00 97.94 469 ASP A N 1
ATOM 3757 C CA . ASP A 1 469 ? -35.019 24.788 -15.309 1.00 97.94 469 ASP A CA 1
ATOM 3758 C C . ASP A 1 469 ? -35.511 24.775 -16.769 1.00 97.94 469 ASP A C 1
ATOM 3760 O O . ASP A 1 469 ? -36.715 24.672 -17.022 1.00 97.94 469 ASP A O 1
ATOM 3764 N N . ALA A 1 470 ? -34.604 24.875 -17.746 1.00 98.31 470 ALA A N 1
ATOM 3765 C CA . ALA A 1 470 ? -34.941 24.828 -19.170 1.00 98.31 470 ALA A CA 1
ATOM 3766 C C . ALA A 1 470 ? -35.411 23.436 -19.628 1.00 98.31 470 ALA A C 1
ATOM 3768 O O . ALA A 1 470 ? -36.369 23.339 -20.406 1.00 98.31 470 ALA A O 1
ATOM 3769 N N . LEU A 1 471 ? -34.790 22.366 -19.125 1.00 98.19 471 LEU A N 1
ATOM 3770 C CA . LEU A 1 471 ? -35.217 20.983 -19.352 1.00 98.19 471 LEU A CA 1
ATOM 3771 C C . LEU A 1 471 ? -36.581 20.720 -18.694 1.00 98.19 471 LEU A C 1
ATOM 3773 O O . LEU A 1 471 ? -37.490 20.192 -19.342 1.00 98.19 471 LEU A O 1
ATOM 3777 N N . LYS A 1 472 ? -36.768 21.178 -17.447 1.00 97.81 472 LYS A N 1
ATOM 3778 C CA . LYS A 1 472 ? -38.030 21.070 -16.696 1.00 97.81 472 LYS A CA 1
ATOM 3779 C C . LYS A 1 472 ? -39.181 21.788 -17.405 1.00 97.81 472 LYS A C 1
ATOM 3781 O O . LYS A 1 472 ? -40.257 21.208 -17.556 1.00 97.81 472 LYS A O 1
ATOM 3786 N N . ARG A 1 473 ? -38.967 23.008 -17.923 1.00 97.88 473 ARG A N 1
ATOM 3787 C CA . ARG A 1 473 ? -39.976 23.748 -18.716 1.00 97.88 473 ARG A CA 1
ATOM 3788 C C . ARG A 1 473 ? -40.446 22.977 -19.954 1.00 97.88 473 ARG A C 1
ATOM 3790 O O . ARG A 1 473 ? -41.625 23.050 -20.296 1.00 97.88 473 ARG A O 1
ATOM 3797 N N . ARG A 1 474 ? -39.552 22.219 -20.597 1.00 97.75 474 ARG A N 1
ATOM 3798 C CA . ARG A 1 474 ? -39.851 21.383 -21.777 1.00 97.75 474 ARG A CA 1
ATOM 3799 C C . ARG A 1 474 ? -40.491 20.038 -21.435 1.00 97.75 474 ARG A C 1
ATOM 3801 O O . ARG A 1 474 ? -40.855 19.312 -22.353 1.00 97.75 474 ARG A O 1
ATOM 3808 N N . ARG A 1 475 ? -40.663 19.724 -20.144 1.00 97.38 475 ARG A N 1
ATOM 3809 C CA . ARG A 1 475 ? -41.245 18.460 -19.659 1.00 97.38 475 ARG A CA 1
ATOM 3810 C C . ARG A 1 475 ? -40.501 17.233 -20.197 1.00 97.38 475 ARG A C 1
ATOM 3812 O O . ARG A 1 475 ? -41.119 16.237 -20.562 1.00 97.38 475 ARG A O 1
ATOM 3819 N N . LEU A 1 476 ? -39.176 17.332 -20.272 1.00 97.25 476 LEU A N 1
ATOM 3820 C CA . LEU A 1 476 ? -38.313 16.228 -20.683 1.00 97.25 476 LEU A CA 1
ATOM 3821 C C . LEU A 1 476 ? -38.037 15.296 -19.504 1.00 97.25 476 LEU A C 1
ATOM 3823 O O . LEU A 1 476 ? -38.013 15.734 -18.354 1.00 97.25 476 LEU A O 1
ATOM 3827 N N . LEU A 1 477 ? -37.777 14.024 -19.804 1.00 97.31 477 LEU A N 1
ATOM 3828 C CA . LEU A 1 477 ? -37.181 13.107 -18.842 1.00 97.31 477 LEU A CA 1
ATOM 3829 C C . LEU A 1 477 ? -35.672 13.350 -18.825 1.00 97.31 477 LEU A C 1
ATOM 3831 O O . LEU A 1 477 ? -35.010 13.229 -19.855 1.00 97.31 477 LEU A O 1
ATOM 3835 N N . PHE A 1 478 ? -35.121 13.681 -17.664 1.00 97.62 478 PHE A N 1
ATOM 3836 C CA . PHE A 1 478 ? -33.683 13.844 -17.497 1.00 97.62 478 PHE A CA 1
ATOM 3837 C C . PHE A 1 478 ? -33.254 13.497 -16.070 1.00 97.62 478 PHE A C 1
ATOM 3839 O O . PHE A 1 478 ? -34.060 13.530 -15.141 1.00 97.62 478 PHE A O 1
ATOM 3846 N N . ILE A 1 479 ? -31.978 13.153 -15.918 1.00 96.56 479 ILE A N 1
ATOM 3847 C CA . ILE A 1 479 ? -31.334 12.791 -14.657 1.00 96.56 479 ILE A CA 1
ATOM 3848 C C . ILE A 1 479 ? -30.130 13.728 -14.493 1.00 96.56 479 ILE A C 1
ATOM 3850 O O . ILE A 1 479 ? -29.134 13.551 -15.201 1.00 96.56 479 ILE A O 1
ATOM 3854 N N . PRO A 1 480 ? -30.219 14.754 -13.628 1.00 95.75 480 PRO A N 1
ATOM 3855 C CA . PRO A 1 480 ? -29.085 15.620 -13.336 1.00 95.75 480 PRO A CA 1
ATOM 3856 C C . PRO A 1 480 ? -28.107 14.911 -12.394 1.00 95.75 480 PRO A C 1
ATOM 3858 O O . PRO A 1 480 ? -28.544 14.275 -11.431 1.00 95.75 480 PRO A O 1
ATOM 3861 N N . ASN A 1 481 ? -26.802 15.049 -12.639 1.00 91.44 481 ASN A N 1
ATOM 3862 C CA . ASN A 1 481 ? -25.743 14.516 -11.773 1.00 91.44 481 ASN A CA 1
ATOM 3863 C C . ASN A 1 481 ? -25.914 13.010 -11.476 1.00 91.44 481 ASN A C 1
ATOM 3865 O O . ASN A 1 481 ? -25.768 12.537 -10.347 1.00 91.44 481 ASN A O 1
ATOM 3869 N N . GLY A 1 482 ? -26.306 12.244 -12.500 1.00 88.75 482 GLY A N 1
ATOM 3870 C CA . GLY A 1 482 ? -26.575 10.813 -12.375 1.00 88.75 482 GLY A CA 1
ATOM 3871 C C . GLY A 1 482 ? -25.285 9.999 -12.341 1.00 88.75 482 GLY A C 1
ATOM 3872 O O . GLY A 1 482 ? -24.478 10.099 -13.255 1.00 88.75 482 GLY A O 1
ATOM 3873 N N . MET A 1 483 ? -25.094 9.145 -11.333 1.00 88.69 483 MET A N 1
ATOM 3874 C CA . MET A 1 483 ? -23.918 8.271 -11.266 1.00 88.69 483 MET A CA 1
ATOM 3875 C C . MET A 1 483 ? -24.060 7.077 -12.223 1.00 88.69 483 MET A C 1
ATOM 3877 O O . MET A 1 483 ? -24.871 6.180 -12.004 1.00 88.69 483 MET A O 1
ATOM 3881 N N . ALA A 1 484 ? -23.240 7.041 -13.267 1.00 87.69 484 ALA A N 1
ATOM 3882 C CA . ALA A 1 484 ? -23.077 5.911 -14.169 1.00 87.69 484 ALA A CA 1
ATOM 3883 C C . ALA A 1 484 ? -21.974 4.970 -13.668 1.00 87.69 484 ALA A C 1
ATOM 3885 O O . ALA A 1 484 ? -20.870 5.408 -13.337 1.00 87.69 484 ALA A O 1
ATOM 3886 N N . VAL A 1 485 ? -22.263 3.668 -13.656 1.00 86.25 485 VAL A N 1
ATOM 3887 C CA . VAL A 1 485 ? -21.314 2.606 -13.297 1.00 86.25 485 VAL A CA 1
ATOM 3888 C C . VAL A 1 485 ? -21.000 1.777 -14.538 1.00 86.25 485 VAL A C 1
ATOM 3890 O O . VAL A 1 485 ? -21.898 1.222 -15.170 1.00 86.25 485 VAL A O 1
ATOM 3893 N N . PHE A 1 486 ? -19.719 1.677 -14.883 1.00 81.38 486 PHE A N 1
ATOM 3894 C CA . PHE A 1 486 ? -19.246 0.930 -16.047 1.00 81.38 486 PHE A CA 1
ATOM 3895 C C . PHE A 1 486 ? -18.823 -0.476 -15.616 1.00 81.38 486 PHE A C 1
ATOM 3897 O O . PHE A 1 486 ? -17.713 -0.683 -15.124 1.00 81.38 486 PHE A O 1
ATOM 3904 N N . GLY A 1 487 ? -19.715 -1.453 -15.804 1.00 64.19 487 GLY A N 1
ATOM 3905 C CA . GLY A 1 487 ? -19.615 -2.788 -15.195 1.00 64.19 487 GLY A CA 1
ATOM 3906 C C . GLY A 1 487 ? -18.347 -3.599 -15.497 1.00 64.19 487 GLY A C 1
ATOM 3907 O O . GLY A 1 487 ? -18.018 -4.489 -14.727 1.00 64.19 487 GLY A O 1
ATOM 3908 N N . ARG A 1 488 ? -17.605 -3.302 -16.573 1.00 57.53 488 ARG A N 1
ATOM 3909 C CA . ARG A 1 488 ? -16.346 -4.011 -16.890 1.00 57.53 488 ARG A CA 1
ATOM 3910 C C . ARG A 1 488 ? -15.111 -3.477 -16.174 1.00 57.53 488 ARG A C 1
ATOM 3912 O O . ARG A 1 488 ? -14.109 -4.174 -16.131 1.00 57.53 488 ARG A O 1
ATOM 3919 N N . LEU A 1 489 ? -15.158 -2.242 -15.686 1.00 57.38 489 LEU A N 1
ATOM 3920 C CA . LEU A 1 489 ? -13.965 -1.540 -15.212 1.00 57.38 489 LEU A CA 1
ATOM 3921 C C . LEU A 1 489 ? -14.142 -0.956 -13.805 1.00 57.38 489 LEU A C 1
ATOM 3923 O O . LEU A 1 489 ? -13.249 -0.281 -13.312 1.00 57.38 489 LEU A O 1
ATOM 3927 N N . GLY A 1 490 ? -15.318 -1.121 -13.185 1.00 65.94 490 GLY A N 1
ATOM 3928 C CA . GLY A 1 490 ? -15.630 -0.531 -11.878 1.00 65.94 490 GLY A CA 1
ATOM 3929 C C . GLY A 1 490 ? -15.659 1.005 -11.864 1.00 65.94 490 GLY A C 1
ATOM 3930 O O . GLY A 1 490 ? -15.962 1.606 -10.835 1.00 65.94 490 GLY A O 1
ATOM 3931 N N . PHE A 1 491 ? -15.384 1.661 -12.998 1.00 73.25 491 PHE A N 1
ATOM 3932 C CA . PHE A 1 491 ? -15.354 3.112 -13.084 1.00 73.25 491 PHE A CA 1
ATOM 3933 C C . PHE A 1 491 ? -16.739 3.704 -12.846 1.00 73.25 491 PHE A C 1
ATOM 3935 O O . PHE A 1 491 ? -17.747 3.248 -13.391 1.00 73.25 491 PHE A O 1
ATOM 3942 N N . LYS A 1 492 ? -16.757 4.774 -12.054 1.00 83.31 492 LYS A N 1
ATOM 3943 C CA . LYS A 1 492 ? -17.928 5.600 -11.785 1.00 83.31 492 LYS A CA 1
ATOM 3944 C C . LYS A 1 492 ? -17.762 6.943 -12.498 1.00 83.31 492 LYS A C 1
ATOM 3946 O O . LYS A 1 492 ? -16.674 7.531 -12.468 1.00 83.31 492 LYS A O 1
ATOM 3951 N N . ARG A 1 493 ? -18.806 7.420 -13.178 1.00 85.06 493 ARG A N 1
ATOM 3952 C CA . ARG A 1 493 ? -18.823 8.741 -13.832 1.00 85.06 493 ARG A CA 1
ATOM 3953 C C . ARG A 1 493 ? -20.154 9.428 -13.611 1.00 85.06 493 ARG A C 1
ATOM 3955 O O . ARG A 1 493 ? -21.187 8.783 -13.633 1.00 85.06 493 ARG A O 1
ATOM 3962 N N . GLU A 1 494 ? -20.114 10.739 -13.475 1.00 89.62 494 GLU A N 1
ATOM 3963 C CA . GLU A 1 494 ? -21.286 11.566 -13.208 1.00 89.62 494 GLU A CA 1
ATOM 3964 C C . GLU A 1 494 ? -21.366 12.650 -14.291 1.00 89.62 494 GLU A C 1
ATOM 3966 O O . GLU A 1 494 ? -20.638 13.640 -14.173 1.00 89.62 494 GLU A O 1
ATOM 3971 N N . PRO A 1 495 ? -22.134 12.440 -15.380 1.00 92.69 495 PRO A N 1
ATOM 3972 C CA . PRO A 1 495 ? -22.480 13.506 -16.313 1.00 92.69 495 PRO A CA 1
ATOM 3973 C C . PRO A 1 495 ? -23.353 14.560 -15.636 1.00 92.69 495 PRO A C 1
ATOM 3975 O O . PRO A 1 495 ? -24.186 14.216 -14.789 1.00 92.69 495 PRO A O 1
ATOM 3978 N N . ASP A 1 496 ? -23.236 15.813 -16.072 1.00 94.06 496 ASP A N 1
ATOM 3979 C CA . ASP A 1 496 ? -24.056 16.896 -15.526 1.00 94.06 496 ASP A CA 1
ATOM 3980 C C . ASP A 1 496 ? -25.550 16.656 -15.814 1.00 94.06 496 ASP A C 1
ATOM 3982 O O . ASP A 1 496 ? -26.389 16.749 -14.915 1.00 94.06 496 ASP A O 1
ATOM 3986 N N . PHE A 1 497 ? -25.897 16.270 -17.051 1.00 96.25 497 PHE A N 1
ATOM 3987 C CA . PHE A 1 497 ? -27.266 15.903 -17.428 1.00 96.25 497 PHE A CA 1
ATOM 3988 C C . PHE A 1 497 ? -27.314 14.701 -18.370 1.00 96.25 497 PHE A C 1
ATOM 3990 O O . PHE A 1 497 ? -26.806 14.749 -19.490 1.00 96.25 497 PHE A O 1
ATOM 3997 N N . LEU A 1 498 ? -28.035 13.653 -17.964 1.00 96.12 498 LEU A N 1
ATOM 3998 C CA . LEU A 1 498 ? -28.453 12.559 -18.840 1.00 96.12 498 LEU A CA 1
ATOM 3999 C C . LEU A 1 498 ? -29.912 12.778 -19.266 1.00 96.12 498 LEU A C 1
ATOM 4001 O O . LEU A 1 498 ? -30.812 12.782 -18.431 1.00 96.12 498 LEU A O 1
ATOM 4005 N N . ILE A 1 499 ? -30.159 12.970 -20.560 1.00 97.75 499 ILE A N 1
ATOM 4006 C CA . ILE A 1 499 ? -31.452 13.413 -21.101 1.00 97.75 499 ILE A CA 1
ATOM 4007 C C . ILE A 1 499 ? -32.045 12.320 -21.993 1.00 97.75 499 ILE A C 1
ATOM 4009 O O . ILE A 1 499 ? -31.350 11.772 -22.850 1.00 97.75 499 ILE A O 1
ATOM 4013 N N . CYS A 1 500 ? -33.340 12.042 -21.821 1.00 97.12 500 CYS A N 1
ATOM 4014 C CA . CYS A 1 500 ? -34.107 11.111 -22.640 1.00 97.12 500 CYS A CA 1
ATOM 4015 C C . CYS A 1 500 ? -35.216 11.834 -23.416 1.00 97.12 500 CYS A C 1
ATOM 4017 O O . CYS A 1 500 ? -36.080 12.492 -22.828 1.00 97.12 500 CYS A O 1
ATOM 4019 N N . LYS A 1 501 ? -35.222 11.672 -24.742 1.00 96.88 501 LYS A N 1
ATOM 4020 C CA . LYS A 1 501 ? -36.281 12.164 -25.633 1.00 96.88 501 LYS A CA 1
ATOM 4021 C C . LYS A 1 501 ? -36.631 11.085 -26.651 1.00 96.88 501 LYS A C 1
ATOM 4023 O O . LYS A 1 501 ? -35.756 10.605 -27.363 1.00 96.88 501 LYS A O 1
ATOM 4028 N N . ASP A 1 502 ? -37.905 10.701 -26.706 1.00 94.81 502 ASP A N 1
ATOM 4029 C CA . ASP A 1 502 ? -38.430 9.706 -27.654 1.00 94.81 502 ASP A CA 1
ATOM 4030 C C . ASP A 1 502 ? -37.638 8.381 -27.648 1.00 94.81 502 ASP A C 1
ATOM 4032 O O . ASP A 1 502 ? -37.346 7.792 -28.688 1.00 94.81 502 ASP A O 1
ATOM 4036 N N . GLY A 1 503 ? -37.235 7.934 -26.451 1.00 93.81 503 GLY A N 1
ATOM 4037 C CA . GLY A 1 503 ? -36.437 6.718 -26.241 1.00 93.81 503 GLY A CA 1
ATOM 4038 C C . GLY A 1 503 ? -34.940 6.862 -26.543 1.00 93.81 503 GLY A C 1
ATOM 4039 O O . GLY A 1 503 ? -34.194 5.896 -26.381 1.00 93.81 503 GLY A O 1
ATOM 4040 N N . LYS A 1 504 ? -34.480 8.046 -26.961 1.00 93.94 504 LYS A N 1
ATOM 4041 C CA . LYS A 1 504 ? -33.071 8.341 -27.246 1.00 93.94 504 LYS A CA 1
ATOM 4042 C C . LYS A 1 504 ? -32.412 8.972 -26.032 1.00 93.94 504 LYS A C 1
ATOM 4044 O O . LYS A 1 504 ? -32.977 9.888 -25.439 1.00 93.94 504 LYS A O 1
ATOM 4049 N N . TRP A 1 505 ? -31.195 8.535 -25.731 1.00 95.56 505 TRP A N 1
ATOM 4050 C CA . TRP A 1 505 ? -30.397 9.051 -24.624 1.00 95.56 505 TRP A CA 1
ATOM 4051 C C . TRP A 1 505 ? -29.216 9.875 -25.125 1.00 95.56 505 TRP A C 1
ATOM 4053 O O . TRP A 1 505 ? -28.523 9.481 -26.069 1.00 95.56 505 TRP A O 1
ATOM 4063 N N . GLY A 1 506 ? -28.967 10.999 -24.462 1.00 96.19 506 GLY A N 1
ATOM 4064 C CA . GLY A 1 506 ? -27.787 11.823 -24.684 1.00 96.19 506 GLY A CA 1
ATOM 4065 C C . GLY A 1 506 ? -27.298 12.486 -23.402 1.00 96.19 506 GLY A C 1
ATOM 4066 O O . GLY A 1 506 ? -28.045 12.597 -22.432 1.00 96.19 506 GLY A O 1
ATOM 4067 N N . ILE A 1 507 ? -26.046 12.935 -23.420 1.00 96.12 507 ILE A N 1
ATOM 4068 C CA . ILE A 1 507 ? -25.395 13.626 -22.305 1.00 96.12 507 ILE A CA 1
ATOM 4069 C C . ILE A 1 507 ? -25.099 15.074 -22.695 1.00 96.12 507 ILE A C 1
ATOM 4071 O O . ILE A 1 507 ? -24.527 15.324 -23.757 1.00 96.12 507 ILE A O 1
ATOM 4075 N N . LEU A 1 508 ? -25.474 16.005 -21.822 1.00 97.00 508 LEU A N 1
ATOM 4076 C CA . LEU A 1 508 ? -25.154 17.425 -21.924 1.00 97.00 508 LEU A CA 1
ATOM 4077 C C . LEU A 1 508 ? -24.234 17.791 -20.756 1.00 97.00 508 LEU A C 1
ATOM 4079 O O . LEU A 1 508 ? -24.656 17.701 -19.605 1.00 97.00 508 LEU A O 1
ATOM 4083 N N . GLU A 1 509 ? -23.006 18.204 -21.064 1.00 95.06 509 GLU A N 1
ATOM 4084 C CA . GLU A 1 509 ? -22.004 18.641 -20.080 1.00 95.06 509 GLU A CA 1
ATOM 4085 C C . GLU A 1 509 ? -21.857 20.169 -20.101 1.00 95.06 509 GLU A C 1
ATOM 4087 O O . GLU A 1 509 ? -21.795 20.783 -21.173 1.00 95.06 509 GLU A O 1
ATOM 4092 N N . VAL A 1 510 ? -21.776 20.791 -18.924 1.00 94.19 510 VAL A N 1
ATOM 4093 C CA . VAL A 1 510 ? -21.596 22.235 -18.743 1.00 94.19 510 VAL A CA 1
ATOM 4094 C C . VAL A 1 510 ? -20.135 22.518 -18.390 1.00 94.19 510 VAL A C 1
ATOM 4096 O O . VAL A 1 510 ? -19.696 22.331 -17.258 1.00 94.19 510 VAL A O 1
ATOM 4099 N N . ILE A 1 511 ? -19.355 23.019 -19.348 1.00 90.81 511 ILE A N 1
ATOM 4100 C CA . ILE A 1 511 ? -17.937 23.303 -19.117 1.00 90.81 511 ILE A CA 1
ATOM 4101 C C . ILE A 1 511 ? -17.759 24.677 -18.470 1.00 90.81 511 ILE A C 1
ATOM 4103 O O . ILE A 1 511 ? -18.142 25.692 -19.042 1.00 90.81 511 ILE A O 1
ATOM 4107 N N . SER A 1 512 ? -17.119 24.731 -17.301 1.00 82.44 512 SER A N 1
ATOM 4108 C CA . SER A 1 512 ? -16.751 25.996 -16.653 1.00 82.44 512 SER A CA 1
ATOM 4109 C C . SER A 1 512 ? -15.307 26.420 -16.960 1.00 82.44 512 SER A C 1
ATOM 4111 O O . SER A 1 512 ? -14.416 25.577 -17.081 1.00 82.44 512 SER A O 1
ATOM 4113 N N . GLU A 1 513 ? -15.034 27.732 -16.979 1.00 60.25 513 GLU A N 1
ATOM 4114 C CA . GLU A 1 513 ? -13.682 28.273 -17.214 1.00 60.25 513 GLU A CA 1
ATOM 4115 C C . GLU A 1 513 ? -12.630 27.792 -16.194 1.00 60.25 513 GLU A C 1
ATOM 4117 O O . GLU A 1 513 ? -11.437 27.745 -16.490 1.00 60.25 513 GLU A O 1
ATOM 4122 N N . ARG A 1 514 ? -13.059 27.374 -14.995 1.00 58.66 514 ARG A N 1
ATOM 4123 C CA . ARG A 1 514 ? -12.168 26.884 -13.928 1.00 58.66 514 ARG A CA 1
ATOM 4124 C C . ARG A 1 514 ? -11.650 25.457 -14.155 1.00 58.66 514 ARG A C 1
ATOM 4126 O O . ARG A 1 514 ? -10.758 25.028 -13.432 1.00 58.66 514 ARG A O 1
ATOM 4133 N N . THR A 1 515 ? -12.174 24.734 -15.145 1.00 52.06 515 THR A N 1
ATOM 4134 C CA . THR A 1 515 ? -11.883 23.307 -15.403 1.00 52.06 515 THR A CA 1
ATOM 4135 C C . THR A 1 515 ? -11.052 23.047 -16.673 1.00 52.06 515 THR A C 1
ATOM 4137 O O . THR A 1 515 ? -10.838 21.898 -17.049 1.00 52.06 515 THR A O 1
ATOM 4140 N N . HIS A 1 516 ? -10.514 24.087 -17.324 1.00 47.75 516 HIS A N 1
ATOM 4141 C CA . HIS A 1 516 ? -9.958 23.990 -18.684 1.00 47.75 516 HIS A CA 1
ATOM 4142 C C . HIS A 1 516 ? -8.511 23.506 -18.937 1.00 47.75 516 HIS A C 1
ATOM 4144 O O . HIS A 1 516 ? -8.158 23.451 -20.116 1.00 47.75 516 HIS A O 1
ATOM 4150 N N . PRO A 1 517 ? -7.661 23.062 -17.988 1.00 51.25 517 PRO A N 1
ATOM 4151 C CA . PRO A 1 517 ? -6.408 22.428 -18.408 1.00 51.25 517 PRO A CA 1
ATOM 4152 C C . PRO A 1 517 ? -6.597 21.029 -19.037 1.00 51.25 517 PRO A C 1
ATOM 4154 O O . PRO A 1 517 ? -5.637 20.480 -19.569 1.00 51.25 517 PRO A O 1
ATOM 4157 N N . TYR A 1 518 ? -7.806 20.441 -19.021 1.00 57.12 518 TYR A N 1
ATOM 4158 C CA . TYR A 1 518 ? -8.008 19.015 -19.329 1.00 57.12 518 TYR A CA 1
ATOM 4159 C C . TYR A 1 518 ? -9.078 18.688 -20.387 1.00 57.12 518 TYR A C 1
ATOM 4161 O O . TYR A 1 518 ? -9.650 17.599 -20.355 1.00 57.12 518 TYR A O 1
ATOM 4169 N N . ALA A 1 519 ? -9.305 19.557 -21.379 1.00 59.16 519 ALA A N 1
ATOM 4170 C CA . ALA A 1 519 ? -10.271 19.299 -22.462 1.00 59.16 519 ALA A CA 1
ATOM 4171 C C . ALA A 1 519 ? -10.073 17.926 -23.150 1.00 59.16 519 ALA A C 1
ATOM 4173 O O . ALA A 1 519 ? -11.038 17.244 -23.490 1.00 59.16 519 ALA A O 1
ATOM 4174 N N . ALA A 1 520 ? -8.822 17.467 -23.287 1.00 60.94 520 ALA A N 1
ATOM 4175 C CA . ALA A 1 520 ? -8.509 16.138 -23.816 1.00 60.94 520 ALA A CA 1
ATOM 4176 C C . ALA A 1 520 ? -9.032 14.992 -22.924 1.00 60.94 520 ALA A C 1
ATOM 4178 O O . ALA A 1 520 ? -9.598 14.028 -23.442 1.00 60.94 520 ALA A O 1
ATOM 4179 N N . ARG A 1 521 ? -8.916 15.113 -21.591 1.00 62.22 521 ARG A N 1
ATOM 4180 C CA . ARG A 1 521 ? -9.455 14.118 -20.648 1.00 62.22 521 ARG A CA 1
ATOM 4181 C C . ARG A 1 521 ? -10.979 14.136 -20.628 1.00 62.22 521 ARG A C 1
ATOM 4183 O O . ARG A 1 521 ? -11.574 13.070 -20.551 1.00 62.22 521 ARG A O 1
ATOM 4190 N N . ASP A 1 522 ? -11.622 15.296 -20.744 1.00 64.88 522 ASP A N 1
ATOM 4191 C CA . ASP A 1 522 ? -13.090 15.376 -20.796 1.00 64.88 522 ASP A CA 1
ATOM 4192 C C . ASP A 1 522 ? -13.656 14.737 -22.074 1.00 64.88 522 ASP A C 1
ATOM 4194 O O . ASP A 1 522 ? -14.657 14.016 -22.028 1.00 64.88 522 ASP A O 1
ATOM 4198 N N . HIS A 1 523 ? -12.946 14.861 -23.198 1.00 67.06 523 HIS A N 1
ATOM 4199 C CA . HIS A 1 523 ? -13.280 14.128 -24.419 1.00 67.06 523 HIS A CA 1
ATOM 4200 C C . HIS A 1 523 ? -13.091 12.609 -24.290 1.00 67.06 523 HIS A C 1
ATOM 4202 O O . HIS A 1 523 ? -13.932 11.854 -24.785 1.00 67.06 523 HIS A O 1
ATOM 4208 N N . GLU A 1 524 ? -12.030 12.132 -23.631 1.00 67.56 524 GLU A N 1
ATOM 4209 C CA . GLU A 1 524 ? -11.855 10.698 -23.348 1.00 67.56 524 GLU A CA 1
ATOM 4210 C C . GLU A 1 524 ? -12.912 10.171 -22.368 1.00 67.56 524 GLU A C 1
ATOM 4212 O O . GLU A 1 524 ? -13.471 9.095 -22.590 1.00 67.56 524 GLU A O 1
ATOM 4217 N N . ARG A 1 525 ? -13.273 10.959 -21.346 1.00 69.81 525 ARG A N 1
ATOM 4218 C CA . ARG A 1 525 ? -14.339 10.643 -20.381 1.00 69.81 525 ARG A CA 1
ATOM 4219 C C . ARG A 1 525 ? -15.686 10.428 -21.068 1.00 69.81 525 ARG A C 1
ATOM 4221 O O . ARG A 1 525 ? -16.374 9.457 -20.761 1.00 69.81 525 ARG A O 1
ATOM 4228 N N . ALA A 1 526 ? -16.036 11.284 -22.026 1.00 71.62 526 ALA A N 1
ATOM 4229 C CA . ALA A 1 526 ? -17.263 11.145 -22.804 1.00 71.62 526 ALA A CA 1
ATOM 4230 C C . ALA A 1 526 ? -17.248 9.939 -23.761 1.00 71.62 526 ALA A C 1
ATOM 4232 O O . ALA A 1 526 ? -18.298 9.354 -24.023 1.00 71.62 526 ALA A O 1
ATOM 4233 N N . ARG A 1 527 ? -16.087 9.517 -24.285 1.00 77.44 527 ARG A N 1
ATOM 4234 C CA . ARG A 1 527 ? -16.022 8.384 -25.233 1.00 77.44 527 ARG A CA 1
ATOM 4235 C C . ARG A 1 527 ? -16.527 7.073 -24.635 1.00 77.44 527 ARG A C 1
ATOM 4237 O O . ARG A 1 527 ? -17.176 6.325 -25.358 1.00 77.44 527 ARG A O 1
ATOM 4244 N N . LEU A 1 528 ? -16.333 6.842 -23.336 1.00 84.69 528 LEU A N 1
ATOM 4245 C CA . LEU A 1 528 ? -16.793 5.618 -22.667 1.00 84.69 528 LEU A CA 1
ATOM 4246 C C . LEU A 1 528 ? -18.310 5.423 -22.778 1.00 84.69 528 LEU A C 1
ATOM 4248 O O . LEU A 1 528 ? -18.780 4.313 -22.988 1.00 84.69 528 LEU A O 1
ATOM 4252 N N . PHE A 1 529 ? -19.096 6.497 -22.711 1.00 88.19 529 PHE A N 1
ATOM 4253 C CA . PHE A 1 529 ? -20.552 6.414 -22.849 1.00 88.19 529 PHE A CA 1
ATOM 4254 C C . PHE A 1 529 ? -20.997 5.986 -24.258 1.00 88.19 529 PHE A C 1
ATOM 4256 O O . PHE A 1 529 ? -22.041 5.343 -24.410 1.00 88.19 529 PHE A O 1
ATOM 4263 N N . LYS A 1 530 ? -20.185 6.261 -25.291 1.00 88.69 530 LYS A N 1
ATOM 4264 C CA . LYS A 1 530 ? -20.473 5.839 -26.672 1.00 88.69 530 LYS A CA 1
ATOM 4265 C C . LYS A 1 530 ? -20.405 4.326 -26.841 1.00 88.69 530 LYS A C 1
ATOM 4267 O O . LYS A 1 530 ? -21.176 3.784 -27.638 1.00 88.69 530 LYS A O 1
ATOM 4272 N N . ASP A 1 531 ? -19.551 3.658 -26.073 1.00 85.00 531 ASP A N 1
ATOM 4273 C CA . ASP A 1 531 ? -19.420 2.198 -26.089 1.00 85.00 531 ASP A CA 1
ATOM 4274 C C . ASP A 1 531 ? -20.657 1.509 -25.495 1.00 85.00 531 ASP A C 1
ATOM 4276 O O . ASP A 1 531 ? -21.010 0.404 -25.902 1.00 85.00 531 ASP A O 1
ATOM 4280 N N . TYR A 1 532 ? -21.385 2.207 -24.617 1.00 87.19 532 TYR A N 1
ATOM 4281 C CA . TYR A 1 532 ? -22.629 1.748 -23.989 1.00 87.19 532 TYR A CA 1
ATOM 4282 C C . TYR A 1 532 ? -23.887 2.276 -24.698 1.00 87.19 532 TYR A C 1
ATOM 4284 O O . TYR A 1 532 ? -24.998 2.170 -24.187 1.00 87.19 532 TYR A O 1
ATOM 4292 N N . GLY A 1 533 ? -23.729 2.828 -25.906 1.00 89.06 533 GLY A N 1
ATOM 4293 C CA . GLY A 1 533 ? -24.843 3.202 -26.777 1.00 89.06 533 GLY A CA 1
ATOM 4294 C C . GLY A 1 533 ? -25.332 4.646 -26.652 1.00 89.06 533 GLY A C 1
ATOM 4295 O O . GLY A 1 533 ? -26.198 5.039 -27.434 1.00 89.06 533 GLY A O 1
ATOM 4296 N N . VAL A 1 534 ? -24.757 5.470 -25.770 1.00 92.50 534 VAL A N 1
ATOM 4297 C CA . VAL A 1 534 ? -25.075 6.906 -25.690 1.00 92.50 534 VAL A CA 1
ATOM 4298 C C . VAL A 1 534 ? -24.261 7.651 -26.745 1.00 92.50 534 VAL A C 1
ATOM 4300 O O . VAL A 1 534 ? -23.067 7.894 -26.588 1.00 92.50 534 VAL A O 1
ATOM 4303 N N . ARG A 1 535 ? -24.886 7.972 -27.880 1.00 89.00 535 ARG A N 1
ATOM 4304 C CA . ARG A 1 535 ? -24.172 8.521 -29.049 1.00 89.00 535 ARG A CA 1
ATOM 4305 C C . ARG A 1 535 ? -24.073 10.043 -29.057 1.00 89.00 535 ARG A C 1
ATOM 4307 O O . ARG A 1 535 ? -23.073 10.567 -29.546 1.00 89.00 535 ARG A O 1
ATOM 4314 N N . CYS A 1 536 ? -25.078 10.728 -28.518 1.00 94.44 536 CYS A N 1
ATOM 4315 C CA . CYS A 1 536 ? -25.123 12.185 -28.441 1.00 94.44 536 CYS A CA 1
ATOM 4316 C C . CYS A 1 536 ? -24.492 12.638 -27.123 1.00 94.44 536 CYS A C 1
ATOM 4318 O O . CYS A 1 536 ? -25.083 12.432 -26.065 1.00 94.44 536 CYS A O 1
ATOM 4320 N N . ILE A 1 537 ? -23.292 13.210 -27.185 1.00 94.88 537 ILE A N 1
ATOM 4321 C CA . ILE A 1 537 ? -22.601 13.759 -26.016 1.00 94.88 537 ILE A CA 1
ATOM 4322 C C . ILE A 1 537 ? -22.032 15.100 -26.427 1.00 94.88 537 ILE A C 1
ATOM 4324 O O . ILE A 1 537 ? -21.129 15.148 -27.262 1.00 94.88 537 ILE A O 1
ATOM 4328 N N . GLU A 1 538 ? -22.587 16.160 -25.862 1.00 95.94 538 GLU A N 1
ATOM 4329 C CA . GLU A 1 538 ? -22.293 17.526 -26.265 1.00 95.94 538 GLU A CA 1
ATOM 4330 C C . GLU A 1 538 ? -21.886 18.349 -25.057 1.00 95.94 538 GLU A C 1
ATOM 4332 O O . GLU A 1 538 ? -22.437 18.210 -23.963 1.00 95.94 538 GLU A O 1
ATOM 4337 N N . PHE A 1 539 ? -20.921 19.224 -25.291 1.00 94.06 539 PHE A N 1
ATOM 4338 C CA . PHE A 1 539 ? -20.358 20.084 -24.274 1.00 94.06 539 PHE A CA 1
ATOM 4339 C C . PHE A 1 539 ? -20.723 21.528 -24.583 1.00 94.06 539 PHE A C 1
ATOM 4341 O O . PHE A 1 539 ? -20.512 21.999 -25.702 1.00 94.06 539 PHE A O 1
ATOM 4348 N N . PHE A 1 540 ? -21.242 22.234 -23.586 1.00 95.19 540 PHE A N 1
ATOM 4349 C CA . PHE A 1 540 ? -21.632 23.629 -23.712 1.00 95.19 540 PHE A CA 1
ATOM 4350 C C . PHE A 1 540 ? -20.896 24.476 -22.690 1.00 95.19 540 PHE A C 1
ATOM 4352 O O . PHE A 1 540 ? -20.749 24.095 -21.532 1.00 95.19 540 PHE A O 1
ATOM 4359 N N . ASP A 1 541 ? -20.450 25.644 -23.130 1.00 93.75 541 ASP A N 1
ATOM 4360 C CA . ASP A 1 541 ? -19.801 26.615 -22.263 1.00 93.75 541 ASP A CA 1
ATOM 4361 C C . ASP A 1 541 ? -20.760 27.110 -21.161 1.00 93.75 541 ASP A C 1
ATOM 4363 O O . ASP A 1 541 ? -21.947 27.365 -21.399 1.00 93.75 541 ASP A O 1
ATOM 4367 N N . ALA A 1 542 ? -20.256 27.256 -19.935 1.00 94.00 542 ALA A N 1
ATOM 4368 C CA . ALA A 1 542 ? -21.052 27.651 -18.780 1.00 94.00 542 ALA A CA 1
ATOM 4369 C C . ALA A 1 542 ? -21.659 29.051 -18.929 1.00 94.00 542 ALA A C 1
ATOM 4371 O O . ALA A 1 542 ? -22.757 29.285 -18.412 1.00 94.00 542 ALA A O 1
ATOM 4372 N N . GLU A 1 543 ? -20.996 29.977 -19.625 1.00 94.81 543 GLU A N 1
ATOM 4373 C CA . GLU A 1 543 ? -21.539 31.302 -19.911 1.00 94.81 543 GLU A CA 1
ATOM 4374 C C . GLU A 1 543 ? -22.699 31.205 -20.911 1.00 94.81 543 GLU A C 1
ATOM 4376 O O . GLU A 1 543 ? -23.740 31.844 -20.715 1.00 94.81 543 GLU A O 1
ATOM 4381 N N . GLN A 1 544 ? -22.575 30.349 -21.930 1.00 96.38 544 GLN A N 1
ATOM 4382 C CA . GLN A 1 544 ? -23.664 30.055 -22.866 1.00 96.38 544 GLN A CA 1
ATOM 4383 C C . GLN A 1 544 ? -24.872 29.435 -22.144 1.00 96.38 544 GLN A C 1
ATOM 4385 O O . GLN A 1 544 ? -25.998 29.916 -22.312 1.00 96.38 544 GLN A O 1
ATOM 4390 N N . CYS A 1 545 ? -24.646 28.427 -21.297 1.00 96.94 545 CYS A N 1
ATOM 4391 C CA . CYS A 1 545 ? -25.673 27.794 -20.462 1.00 96.94 545 CYS A CA 1
ATOM 4392 C C . CYS A 1 545 ? -26.349 28.790 -19.510 1.00 96.94 545 CYS A C 1
ATOM 4394 O O . CYS A 1 545 ? -27.549 28.699 -19.259 1.00 96.94 545 CYS A O 1
ATOM 4396 N N . TRP A 1 546 ? -25.603 29.772 -19.001 1.00 95.81 546 TRP A N 1
ATOM 4397 C CA . TRP A 1 546 ? -26.144 30.814 -18.133 1.00 95.81 546 TRP A CA 1
ATOM 4398 C C . TRP A 1 546 ? -27.000 31.833 -18.892 1.00 95.81 546 TRP A C 1
ATOM 4400 O O . TRP A 1 546 ? -28.106 32.162 -18.455 1.00 95.81 546 TRP A O 1
ATOM 4410 N N . LYS A 1 547 ? -26.491 32.350 -20.018 1.00 97.06 547 LYS A N 1
ATOM 4411 C CA . LYS A 1 547 ? -27.131 33.426 -20.791 1.00 97.06 547 LYS A CA 1
ATOM 4412 C C . LYS A 1 547 ? -28.314 32.932 -21.624 1.00 97.06 547 LYS A C 1
ATOM 4414 O O . LYS A 1 547 ? -29.287 33.666 -21.773 1.00 97.06 547 LYS A O 1
ATOM 4419 N N . SER A 1 548 ? -28.230 31.723 -22.182 1.00 97.56 548 SER A N 1
ATOM 4420 C CA . SER A 1 548 ? -29.228 31.177 -23.110 1.00 97.56 548 SER A CA 1
ATOM 4421 C C . SER A 1 548 ? -29.486 29.678 -22.877 1.00 97.56 548 SER A C 1
ATOM 4423 O O . SER A 1 548 ? -29.269 28.859 -23.776 1.00 97.56 548 SER A O 1
ATOM 4425 N N . PRO A 1 549 ? -29.980 29.288 -21.685 1.00 97.94 549 PRO A N 1
ATOM 4426 C CA . PRO A 1 549 ? -30.210 27.880 -21.353 1.00 97.94 549 PRO A CA 1
ATOM 4427 C C . PRO A 1 549 ? -31.229 27.215 -22.287 1.00 97.94 549 PRO A C 1
ATOM 4429 O O . PRO A 1 549 ? -31.063 26.067 -22.683 1.00 97.94 549 PRO A O 1
ATOM 4432 N N . ASP A 1 550 ? -32.269 27.946 -22.694 1.00 98.31 550 ASP A N 1
ATOM 4433 C CA . ASP A 1 550 ? -33.281 27.446 -23.624 1.00 98.31 550 ASP A CA 1
ATOM 4434 C C . ASP A 1 550 ? -32.686 27.154 -25.012 1.00 98.31 550 ASP A C 1
ATOM 4436 O O . ASP A 1 550 ? -32.939 26.092 -25.576 1.00 98.31 550 ASP A O 1
ATOM 4440 N N . GLY A 1 551 ? -31.838 28.049 -25.531 1.00 97.75 551 GLY A N 1
ATOM 4441 C CA . GLY A 1 551 ? -31.180 27.857 -26.824 1.00 97.75 551 GLY A CA 1
ATOM 4442 C C . GLY A 1 551 ? -30.197 26.684 -26.824 1.00 97.75 551 GLY A C 1
ATOM 4443 O O . GLY A 1 551 ? -30.138 25.942 -27.805 1.00 97.75 551 GLY A O 1
ATOM 4444 N N . VAL A 1 552 ? -29.475 26.493 -25.715 1.00 98.38 552 VAL A N 1
ATOM 4445 C CA . VAL A 1 552 ? -28.578 25.347 -25.494 1.00 98.38 552 VAL A CA 1
ATOM 4446 C C . VAL A 1 552 ? -29.360 24.039 -25.518 1.00 98.38 552 VAL A C 1
ATOM 4448 O O . VAL A 1 552 ? -29.022 23.135 -26.281 1.00 98.38 552 VAL A O 1
ATOM 4451 N N . VAL A 1 553 ? -30.450 23.953 -24.751 1.00 98.38 553 VAL A N 1
ATOM 4452 C CA . VAL A 1 553 ? -31.296 22.755 -24.735 1.00 98.38 553 VAL A CA 1
ATOM 4453 C C . VAL A 1 553 ? -31.889 22.496 -26.122 1.00 98.38 553 VAL A C 1
ATOM 4455 O O . VAL A 1 553 ? -31.832 21.370 -26.604 1.00 98.38 553 VAL A O 1
ATOM 4458 N N . ASP A 1 554 ? -32.385 23.516 -26.824 1.00 98.06 554 ASP A N 1
ATOM 4459 C CA . ASP A 1 554 ? -32.936 23.332 -28.172 1.00 98.06 554 ASP A CA 1
ATOM 4460 C C . ASP A 1 554 ? -31.878 22.860 -29.178 1.00 98.06 554 ASP A C 1
ATOM 4462 O O . ASP A 1 554 ? -32.170 22.039 -30.050 1.00 98.06 554 ASP A O 1
ATOM 4466 N N . GLN A 1 555 ? -30.645 23.359 -29.071 1.00 97.94 555 GLN A N 1
ATOM 4467 C CA . GLN A 1 555 ? -29.525 22.880 -29.877 1.00 97.94 555 GLN A CA 1
ATOM 4468 C C . GLN A 1 555 ? -29.207 21.418 -29.574 1.00 97.94 555 GLN A C 1
ATOM 4470 O O . GLN A 1 555 ? -29.108 20.620 -30.506 1.00 97.94 555 GLN A O 1
ATOM 4475 N N . PHE A 1 556 ? -29.104 21.061 -28.297 1.00 97.94 556 PHE A N 1
ATOM 4476 C CA . PHE A 1 556 ? -28.844 19.694 -27.870 1.00 97.94 556 PHE A CA 1
ATOM 4477 C C . PHE A 1 556 ? -29.907 18.716 -28.388 1.00 97.94 556 PHE A C 1
ATOM 4479 O O . PHE A 1 556 ? -29.577 17.682 -28.964 1.00 97.94 556 PHE A O 1
ATOM 4486 N N . LEU A 1 557 ? -31.192 19.062 -28.265 1.00 97.44 557 LEU A N 1
ATOM 4487 C CA . LEU A 1 557 ? -32.284 18.205 -28.733 1.00 97.44 557 LEU A CA 1
ATOM 4488 C C . LEU A 1 557 ? -32.276 18.020 -30.255 1.00 97.44 557 LEU A C 1
ATOM 4490 O O . LEU A 1 557 ? -32.575 16.925 -30.725 1.00 97.44 557 LEU A O 1
ATOM 4494 N N . ARG A 1 558 ? -31.900 19.051 -31.029 1.00 97.19 558 ARG A N 1
ATOM 4495 C CA . ARG A 1 558 ? -31.719 18.911 -32.485 1.00 97.19 558 ARG A CA 1
ATOM 4496 C C . ARG A 1 558 ? -30.609 17.916 -32.822 1.00 97.19 558 ARG A C 1
ATOM 4498 O O . ARG A 1 558 ? -30.792 17.094 -33.715 1.00 97.19 558 ARG A O 1
ATOM 4505 N N . LEU A 1 559 ? -29.485 17.972 -32.108 1.00 96.31 559 LEU A N 1
ATOM 4506 C CA . LEU A 1 559 ? -28.372 17.035 -32.300 1.00 96.31 559 LEU A CA 1
ATOM 4507 C C . LEU A 1 559 ? -28.778 15.605 -31.923 1.00 96.31 559 LEU A C 1
ATOM 4509 O O . LEU A 1 559 ? -28.492 14.666 -32.667 1.00 96.31 559 LEU A O 1
ATOM 4513 N N . LEU A 1 560 ? -29.523 15.446 -30.826 1.00 95.44 560 LEU A N 1
ATOM 4514 C CA . LEU A 1 560 ? -30.062 14.157 -30.395 1.00 95.44 560 LEU A CA 1
ATOM 4515 C C . LEU A 1 560 ? -31.007 13.544 -31.445 1.00 95.44 560 LEU A C 1
ATOM 4517 O O . LEU A 1 560 ? -30.979 12.332 -31.672 1.00 95.44 560 LEU A O 1
ATOM 4521 N N . ASP A 1 561 ? -31.802 14.367 -32.134 1.00 94.81 561 ASP A N 1
ATOM 4522 C CA . ASP A 1 561 ? -32.681 13.904 -33.210 1.00 94.81 561 ASP A CA 1
ATOM 4523 C C . ASP A 1 561 ? -31.902 13.447 -34.453 1.00 94.81 561 ASP A C 1
ATOM 4525 O O . ASP A 1 561 ? -32.189 12.374 -34.994 1.00 94.81 561 ASP A O 1
ATOM 4529 N N . GLN A 1 562 ? -30.867 14.195 -34.850 1.00 92.00 562 GLN A N 1
ATOM 4530 C CA . GLN A 1 562 ? -30.051 13.921 -36.042 1.00 92.00 562 GLN A CA 1
ATOM 4531 C C . GLN A 1 562 ? -29.284 12.594 -35.979 1.00 92.00 562 GLN A C 1
ATOM 4533 O O . GLN A 1 562 ? -29.081 11.951 -37.008 1.00 92.00 562 GLN A O 1
ATOM 4538 N N . GLN A 1 563 ? -28.921 12.116 -34.784 1.00 82.50 563 GLN A N 1
ATOM 4539 C CA . GLN A 1 563 ? -28.236 10.823 -34.609 1.00 82.50 563 GLN A CA 1
ATOM 4540 C C . GLN A 1 563 ? -29.065 9.612 -35.091 1.00 82.50 563 GLN A C 1
ATOM 4542 O O . GLN A 1 563 ? -28.548 8.500 -35.186 1.00 82.50 563 GLN A O 1
ATOM 4547 N N . THR A 1 564 ? -30.351 9.807 -35.404 1.00 60.25 564 THR A N 1
ATOM 4548 C CA . THR A 1 564 ? -31.288 8.735 -35.784 1.00 60.25 564 THR A CA 1
ATOM 4549 C C . THR A 1 564 ? -31.398 8.544 -37.298 1.00 60.25 564 THR A C 1
ATOM 4551 O O . THR A 1 564 ? -31.614 7.427 -37.766 1.00 60.25 564 THR A O 1
ATOM 4554 N N . GLU A 1 565 ? -31.218 9.605 -38.086 1.00 60.97 565 GLU A N 1
ATOM 4555 C CA . GLU A 1 565 ? -31.460 9.565 -39.537 1.00 60.97 565 GLU A CA 1
ATOM 4556 C C . GLU A 1 565 ? -30.371 8.799 -40.303 1.00 60.97 565 GLU A C 1
ATOM 4558 O O . GLU A 1 565 ? -30.646 8.201 -41.341 1.00 60.97 565 GLU A O 1
ATOM 4563 N N . ALA A 1 566 ? -29.166 8.687 -39.736 1.00 58.50 566 ALA A N 1
ATOM 4564 C CA . ALA A 1 566 ? -28.042 7.951 -40.321 1.00 58.50 566 ALA A CA 1
ATOM 4565 C C . ALA A 1 566 ? -28.224 6.413 -40.360 1.00 58.50 566 ALA A C 1
ATOM 4567 O O . ALA A 1 566 ? -27.305 5.695 -40.753 1.00 58.50 566 ALA A O 1
ATOM 4568 N N . ARG A 1 567 ? -29.386 5.884 -39.942 1.00 54.03 567 ARG A N 1
ATOM 4569 C CA . ARG A 1 567 ? -29.683 4.440 -39.881 1.00 54.03 567 ARG A CA 1
ATOM 4570 C C . ARG A 1 567 ? -30.925 3.988 -40.642 1.00 54.03 567 ARG A C 1
ATOM 4572 O O . ARG A 1 567 ? -31.320 2.841 -40.471 1.00 54.03 567 ARG A O 1
ATOM 4579 N N . SER A 1 568 ? -31.514 4.807 -41.510 1.00 48.16 568 SER A N 1
ATOM 4580 C CA . SER A 1 568 ? -32.468 4.256 -42.480 1.00 48.16 568 SER A CA 1
ATOM 4581 C C . SER A 1 568 ? -31.673 3.574 -43.600 1.00 48.16 568 SER A C 1
ATOM 4583 O O . SER A 1 568 ? -31.088 4.293 -44.413 1.00 48.16 568 SER A O 1
ATOM 4585 N N . PRO A 1 569 ? -31.579 2.226 -43.676 1.00 51.31 569 PRO A N 1
ATOM 4586 C CA . PRO A 1 569 ? -31.081 1.602 -44.889 1.00 51.31 569 PRO A CA 1
ATOM 4587 C C . PRO A 1 569 ? -31.997 2.054 -46.021 1.00 51.31 569 PRO A C 1
ATOM 4589 O O . PRO A 1 569 ? -33.220 1.967 -45.909 1.00 51.31 569 PRO A O 1
ATOM 4592 N N . SER A 1 570 ? -31.403 2.577 -47.089 1.00 48.53 570 SER A N 1
ATOM 4593 C CA . SER A 1 570 ? -32.095 2.838 -48.339 1.00 48.53 570 SER A CA 1
ATOM 4594 C C . SER A 1 570 ? -32.774 1.547 -48.790 1.00 48.53 570 SER A C 1
ATOM 4596 O O . SER A 1 570 ? -32.144 0.678 -49.391 1.00 48.53 570 SER A O 1
ATOM 4598 N N . SER A 1 571 ? -34.064 1.409 -48.505 1.00 55.09 571 SER A N 1
ATOM 4599 C CA . SER A 1 571 ? -34.940 0.471 -49.190 1.00 55.09 571 SER A CA 1
ATOM 4600 C C . SER A 1 571 ? -35.191 1.003 -50.603 1.00 55.09 571 SER A C 1
ATOM 4602 O O . SER A 1 571 ? -36.294 1.402 -50.965 1.00 55.09 571 SER A O 1
ATOM 4604 N N . SER A 1 572 ? -34.137 1.047 -51.419 1.00 53.41 572 SER A N 1
ATOM 4605 C CA . SER A 1 572 ? -34.271 1.077 -52.869 1.00 53.41 572 SER A CA 1
ATOM 4606 C C . SER A 1 572 ? -34.545 -0.350 -53.325 1.00 53.41 572 SER A C 1
ATOM 4608 O O . SER A 1 572 ? -33.717 -1.237 -53.120 1.00 53.41 572 SER A O 1
ATOM 4610 N N . GLY A 1 573 ? -35.735 -0.548 -53.887 1.00 58.44 573 GLY A N 1
ATOM 4611 C CA . GLY A 1 573 ? -36.178 -1.813 -54.451 1.00 58.44 573 GLY A CA 1
ATOM 4612 C C . GLY A 1 573 ? -35.320 -2.306 -55.618 1.00 58.44 573 GLY A C 1
ATOM 4613 O O . GLY A 1 573 ? -34.634 -1.531 -56.288 1.00 58.44 573 GLY A O 1
ATOM 4614 N N . GLY A 1 574 ? -35.424 -3.614 -55.837 1.00 43.06 574 GLY A N 1
ATOM 4615 C CA . GLY A 1 574 ? -34.788 -4.402 -56.887 1.00 43.06 574 GLY A CA 1
ATOM 4616 C C . GLY A 1 574 ? -34.920 -5.872 -56.546 1.00 43.06 574 GLY A C 1
ATOM 4617 O O . GLY A 1 574 ? -34.041 -6.349 -55.800 1.00 43.06 574 GLY A O 1
#

Secondary structure (DSSP, 8-state):
--TT-PPPPHHHHHHHHHHHHHHTT--HHHHHHHHHHHHHH-TT-HHHHHHHHHHHHHTT-HHHHHHHHGGGTSSSS--HHHHHHHHHHHHHTT-HHHHHHHHHHHHHH-TTT-TTHHHHHHHHHHHTT-HHHHHHHHHHHH--TTS-SHHHHHHHHHHHHHHHHHT-HHHHHHHHHHHHHHHHTTTGGGGGSSGGGGT---HHHHHHHHHHHH-HHHHTTS-HHHHHHHHHHHHHHHHHH-SS--HHHHHHHHHHH--GGGHHHHHHHHHHTT-HHHHHHHHHHHHHHHHHH-SS--GGGGGSTT--S----TTTGGGS-GGGHHHHHHHHHHHHHH---HHHIIIIIHHHIIIIIHHHHHHTT-HHHHHHHHHHHHTTSSPPHHHHHHHHHHHHHTT-HHHHHHHHHHHHHHHHHHHHHHHHHHHHH-----------SS----SSS--EEETTEEES-HHHHHHHHHHHHTT-EEEET--EEETTTTEEE--SEEEEETTEEEEEEEE-GGGGGGHHHHHHHHHHHHHTT--EEEEEEHHHHHH-HHHHHHHHHHHHHHTTGGG-------

Radius of gyration: 30.05 Å; Cα contacts (8 Å, |Δi|>4): 692; chains: 1; bounding box: 73×59×99 Å

Sequence (574 aa):
MDEHQQPASALDALLQWEVSLWFEQGTFEQRLLLLQDGLRRFPDAAAIRVRLGHLLVIDDQQHQALEILSPLLDDNLPSISALAIAARAEAMCGNTTRAQYHLSRVQQLSPERFMGLPNLKGDVQVFLGNYEEAITAYEELAGDPSDANLLALIGRLGITWAHYRSGDFSRAATELTQAIMLWVERDMGLLFYDELNQWYAIPSIKELCQAALEQESFSELLRPEQRGVALFLLHKYQLIFSPAPSHELLLQAATLTRHPALGEHLTEYYVSTGTWDAVVTAHLRYEHWRLALSEKADPRSFLGEEGYFYCPSTDDAPRVPAEQFKSVCEAAIKCMAENQDAEVRQQIYVPFYRTFLRQILLDGNKFSLMSIIAEALSDLGPPPDVEHQDVIYALEKLGLPDEVQKFKQRQQKKQKSEANDQIAQVTTEYDISTYTLLDPLNNSLWAGTKIIDHDGLRFRSRSEVRIYDALKRRRLLFIPNGMAVFGRLGFKREPDFLICKDGKWGILEVISERTHPYAARDHERARLFKDYGVRCIEFFDAEQCWKSPDGVVDQFLRLLDQQTEARSPSSSGG

pLDDT: mean 84.29, std 15.34, range [35.38, 98.38]

Mean predicted aligned error: 13.01 Å